Protein AF-A0A1E8Q171-F1 (afdb_monomer_lite)

Organism: NCBI:txid1552759

Radius of gyration: 34.45 Å; chains: 1; bounding box: 87×74×81 Å

Structure (mmCIF, N/CA/C/O backbone):
data_AF-A0A1E8Q171-F1
#
_entry.id   AF-A0A1E8Q171-F1
#
loop_
_atom_site.group_PDB
_atom_site.id
_atom_site.type_symbol
_atom_site.label_atom_id
_atom_site.label_alt_id
_atom_site.label_comp_id
_atom_site.label_asym_id
_atom_site.label_entity_id
_atom_site.label_seq_id
_atom_site.pdbx_PDB_ins_code
_atom_site.Cartn_x
_atom_site.Cartn_y
_atom_site.Cartn_z
_atom_site.occupancy
_atom_site.B_iso_or_equiv
_atom_site.auth_seq_id
_atom_site.auth_comp_id
_atom_site.auth_asym_id
_atom_site.auth_atom_id
_atom_site.pdbx_PDB_model_num
ATOM 1 N N . MET A 1 1 ? 28.242 -9.482 -34.019 1.00 91.94 1 MET A N 1
ATOM 2 C CA . MET A 1 1 ? 28.894 -8.728 -32.917 1.00 91.94 1 MET A CA 1
ATOM 3 C C . MET A 1 1 ? 28.220 -7.379 -32.698 1.00 91.94 1 MET A C 1
ATOM 5 O O . MET A 1 1 ? 27.663 -7.190 -31.624 1.00 91.94 1 MET A O 1
ATOM 9 N N . ILE A 1 2 ? 28.208 -6.494 -33.706 1.00 95.75 2 ILE A N 1
ATOM 10 C CA . ILE A 1 2 ? 27.561 -5.167 -33.656 1.00 95.75 2 ILE A CA 1
ATOM 11 C C . ILE A 1 2 ? 26.083 -5.266 -33.238 1.00 95.75 2 ILE A C 1
ATOM 13 O O . ILE A 1 2 ? 25.658 -4.581 -32.315 1.00 95.75 2 ILE A O 1
ATOM 17 N N . GLU A 1 3 ? 25.325 -6.204 -33.808 1.00 97.00 3 GLU A N 1
ATOM 18 C CA . GLU A 1 3 ? 23.925 -6.453 -33.419 1.00 97.00 3 GLU A CA 1
ATOM 19 C C . GLU A 1 3 ? 23.764 -6.845 -31.942 1.00 97.00 3 GLU A C 1
ATOM 21 O O . GLU A 1 3 ? 22.882 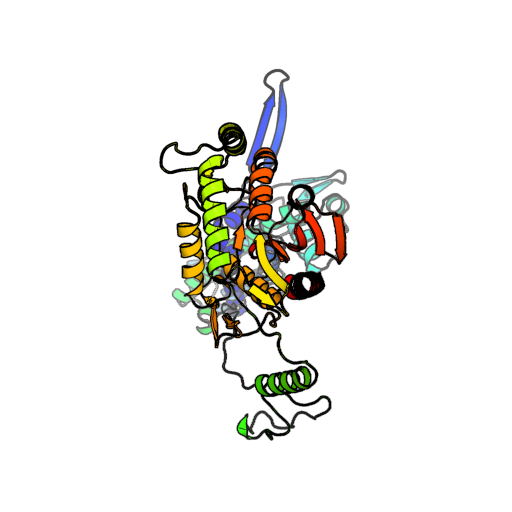-6.347 -31.248 1.00 97.00 3 GLU A O 1
ATOM 26 N N . GLY A 1 4 ? 24.659 -7.688 -31.418 1.00 96.50 4 GLY A N 1
ATOM 27 C CA . GLY A 1 4 ? 24.668 -8.051 -29.999 1.00 96.50 4 GLY A CA 1
ATOM 28 C C . GLY A 1 4 ? 24.977 -6.855 -29.093 1.00 96.50 4 GLY A C 1
ATOM 29 O O . GLY A 1 4 ? 24.370 -6.711 -28.029 1.00 96.50 4 GLY A O 1
ATOM 30 N N . PHE A 1 5 ? 25.874 -5.966 -29.533 1.00 97.50 5 PHE A N 1
ATOM 31 C CA . PHE A 1 5 ? 26.154 -4.699 -28.856 1.00 97.50 5 PHE A CA 1
ATOM 32 C C . PHE A 1 5 ? 24.912 -3.792 -28.855 1.00 97.50 5 PHE A C 1
ATOM 34 O O . PHE A 1 5 ? 24.517 -3.296 -27.799 1.00 97.50 5 PHE A O 1
ATOM 41 N N . LEU A 1 6 ? 24.228 -3.649 -29.997 1.00 97.75 6 LEU A N 1
ATOM 42 C CA . LEU A 1 6 ? 22.975 -2.895 -30.127 1.00 97.75 6 LEU A CA 1
ATOM 43 C C . LEU A 1 6 ? 21.877 -3.439 -29.205 1.00 97.75 6 LEU A C 1
ATOM 45 O O . LEU A 1 6 ? 21.325 -2.680 -28.409 1.00 97.75 6 LEU A O 1
ATOM 49 N N . LEU A 1 7 ? 21.620 -4.750 -29.208 1.00 97.31 7 LEU A N 1
ATOM 50 C CA . LEU A 1 7 ? 20.657 -5.370 -28.290 1.00 97.31 7 LEU A CA 1
ATOM 51 C C . LEU A 1 7 ? 20.995 -5.066 -26.827 1.00 97.31 7 LEU A C 1
ATOM 53 O O . LEU A 1 7 ? 20.114 -4.745 -26.024 1.00 97.31 7 LEU A O 1
ATOM 57 N N . ARG A 1 8 ? 22.280 -5.128 -26.462 1.00 97.50 8 ARG A N 1
ATOM 58 C CA . ARG A 1 8 ? 22.711 -4.860 -25.089 1.00 97.50 8 ARG A CA 1
ATOM 59 C C . ARG A 1 8 ? 22.567 -3.389 -24.707 1.00 97.50 8 ARG A C 1
ATOM 61 O O . ARG A 1 8 ? 22.078 -3.114 -23.613 1.00 97.50 8 ARG A O 1
ATOM 68 N N . THR A 1 9 ? 22.917 -2.459 -25.594 1.00 97.75 9 THR A N 1
ATOM 69 C CA . THR A 1 9 ? 22.724 -1.016 -25.366 1.00 97.75 9 THR A CA 1
ATOM 70 C C . THR A 1 9 ? 21.246 -0.668 -25.182 1.00 97.75 9 THR A C 1
ATOM 72 O O . THR A 1 9 ? 20.902 0.007 -24.213 1.00 97.75 9 THR A O 1
ATOM 75 N N . ARG A 1 10 ? 20.344 -1.245 -25.992 1.00 97.69 10 ARG A N 1
ATOM 76 C CA . ARG A 1 10 ? 18.888 -1.091 -25.824 1.00 97.69 10 ARG A CA 1
ATOM 77 C C . ARG A 1 10 ? 18.419 -1.596 -24.454 1.00 97.69 10 ARG A C 1
ATOM 79 O O . ARG A 1 10 ? 17.595 -0.949 -23.813 1.00 97.69 10 ARG A O 1
ATOM 86 N N . ARG A 1 11 ? 18.975 -2.706 -23.944 1.00 97.75 11 ARG A N 1
ATOM 87 C CA . ARG A 1 11 ? 18.678 -3.202 -22.579 1.00 97.75 11 ARG A CA 1
ATOM 88 C C . ARG A 1 11 ? 19.168 -2.269 -21.474 1.00 97.75 11 ARG A C 1
ATOM 90 O O . ARG A 1 11 ? 18.507 -2.185 -20.441 1.00 97.75 11 ARG A O 1
ATOM 97 N N . VAL A 1 12 ? 20.313 -1.609 -21.661 1.00 97.94 12 VAL A N 1
ATOM 98 C CA . VAL A 1 12 ? 20.825 -0.587 -20.730 1.00 97.94 12 VAL A CA 1
ATOM 99 C C . VAL A 1 12 ? 19.894 0.625 -20.737 1.00 97.94 12 VAL A C 1
ATOM 101 O O . VAL A 1 12 ? 19.424 1.032 -19.681 1.00 97.94 12 VAL A O 1
ATOM 104 N N . MET A 1 13 ? 19.544 1.138 -21.919 1.00 96.94 13 MET A N 1
ATOM 105 C CA . MET A 1 13 ? 18.638 2.283 -22.076 1.00 96.94 13 MET A CA 1
ATOM 106 C C . MET A 1 13 ? 17.223 2.006 -21.550 1.00 96.94 13 MET A C 1
ATOM 108 O O . MET A 1 13 ? 16.551 2.918 -21.080 1.00 96.94 13 MET A O 1
ATOM 112 N N . ALA A 1 14 ? 16.773 0.750 -21.582 1.00 96.00 14 ALA A N 1
ATOM 113 C CA . ALA A 1 14 ? 15.482 0.339 -21.038 1.00 96.00 14 ALA A CA 1
ATOM 114 C C . ALA A 1 14 ? 15.456 0.205 -19.500 1.00 96.00 14 ALA A C 1
ATOM 116 O O . ALA A 1 14 ? 14.384 -0.010 -18.931 1.00 96.00 14 ALA A O 1
ATOM 117 N N . HIS A 1 15 ? 16.602 0.303 -18.819 1.00 97.69 15 HIS A N 1
ATOM 118 C CA . HIS A 1 15 ? 16.699 0.140 -17.368 1.00 97.69 15 HIS A CA 1
ATOM 119 C C . HIS A 1 15 ? 16.007 1.285 -16.608 1.00 97.69 15 HIS A C 1
ATOM 121 O O . HIS A 1 15 ? 16.111 2.446 -17.004 1.00 97.69 15 HIS A O 1
ATOM 127 N N . SER A 1 16 ? 15.353 0.986 -15.479 1.00 95.31 16 SER A N 1
ATOM 128 C CA . SER A 1 16 ? 14.600 1.977 -14.687 1.00 95.31 16 SER A CA 1
ATOM 129 C C . SER A 1 16 ? 15.474 3.136 -14.204 1.00 95.31 16 SER A C 1
ATOM 131 O O . SER A 1 16 ? 15.063 4.285 -14.298 1.00 95.31 16 SER A O 1
ATOM 133 N N . LEU A 1 17 ? 16.719 2.881 -13.787 1.00 96.94 17 LEU A N 1
ATOM 134 C CA . LEU A 1 17 ? 17.642 3.967 -13.422 1.00 96.94 17 LEU A CA 1
ATOM 135 C C . LEU A 1 17 ? 17.928 4.937 -14.580 1.00 96.94 17 LEU A C 1
ATOM 137 O O . LEU A 1 17 ? 18.080 6.131 -14.344 1.00 96.94 17 LEU A O 1
ATOM 141 N N . ILE A 1 18 ? 17.965 4.447 -15.822 1.00 96.81 18 ILE A N 1
ATOM 142 C CA . ILE A 1 18 ? 18.194 5.288 -17.004 1.00 96.81 18 ILE A CA 1
ATOM 143 C C . ILE A 1 18 ? 16.907 6.007 -17.424 1.00 96.81 18 ILE A C 1
ATOM 145 O O . ILE A 1 18 ? 16.956 7.177 -17.784 1.00 96.81 18 ILE A O 1
ATOM 149 N N . ARG A 1 19 ? 15.748 5.341 -17.353 1.00 94.50 19 ARG A N 1
ATOM 150 C CA . ARG A 1 19 ? 14.462 5.901 -17.806 1.00 94.50 19 ARG A CA 1
ATOM 151 C C . ARG A 1 19 ? 13.780 6.808 -16.789 1.00 94.50 19 ARG A C 1
ATOM 153 O O . ARG A 1 19 ? 13.218 7.831 -17.159 1.00 94.50 19 ARG A O 1
ATOM 160 N N . GLU A 1 20 ? 13.782 6.402 -15.529 1.00 95.00 20 GLU A N 1
ATOM 161 C CA . GLU A 1 20 ? 12.965 6.993 -14.464 1.00 95.00 20 GLU A CA 1
ATOM 162 C C . GLU A 1 20 ? 13.810 7.825 -13.494 1.00 95.00 20 GLU A C 1
ATOM 164 O O . GLU A 1 20 ? 13.307 8.776 -12.905 1.00 95.00 20 GLU A O 1
ATOM 169 N N . GLN A 1 21 ? 15.107 7.517 -13.358 1.00 95.06 21 GLN A N 1
ATOM 170 C CA . GLN A 1 21 ? 16.038 8.225 -12.466 1.00 95.06 21 GLN A CA 1
ATOM 171 C C . GLN A 1 21 ? 17.204 8.885 -13.226 1.00 95.06 21 GLN A C 1
ATOM 173 O O . GLN A 1 21 ? 18.297 9.061 -12.685 1.00 95.06 21 GLN A O 1
ATOM 178 N N . ALA A 1 22 ? 16.968 9.312 -14.473 1.00 92.62 22 ALA A N 1
ATOM 179 C CA . ALA A 1 22 ? 17.981 9.922 -15.343 1.00 92.62 22 ALA A CA 1
ATOM 180 C C . ALA A 1 22 ? 18.704 11.119 -14.696 1.00 92.62 22 ALA A C 1
ATOM 182 O O . ALA A 1 22 ? 19.911 11.294 -14.870 1.00 92.62 22 ALA A O 1
ATOM 183 N N . ALA A 1 23 ? 17.982 11.930 -13.914 1.00 93.94 23 ALA A N 1
ATOM 184 C CA . ALA A 1 23 ? 18.551 13.067 -13.193 1.00 93.94 23 ALA A CA 1
ATOM 185 C C . ALA A 1 23 ? 19.581 12.626 -12.139 1.00 93.94 23 ALA A C 1
ATOM 187 O O . ALA A 1 23 ? 20.649 13.228 -12.038 1.00 93.94 23 ALA A O 1
ATOM 188 N N . LEU A 1 24 ? 19.294 11.553 -11.395 1.00 94.38 24 LEU A N 1
ATOM 189 C CA . LEU A 1 24 ? 20.221 10.986 -10.415 1.00 94.38 24 LEU A CA 1
ATOM 190 C C . LEU A 1 24 ? 21.458 10.399 -11.105 1.00 94.38 24 LEU A C 1
ATOM 192 O O . LEU A 1 24 ? 22.581 10.710 -10.717 1.00 94.38 24 LEU A O 1
ATOM 196 N N . ILE A 1 25 ? 21.269 9.635 -12.185 1.00 95.25 25 ILE A N 1
ATOM 197 C CA . ILE A 1 25 ? 22.383 9.104 -12.988 1.00 95.25 25 ILE A CA 1
ATOM 198 C C . ILE A 1 25 ? 23.249 10.233 -13.562 1.00 95.25 25 ILE A C 1
ATOM 200 O O . ILE A 1 25 ? 24.473 10.133 -13.551 1.00 95.25 25 ILE A O 1
ATOM 204 N N . THR A 1 26 ? 22.642 11.342 -13.989 1.00 92.62 26 THR A N 1
ATOM 205 C CA . THR A 1 26 ? 23.373 12.518 -14.488 1.00 92.62 26 THR A CA 1
ATOM 206 C C . THR A 1 26 ? 24.224 13.173 -13.397 1.00 92.62 26 THR A C 1
ATOM 208 O O . THR A 1 26 ? 25.376 13.530 -13.651 1.00 92.62 26 THR A O 1
ATOM 211 N N . LYS A 1 27 ? 23.691 13.311 -12.175 1.00 92.00 27 LYS A N 1
ATOM 212 C CA . LYS A 1 27 ? 24.451 13.827 -11.022 1.00 92.00 27 LYS A CA 1
ATOM 213 C C . LYS A 1 27 ? 25.652 12.939 -10.702 1.00 92.00 27 LYS A C 1
ATOM 215 O O . LYS A 1 27 ? 26.763 13.447 -10.565 1.00 92.00 27 LYS A O 1
ATOM 220 N N . LEU A 1 28 ? 25.444 11.620 -10.663 1.00 92.38 28 LEU A N 1
ATOM 221 C CA . LEU A 1 28 ? 26.508 10.638 -10.433 1.00 92.38 28 LEU A CA 1
ATOM 222 C C . LEU A 1 28 ? 27.575 10.682 -11.529 1.00 92.38 28 LEU A C 1
ATOM 224 O O . LEU A 1 28 ? 28.762 10.720 -11.220 1.00 92.38 28 LEU A O 1
ATOM 228 N N . HIS A 1 29 ? 27.169 10.750 -12.801 1.00 90.94 29 HIS A N 1
ATOM 229 C CA . HIS A 1 29 ? 28.084 10.892 -13.936 1.00 90.94 29 HIS A CA 1
ATOM 230 C C . HIS A 1 29 ? 29.029 12.092 -13.753 1.00 90.94 29 HIS A C 1
ATOM 232 O O . HIS A 1 29 ? 30.249 11.967 -13.908 1.00 90.94 29 HIS A O 1
ATOM 238 N N . LYS A 1 30 ? 28.461 13.248 -13.387 1.00 88.31 30 LYS A N 1
ATOM 239 C CA . LYS A 1 30 ? 29.205 14.493 -13.159 1.00 88.31 30 LYS A CA 1
ATOM 240 C C . LYS A 1 30 ? 30.006 14.506 -11.853 1.00 88.31 30 LYS A C 1
ATOM 242 O O . LYS A 1 30 ? 30.898 15.335 -11.720 1.00 88.31 30 LYS A O 1
ATOM 247 N N . GLY A 1 31 ? 29.706 13.611 -10.910 1.00 83.94 31 GLY A N 1
ATOM 248 C CA . GLY A 1 31 ? 30.290 13.625 -9.567 1.00 83.94 31 GLY A CA 1
ATOM 249 C C . GLY A 1 31 ? 29.799 14.797 -8.710 1.00 83.94 31 GLY A C 1
ATOM 250 O O . GLY A 1 31 ? 30.558 15.314 -7.895 1.00 83.94 31 GLY A O 1
ATOM 251 N N . GLU A 1 32 ? 28.560 15.256 -8.915 1.00 84.56 32 GLU A N 1
ATOM 252 C CA . GLU A 1 32 ? 27.983 16.354 -8.129 1.00 84.56 32 GLU A CA 1
ATOM 253 C C . GLU A 1 32 ? 27.723 15.905 -6.678 1.00 84.56 32 GLU A C 1
ATOM 255 O O . GLU A 1 32 ? 26.961 14.968 -6.435 1.00 84.56 32 GLU A O 1
ATOM 260 N N . VAL A 1 33 ? 28.317 16.607 -5.708 1.00 84.62 33 VAL A N 1
ATOM 261 C CA . VAL A 1 33 ? 28.106 16.394 -4.267 1.00 84.62 33 VAL A CA 1
ATOM 262 C C . VAL A 1 33 ? 27.803 17.712 -3.562 1.00 84.62 33 VAL A C 1
ATOM 264 O O . VAL A 1 33 ? 28.246 18.774 -3.998 1.00 84.62 33 VAL A O 1
ATOM 267 N N . THR A 1 34 ? 27.056 17.660 -2.458 1.00 86.19 34 THR A N 1
ATOM 268 C CA . THR A 1 34 ? 26.806 18.835 -1.610 1.00 86.19 34 THR A CA 1
ATOM 269 C C . THR A 1 34 ? 27.681 18.764 -0.368 1.00 86.19 34 THR A C 1
ATOM 271 O O . THR A 1 34 ? 27.622 17.787 0.371 1.00 86.19 34 THR A O 1
ATOM 274 N N . ILE A 1 35 ? 28.474 19.805 -0.118 1.00 87.75 35 ILE A N 1
ATOM 275 C CA . ILE A 1 35 ? 29.241 19.955 1.122 1.00 87.75 35 ILE A CA 1
ATOM 276 C C . ILE A 1 35 ? 28.628 21.115 1.902 1.00 87.75 35 ILE A C 1
ATOM 278 O O . ILE A 1 35 ? 28.683 22.263 1.465 1.00 87.75 35 ILE A O 1
ATOM 282 N N . MET A 1 36 ? 28.019 20.815 3.046 1.00 85.75 36 MET A N 1
ATOM 283 C CA . MET A 1 36 ? 27.572 21.829 3.997 1.00 85.75 36 MET A CA 1
ATOM 284 C C . MET A 1 36 ? 28.740 22.207 4.898 1.00 85.75 36 MET A C 1
ATOM 286 O O . MET A 1 36 ? 29.371 21.328 5.483 1.00 85.75 36 MET A O 1
ATOM 290 N N . VAL A 1 37 ? 29.003 23.505 5.004 1.00 91.25 37 VAL A N 1
ATOM 291 C CA . VAL A 1 37 ? 30.068 24.067 5.835 1.00 91.25 37 VAL A CA 1
ATOM 292 C C . VAL A 1 37 ? 29.424 24.910 6.927 1.00 91.25 37 VAL A C 1
ATOM 294 O O . VAL A 1 37 ? 28.694 25.854 6.628 1.00 91.25 37 VAL A O 1
ATOM 297 N N . GLU A 1 38 ? 29.669 24.561 8.184 1.00 89.25 38 GLU A N 1
ATOM 298 C CA . GLU A 1 38 ? 29.216 25.319 9.348 1.00 89.25 38 GLU A CA 1
ATOM 299 C C . GLU A 1 38 ? 30.435 25.869 10.085 1.00 89.25 38 GLU A C 1
ATOM 301 O O . GLU A 1 38 ? 31.270 25.103 10.560 1.00 89.25 38 GLU A O 1
ATOM 306 N N . VAL A 1 39 ? 30.529 27.199 10.170 1.00 91.75 39 VAL A N 1
ATOM 307 C CA . VAL A 1 39 ? 31.610 27.908 10.866 1.00 91.75 39 VAL A CA 1
ATOM 308 C C . VAL A 1 39 ? 31.049 28.568 12.118 1.00 91.75 39 VAL A C 1
ATOM 310 O O . VAL A 1 39 ? 30.151 29.414 12.050 1.00 91.75 39 VAL A O 1
ATOM 313 N N . ASN A 1 40 ? 31.606 28.224 13.274 1.00 88.25 40 ASN A N 1
ATOM 314 C CA . ASN A 1 40 ? 31.349 28.928 14.516 1.00 88.25 40 ASN A CA 1
ATOM 315 C C . ASN A 1 40 ? 32.143 30.238 14.531 1.00 88.25 40 ASN A C 1
ATOM 317 O O . ASN A 1 40 ? 33.320 30.275 14.871 1.00 88.25 40 ASN A O 1
ATOM 321 N N . THR A 1 41 ? 31.472 31.349 14.237 1.00 88.00 41 THR A N 1
ATOM 322 C CA . THR A 1 41 ? 32.088 32.685 14.124 1.00 88.00 41 THR A CA 1
ATOM 323 C C . THR A 1 41 ? 32.679 33.248 15.423 1.00 88.00 41 THR A C 1
ATOM 325 O O . THR A 1 41 ? 33.251 34.337 15.410 1.00 88.00 41 THR A O 1
ATOM 328 N N . LYS A 1 42 ? 32.536 32.546 16.556 1.00 85.50 42 LYS A N 1
ATOM 329 C CA . LYS A 1 42 ? 33.127 32.935 17.847 1.00 85.50 42 LYS A CA 1
ATOM 330 C C . LYS A 1 42 ? 34.378 32.139 18.201 1.00 85.50 42 LYS A C 1
ATOM 332 O O . LYS A 1 42 ? 35.243 32.681 18.882 1.00 85.50 42 LYS A O 1
ATOM 337 N N . THR A 1 43 ? 34.438 30.869 17.808 1.00 91.06 43 THR A N 1
ATOM 338 C CA . THR A 1 43 ? 35.571 29.974 18.099 1.00 91.06 43 THR A CA 1
ATOM 339 C C . THR A 1 43 ? 36.456 29.728 16.883 1.00 91.06 43 THR A C 1
ATOM 341 O O . THR A 1 43 ? 37.545 29.191 17.045 1.00 91.06 43 THR A O 1
ATOM 344 N N . ASP A 1 44 ? 36.004 30.144 15.697 1.00 85.31 44 ASP A N 1
ATOM 345 C CA . ASP A 1 44 ? 36.605 29.844 14.393 1.00 85.31 44 ASP A CA 1
ATOM 346 C C . ASP A 1 44 ? 36.647 28.336 14.078 1.00 85.31 44 ASP A C 1
ATOM 348 O O . ASP A 1 44 ? 37.370 27.879 13.198 1.00 85.31 44 ASP A O 1
ATOM 352 N N . GLU A 1 45 ? 35.856 27.537 14.802 1.00 87.88 45 GLU A N 1
ATOM 353 C CA . GLU A 1 45 ? 35.716 26.106 14.542 1.00 87.88 45 GLU A CA 1
ATOM 354 C C . GLU A 1 45 ? 34.833 25.877 13.315 1.00 87.88 45 GLU A C 1
ATOM 356 O O . GLU A 1 45 ? 33.727 26.412 13.215 1.00 87.88 45 GLU A O 1
ATOM 361 N N . GLU A 1 46 ? 35.305 25.036 12.403 1.00 91.19 46 GLU A N 1
ATOM 362 C CA . GLU A 1 46 ? 34.611 24.671 11.173 1.00 91.19 46 GLU A CA 1
ATOM 363 C C . GLU A 1 46 ? 34.194 23.196 11.218 1.00 91.19 46 GLU A C 1
ATOM 365 O O . GLU A 1 46 ? 34.934 22.333 11.696 1.00 91.19 46 GLU A O 1
ATOM 370 N N . SER A 1 47 ? 33.001 22.894 10.709 1.00 89.00 47 SER A N 1
ATOM 371 C CA . SER A 1 47 ? 32.550 21.526 10.479 1.00 89.00 47 SER A CA 1
ATOM 372 C C . SER A 1 47 ? 31.993 21.359 9.070 1.00 89.00 47 SER A C 1
ATOM 374 O O . SER A 1 47 ? 31.325 22.244 8.531 1.00 89.00 47 SER A O 1
ATOM 376 N N . HIS A 1 48 ? 32.261 20.197 8.478 1.00 87.06 48 HIS A N 1
ATOM 377 C CA . HIS A 1 48 ? 31.868 19.862 7.112 1.00 87.06 48 HIS A CA 1
ATOM 378 C C . HIS A 1 48 ? 30.963 18.638 7.106 1.00 87.06 48 HIS A C 1
ATOM 380 O O . HIS A 1 48 ? 31.215 17.652 7.802 1.00 87.06 48 HIS A O 1
ATOM 386 N N . ARG A 1 49 ? 29.919 18.667 6.282 1.00 86.81 49 ARG A N 1
ATOM 387 C CA . ARG A 1 49 ? 29.038 17.520 6.046 1.00 86.81 49 ARG A CA 1
ATOM 388 C C . ARG A 1 49 ? 28.870 17.275 4.557 1.00 86.81 49 ARG A C 1
ATOM 390 O O . ARG A 1 49 ? 28.312 18.111 3.853 1.00 86.81 49 ARG A O 1
ATOM 397 N N . LEU A 1 50 ? 29.318 16.108 4.105 1.00 85.38 50 LEU A N 1
ATOM 398 C CA . LEU A 1 50 ? 29.053 15.605 2.762 1.00 85.38 50 LEU A CA 1
ATOM 399 C C . LEU A 1 50 ? 27.631 15.036 2.695 1.00 85.38 50 LEU A C 1
ATOM 401 O O . LEU A 1 50 ? 27.258 14.181 3.497 1.00 85.38 50 LEU A O 1
ATOM 405 N N . GLN A 1 51 ? 26.857 15.485 1.715 1.00 87.38 51 GLN A N 1
ATOM 406 C CA . GLN A 1 51 ? 25.558 14.937 1.362 1.00 87.38 51 GLN A CA 1
ATOM 407 C C . GLN A 1 51 ? 25.565 14.563 -0.123 1.00 87.38 51 GLN A C 1
ATOM 409 O O . GLN A 1 51 ? 25.749 15.411 -0.999 1.00 87.38 51 GLN A O 1
ATOM 414 N N . ALA A 1 52 ? 25.354 13.277 -0.392 1.00 89.38 52 ALA A N 1
ATOM 415 C CA . ALA A 1 52 ? 25.233 12.707 -1.726 1.00 89.38 52 ALA A CA 1
ATOM 416 C C . ALA A 1 52 ? 24.066 11.711 -1.746 1.00 89.38 52 ALA A C 1
ATOM 418 O O . ALA A 1 52 ? 23.736 11.107 -0.725 1.00 89.38 52 ALA A O 1
ATOM 419 N N . GLU A 1 53 ? 23.428 11.579 -2.904 1.00 93.19 53 GLU A N 1
ATOM 420 C CA . GLU A 1 53 ? 22.323 10.653 -3.135 1.00 93.19 53 GLU A CA 1
ATOM 421 C C . GLU A 1 53 ? 22.797 9.547 -4.079 1.00 93.19 53 GLU A C 1
ATOM 423 O O . GLU A 1 53 ? 23.436 9.827 -5.094 1.00 93.19 53 GLU A O 1
ATOM 428 N N . TYR A 1 54 ? 22.467 8.301 -3.749 1.00 94.44 54 TYR A N 1
ATOM 429 C CA . TYR A 1 54 ? 22.805 7.119 -4.535 1.00 94.44 54 TYR A CA 1
ATOM 430 C C . TYR A 1 54 ? 21.543 6.277 -4.754 1.00 94.44 54 TYR A C 1
ATOM 432 O O . TYR A 1 54 ? 20.655 6.287 -3.896 1.00 94.44 54 TYR A O 1
ATOM 440 N N . PRO A 1 55 ? 21.427 5.552 -5.882 1.00 96.12 55 PRO A N 1
ATOM 441 C CA . PRO A 1 55 ? 20.298 4.658 -6.110 1.00 96.12 55 PRO A CA 1
ATOM 442 C C . PRO A 1 55 ? 20.289 3.505 -5.089 1.00 96.12 55 PRO A C 1
ATOM 444 O O . PRO A 1 55 ? 21.271 3.300 -4.375 1.00 96.12 55 PRO A O 1
ATOM 447 N N . PRO A 1 56 ? 19.206 2.716 -5.011 1.00 96.31 56 PRO A N 1
ATOM 448 C CA . PRO A 1 56 ? 19.240 1.434 -4.313 1.00 96.31 56 PRO A CA 1
ATOM 449 C C . PRO A 1 56 ? 20.295 0.501 -4.928 1.00 96.31 56 PRO A C 1
ATOM 451 O O . PRO A 1 56 ? 20.371 0.401 -6.156 1.00 96.31 56 PRO A O 1
ATOM 454 N N . GLU A 1 57 ? 21.066 -0.203 -4.093 1.00 94.62 57 GLU A N 1
ATOM 455 C CA . GLU A 1 57 ? 22.157 -1.086 -4.539 1.00 94.62 57 GLU A CA 1
ATOM 456 C C . GLU A 1 57 ? 21.674 -2.138 -5.547 1.00 94.62 57 GLU A C 1
ATOM 458 O O . GLU A 1 57 ? 22.217 -2.210 -6.646 1.00 94.62 57 GLU A O 1
ATOM 463 N N . GLU A 1 58 ? 20.571 -2.840 -5.261 1.00 95.19 58 GLU A N 1
ATOM 464 C CA . GLU A 1 58 ? 19.975 -3.839 -6.169 1.00 95.19 58 GLU A CA 1
ATOM 465 C C . GLU A 1 58 ? 19.686 -3.271 -7.574 1.00 95.19 58 GLU A C 1
ATOM 467 O O . GLU A 1 58 ? 19.865 -3.936 -8.600 1.00 95.19 58 GLU A O 1
ATOM 472 N N . ALA A 1 59 ? 19.249 -2.009 -7.650 1.00 96.44 59 ALA A N 1
ATOM 473 C CA . ALA A 1 59 ? 18.989 -1.349 -8.924 1.00 96.44 59 ALA A CA 1
ATOM 474 C C . ALA A 1 59 ? 20.297 -1.022 -9.660 1.00 96.44 59 ALA A C 1
ATOM 476 O O . ALA A 1 59 ? 20.360 -1.151 -10.887 1.00 96.44 59 ALA A O 1
ATOM 477 N N . LEU A 1 60 ? 21.345 -0.613 -8.939 1.00 95.81 60 LEU A N 1
ATOM 478 C CA . LEU A 1 60 ? 22.650 -0.351 -9.536 1.00 95.81 60 LEU A CA 1
ATOM 479 C C . LEU A 1 60 ? 23.339 -1.645 -9.979 1.00 95.81 60 LEU A C 1
ATOM 481 O O . LEU A 1 60 ? 23.881 -1.668 -11.076 1.00 95.81 60 LEU A O 1
ATOM 485 N N . GLU A 1 61 ? 23.273 -2.728 -9.206 1.00 95.31 61 GLU A N 1
ATOM 486 C CA . GLU A 1 61 ? 23.780 -4.052 -9.595 1.00 95.31 61 GLU A CA 1
ATOM 487 C C . GLU A 1 61 ? 23.110 -4.553 -10.880 1.00 95.31 61 GLU A C 1
ATOM 489 O O . GLU A 1 61 ? 23.761 -5.010 -11.827 1.00 95.31 61 GLU A O 1
ATOM 494 N N . SER A 1 62 ? 21.788 -4.392 -10.965 1.00 95.75 62 SER A N 1
ATOM 495 C CA . SER A 1 62 ? 21.003 -4.696 -12.160 1.00 95.75 62 SER A CA 1
ATOM 496 C C . SER A 1 62 ? 21.490 -3.885 -13.376 1.00 95.75 62 SER A C 1
ATOM 498 O O . SER A 1 62 ? 21.652 -4.437 -14.471 1.00 95.75 62 SER A O 1
ATOM 500 N N . LEU A 1 63 ? 21.811 -2.599 -13.216 1.00 96.75 63 LEU A N 1
ATOM 501 C CA . LEU A 1 63 ? 22.394 -1.779 -14.285 1.00 96.75 63 LEU A CA 1
ATOM 502 C C . LEU A 1 63 ? 23.841 -2.186 -14.615 1.00 96.75 63 LEU A C 1
ATOM 504 O O . LEU A 1 63 ? 24.197 -2.323 -15.786 1.00 96.75 63 LEU A O 1
ATOM 508 N N . ALA A 1 64 ? 24.658 -2.431 -13.595 1.00 94.50 64 ALA A N 1
ATOM 509 C CA . ALA A 1 64 ? 26.060 -2.806 -13.705 1.00 94.50 64 ALA A CA 1
ATOM 510 C C . ALA A 1 64 ? 26.228 -4.131 -14.463 1.00 94.50 64 ALA A C 1
ATOM 512 O O . ALA A 1 64 ? 27.009 -4.230 -15.412 1.00 94.50 64 ALA A O 1
ATOM 513 N N . SER A 1 65 ? 25.397 -5.125 -14.142 1.00 93.94 65 SER A N 1
ATOM 514 C CA . SER A 1 65 ? 25.346 -6.390 -14.875 1.00 93.94 65 SER A CA 1
ATOM 515 C C . SER A 1 65 ? 25.003 -6.177 -16.354 1.00 93.94 65 SER A C 1
ATOM 517 O O . SER A 1 65 ? 25.555 -6.863 -17.217 1.00 93.94 65 SER A O 1
ATOM 519 N N . ARG A 1 66 ? 24.151 -5.191 -16.689 1.00 95.56 66 ARG A N 1
ATOM 520 C CA . ARG A 1 66 ? 23.806 -4.830 -18.076 1.00 95.56 66 ARG A CA 1
ATOM 521 C C . ARG A 1 66 ? 24.970 -4.200 -18.832 1.00 95.56 66 ARG A C 1
ATOM 523 O O . ARG A 1 66 ? 25.160 -4.546 -19.994 1.00 95.56 66 ARG A O 1
ATOM 530 N N . VAL A 1 67 ? 25.774 -3.349 -18.207 1.00 95.69 67 VAL A N 1
ATOM 531 C CA . VAL A 1 67 ? 26.912 -2.719 -18.899 1.00 95.69 67 VAL A CA 1
ATOM 532 C C . VAL A 1 67 ? 28.154 -3.608 -18.963 1.00 95.69 67 VAL A C 1
ATOM 534 O O . VAL A 1 67 ? 28.938 -3.477 -19.898 1.00 95.69 67 VAL A O 1
ATOM 537 N N . ARG A 1 68 ? 28.323 -4.553 -18.028 1.00 93.38 68 ARG A N 1
ATOM 538 C CA . ARG A 1 68 ? 29.544 -5.367 -17.905 1.00 93.38 68 ARG A CA 1
ATOM 539 C C . ARG A 1 68 ? 29.997 -6.066 -19.197 1.00 93.38 68 ARG A C 1
ATOM 541 O O . ARG A 1 68 ? 31.183 -5.962 -19.513 1.00 93.38 68 ARG A O 1
ATOM 548 N N . PRO A 1 69 ? 29.117 -6.708 -19.994 1.00 95.44 69 PRO A N 1
ATOM 549 C CA . PRO A 1 69 ? 29.543 -7.344 -21.240 1.00 95.44 69 PRO A CA 1
ATOM 550 C C . PRO A 1 69 ? 30.195 -6.401 -22.257 1.00 95.44 69 PRO A C 1
ATOM 552 O O . PRO A 1 69 ? 30.917 -6.852 -23.138 1.00 95.44 69 PRO A O 1
ATOM 555 N N . LEU A 1 70 ? 29.946 -5.096 -22.135 1.00 96.81 70 LEU A N 1
ATOM 556 C CA . LEU A 1 70 ? 30.474 -4.070 -23.031 1.00 96.81 70 LEU A CA 1
ATOM 557 C C . LEU A 1 70 ? 31.876 -3.605 -22.619 1.00 96.81 70 LEU A C 1
ATOM 559 O O . LEU A 1 70 ? 32.587 -3.028 -23.435 1.00 96.81 70 LEU A O 1
ATOM 563 N N . VAL A 1 71 ? 32.298 -3.868 -21.377 1.00 94.06 71 VAL A N 1
ATOM 564 C CA . VAL A 1 71 ? 33.572 -3.379 -20.814 1.00 94.06 71 VAL A CA 1
ATOM 565 C C . VAL A 1 71 ? 34.556 -4.493 -20.452 1.00 94.06 71 VAL A C 1
ATOM 567 O O . VAL A 1 71 ? 35.720 -4.208 -20.181 1.00 94.06 71 VAL A O 1
ATOM 570 N N . LEU A 1 72 ? 34.128 -5.757 -20.479 1.00 92.38 72 LEU A N 1
ATOM 571 C CA . LEU A 1 72 ? 34.988 -6.899 -20.187 1.00 92.38 72 LEU A CA 1
ATOM 572 C C . LEU A 1 72 ? 35.605 -7.473 -21.469 1.00 92.38 72 LEU A C 1
ATOM 574 O O . LEU A 1 72 ? 34.898 -7.964 -22.343 1.00 92.38 72 LEU A O 1
ATOM 578 N N . SER A 1 73 ? 36.935 -7.485 -21.562 1.00 92.88 73 SER A N 1
ATOM 579 C CA . SER A 1 73 ? 37.657 -7.887 -22.781 1.00 92.88 73 SER A CA 1
ATOM 580 C C . SER A 1 73 ? 37.451 -9.346 -23.204 1.00 92.88 73 SER A C 1
ATOM 582 O O . SER A 1 73 ? 37.604 -9.666 -24.385 1.00 92.88 73 SER A O 1
ATOM 584 N N . SER A 1 74 ? 37.082 -10.243 -22.285 1.00 93.62 74 SER A N 1
ATOM 585 C CA . SER A 1 74 ? 36.757 -11.637 -22.616 1.00 93.62 74 SER A CA 1
ATOM 586 C C . SER A 1 74 ? 35.424 -11.777 -23.351 1.00 93.62 74 SER A C 1
ATOM 588 O O . SER A 1 74 ? 35.205 -12.775 -24.031 1.00 93.62 74 SER A O 1
ATOM 590 N N . GLU A 1 75 ? 34.543 -10.783 -23.263 1.00 95.69 75 GLU A N 1
ATOM 591 C CA . GLU A 1 75 ? 33.198 -10.860 -23.823 1.00 95.69 75 GLU A CA 1
ATOM 592 C C . GLU A 1 75 ? 33.213 -10.647 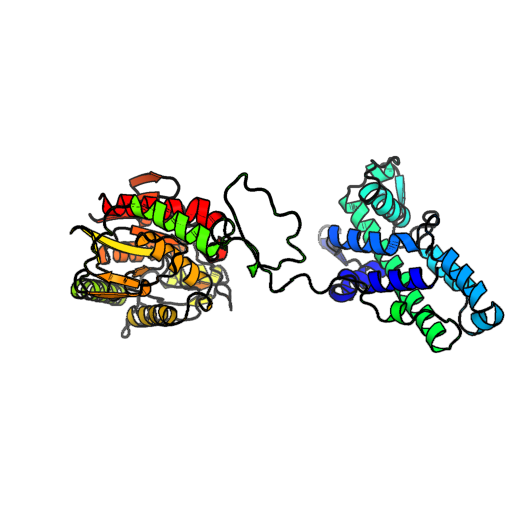-25.344 1.00 95.69 75 GLU A C 1
ATOM 594 O O . GLU A 1 75 ? 34.040 -9.882 -25.864 1.00 95.69 75 GLU A O 1
ATOM 599 N N . PRO A 1 76 ? 32.316 -11.305 -26.100 1.00 95.50 76 PRO A N 1
ATOM 600 C CA . PRO A 1 76 ? 32.234 -11.124 -27.549 1.00 95.50 76 PRO A CA 1
ATOM 601 C C . PRO A 1 76 ? 31.821 -9.708 -27.957 1.00 95.50 76 PRO A C 1
ATOM 603 O O . PRO A 1 76 ? 32.203 -9.253 -29.026 1.00 95.50 76 PRO A O 1
ATOM 606 N N . ILE A 1 77 ? 31.049 -9.018 -27.115 1.00 97.38 77 ILE A N 1
ATOM 607 C CA . ILE A 1 77 ? 30.498 -7.678 -27.382 1.00 97.38 77 ILE A CA 1
ATOM 608 C C . ILE A 1 77 ? 31.236 -6.571 -26.618 1.00 97.38 77 ILE A C 1
ATOM 610 O O . ILE A 1 77 ? 30.676 -5.512 -26.351 1.00 97.38 77 ILE A O 1
ATOM 614 N N . TYR A 1 78 ? 32.495 -6.813 -26.261 1.00 97.62 78 TYR A N 1
ATOM 615 C CA . TYR A 1 78 ? 33.379 -5.796 -25.700 1.00 97.62 78 TYR A CA 1
ATOM 616 C C . TYR A 1 78 ? 33.514 -4.596 -26.652 1.00 97.62 78 TYR A C 1
ATOM 618 O O . TYR A 1 78 ? 33.703 -4.797 -27.853 1.00 97.62 78 TYR A O 1
ATOM 626 N N . TYR A 1 79 ? 33.457 -3.362 -26.135 1.00 97.12 79 TYR A N 1
ATOM 627 C CA . TYR A 1 79 ? 33.413 -2.148 -26.961 1.00 97.12 79 TYR A CA 1
ATOM 628 C C . TYR A 1 79 ? 34.565 -2.074 -27.969 1.00 97.12 79 TYR A C 1
ATOM 630 O O . TYR A 1 79 ? 34.316 -1.727 -29.115 1.00 97.12 79 TYR A O 1
ATOM 638 N N . ALA A 1 80 ? 35.795 -2.445 -27.586 1.00 96.44 80 ALA A N 1
ATOM 639 C CA . ALA A 1 80 ? 36.932 -2.342 -28.497 1.00 96.44 80 ALA A CA 1
ATOM 640 C C . ALA A 1 80 ? 36.779 -3.315 -29.672 1.00 96.44 80 ALA A C 1
ATOM 642 O O . ALA A 1 80 ? 36.903 -2.899 -30.811 1.00 96.44 80 ALA A O 1
ATOM 643 N N . LYS A 1 81 ? 36.375 -4.568 -29.405 1.00 97.62 81 LYS A N 1
ATOM 644 C CA . LYS A 1 81 ? 36.091 -5.546 -30.470 1.00 97.62 81 LYS A CA 1
ATOM 645 C C . LYS A 1 81 ? 34.962 -5.068 -31.381 1.00 97.62 81 LYS A C 1
ATOM 647 O O . LYS A 1 81 ? 34.992 -5.323 -32.577 1.00 97.62 81 LYS A O 1
ATOM 652 N N . MET A 1 82 ? 33.952 -4.406 -30.811 1.00 96.88 82 MET A N 1
ATOM 653 C CA . MET A 1 82 ? 32.846 -3.843 -31.582 1.00 96.88 82 MET A CA 1
ATOM 654 C C . MET A 1 82 ? 33.309 -2.693 -32.483 1.00 96.88 82 MET A C 1
ATOM 656 O O . MET A 1 82 ? 32.923 -2.686 -33.646 1.00 96.88 82 MET A O 1
ATOM 660 N N . LEU A 1 83 ? 34.144 -1.776 -31.983 1.00 96.00 83 LEU A N 1
ATOM 661 C CA . LEU A 1 83 ? 34.730 -0.692 -32.780 1.00 96.00 83 LEU A CA 1
ATOM 662 C C . LEU A 1 83 ? 35.628 -1.244 -33.900 1.00 96.00 83 LEU A C 1
ATOM 664 O O . LEU A 1 83 ? 35.464 -0.843 -35.049 1.00 96.00 83 LEU A O 1
ATOM 668 N N . ASP A 1 84 ? 36.463 -2.246 -33.606 1.00 95.06 84 ASP A N 1
ATOM 669 C CA . ASP A 1 84 ? 37.282 -2.935 -34.615 1.00 95.06 84 ASP A CA 1
ATOM 670 C C . ASP A 1 84 ? 36.400 -3.608 -35.690 1.00 95.06 84 ASP A C 1
ATOM 672 O O . ASP A 1 84 ? 36.699 -3.587 -36.883 1.00 95.06 84 ASP A O 1
ATOM 676 N N . ALA A 1 85 ? 35.281 -4.217 -35.281 1.00 94.94 85 ALA A N 1
ATOM 677 C CA . ALA A 1 85 ? 34.331 -4.830 -36.206 1.00 94.94 85 ALA A CA 1
ATOM 678 C C . ALA A 1 85 ? 33.574 -3.787 -37.043 1.00 94.94 85 ALA A C 1
ATOM 680 O O . ALA A 1 85 ? 33.238 -4.061 -38.193 1.00 94.94 85 ALA A O 1
ATOM 681 N N . LEU A 1 86 ? 33.298 -2.607 -36.481 1.00 94.56 86 LEU A N 1
ATOM 682 C CA . LEU A 1 86 ? 32.667 -1.502 -37.197 1.00 94.56 86 LEU A CA 1
ATOM 683 C C . LEU A 1 86 ? 33.572 -1.004 -38.325 1.00 94.56 86 LEU A C 1
ATOM 685 O O . LEU A 1 86 ? 33.097 -0.852 -39.447 1.00 94.56 86 LEU A O 1
ATOM 689 N N . GLU A 1 87 ? 34.869 -0.843 -38.053 1.00 93.19 87 GLU A N 1
ATOM 690 C CA . GLU A 1 87 ? 35.868 -0.489 -39.066 1.00 93.19 87 GLU A CA 1
ATOM 691 C C . GLU A 1 87 ? 35.905 -1.512 -40.211 1.00 93.19 87 GLU A C 1
ATOM 693 O O . GLU A 1 87 ? 35.885 -1.138 -41.383 1.00 93.19 87 GLU A O 1
ATOM 698 N N . GLN A 1 88 ? 35.877 -2.809 -39.889 1.00 92.50 88 GLN A N 1
ATOM 699 C CA . GLN A 1 88 ? 35.885 -3.880 -40.893 1.00 92.50 88 GLN A CA 1
ATOM 700 C C . GLN A 1 88 ? 34.629 -3.904 -41.773 1.00 92.50 88 GLN A C 1
ATOM 702 O O . GLN A 1 88 ? 34.714 -4.277 -42.942 1.00 92.50 88 GLN A O 1
ATOM 707 N N . VAL A 1 89 ? 33.464 -3.558 -41.215 1.00 92.69 89 VAL A N 1
ATOM 708 C CA . VAL A 1 89 ? 32.177 -3.617 -41.926 1.00 92.69 89 VAL A CA 1
ATOM 709 C C . VAL A 1 89 ? 31.919 -2.353 -42.744 1.00 92.69 89 VAL A C 1
ATOM 711 O O . VAL A 1 89 ? 31.479 -2.462 -43.885 1.00 92.69 89 VAL A O 1
ATOM 714 N N . ALA A 1 90 ? 32.177 -1.173 -42.178 1.00 90.62 90 ALA A N 1
ATOM 715 C CA . ALA A 1 90 ? 31.914 0.108 -42.834 1.00 90.62 90 ALA A CA 1
ATOM 716 C C . ALA A 1 90 ? 33.068 0.566 -43.746 1.00 90.62 90 ALA A C 1
ATOM 718 O O . ALA A 1 90 ? 32.849 1.357 -44.660 1.00 90.62 90 ALA A O 1
ATOM 719 N N . GLY A 1 91 ? 34.282 0.055 -43.520 1.00 89.56 91 GLY A N 1
ATOM 720 C CA . GLY A 1 91 ? 35.506 0.509 -44.175 1.00 89.56 91 GLY A CA 1
ATOM 721 C C . GLY A 1 91 ? 36.078 1.768 -43.518 1.00 89.56 91 GLY A C 1
ATOM 722 O O . GLY A 1 91 ? 35.354 2.720 -43.231 1.00 89.56 91 GLY A O 1
ATOM 723 N N . THR A 1 92 ? 37.396 1.784 -43.297 1.00 87.38 92 THR A N 1
ATOM 724 C CA . THR A 1 92 ? 38.104 2.844 -42.557 1.00 87.38 92 THR A CA 1
ATOM 725 C C . THR A 1 92 ? 37.867 4.246 -43.127 1.00 87.38 92 THR A C 1
ATOM 727 O O . THR A 1 92 ? 37.562 5.162 -42.368 1.00 87.38 92 THR A O 1
ATOM 730 N N . ASP A 1 93 ? 37.958 4.424 -44.449 1.00 87.06 93 ASP A N 1
ATOM 731 C CA . ASP A 1 93 ? 37.820 5.746 -45.079 1.00 87.06 93 ASP A CA 1
ATOM 732 C C . ASP A 1 93 ? 36.401 6.311 -44.912 1.00 87.06 93 ASP A C 1
ATOM 734 O O . ASP A 1 93 ? 36.234 7.439 -44.455 1.00 87.06 93 ASP A O 1
ATOM 738 N N . SER A 1 94 ? 35.372 5.506 -45.198 1.00 88.44 94 SER A N 1
ATOM 739 C CA . SER A 1 94 ? 33.967 5.912 -45.060 1.00 88.44 94 SER A CA 1
ATOM 740 C C . SER A 1 94 ? 33.557 6.133 -43.605 1.00 88.44 94 SER A C 1
ATOM 742 O O . SER A 1 94 ? 32.740 7.003 -43.318 1.00 88.44 94 SER A O 1
ATOM 744 N N . LEU A 1 95 ? 34.125 5.365 -42.672 1.00 89.44 95 LEU A N 1
ATOM 745 C CA . LEU A 1 95 ? 33.850 5.535 -41.250 1.00 89.44 95 LEU A CA 1
ATOM 746 C C . LEU A 1 95 ? 34.496 6.812 -40.692 1.00 89.44 95 LEU A C 1
ATOM 748 O O . LEU A 1 95 ? 33.862 7.512 -39.906 1.00 89.44 95 LEU A O 1
ATOM 752 N N . ASN A 1 96 ? 35.714 7.145 -41.131 1.00 89.38 96 ASN A N 1
ATOM 753 C CA . ASN A 1 96 ? 36.447 8.335 -40.684 1.00 89.38 96 ASN A CA 1
ATOM 754 C C . ASN A 1 96 ? 35.858 9.661 -41.197 1.00 89.38 96 ASN A C 1
ATOM 756 O O . ASN A 1 96 ? 36.114 10.710 -40.607 1.00 89.38 96 ASN A O 1
ATOM 760 N N . GLU A 1 97 ? 35.054 9.636 -42.264 1.00 91.38 97 GLU A N 1
ATOM 761 C CA . GLU A 1 97 ? 34.252 10.798 -42.683 1.00 91.38 97 GLU A CA 1
ATOM 762 C C . GLU A 1 97 ? 33.143 11.137 -41.672 1.00 91.38 97 GLU A C 1
ATOM 764 O O . GLU A 1 97 ? 32.672 12.274 -41.621 1.00 91.38 97 GLU A O 1
ATOM 769 N N . GLU A 1 98 ? 32.741 10.164 -40.852 1.00 91.94 98 GLU A N 1
ATOM 770 C CA . GLU A 1 98 ? 31.584 10.258 -39.963 1.00 91.94 98 GLU A CA 1
ATOM 771 C C . GLU A 1 98 ? 31.947 10.316 -38.482 1.00 91.94 98 GLU A C 1
ATOM 773 O O . GLU A 1 98 ? 31.327 11.052 -37.709 1.00 91.94 98 GLU A O 1
ATOM 778 N N . ILE A 1 99 ? 32.944 9.536 -38.069 1.00 92.50 99 ILE A N 1
ATOM 779 C CA . ILE A 1 99 ? 33.392 9.445 -36.683 1.00 92.50 99 ILE A CA 1
ATOM 780 C C . ILE A 1 99 ? 34.914 9.372 -36.597 1.00 92.50 99 ILE A C 1
ATOM 782 O O . ILE A 1 99 ? 35.575 8.818 -37.463 1.00 92.50 99 ILE A O 1
ATOM 786 N N . ASP A 1 100 ? 35.470 9.852 -35.489 1.00 93.12 100 ASP A N 1
ATOM 787 C CA . ASP A 1 100 ? 36.873 9.621 -35.146 1.00 93.12 100 ASP A CA 1
ATOM 788 C C . ASP A 1 100 ? 36.988 8.320 -34.331 1.00 93.12 100 ASP A C 1
ATOM 790 O O . ASP A 1 100 ? 36.649 8.274 -33.143 1.00 93.12 100 ASP A O 1
ATOM 794 N N . LEU A 1 101 ? 37.415 7.233 -34.983 1.00 90.88 101 LEU A N 1
ATOM 795 C CA . LEU A 1 101 ? 37.502 5.910 -34.360 1.00 90.88 101 LEU A CA 1
ATOM 796 C C . LEU A 1 101 ? 38.511 5.880 -33.199 1.00 90.88 101 LEU A C 1
ATOM 798 O O . LEU A 1 101 ? 38.233 5.290 -32.150 1.00 90.88 101 LEU A O 1
ATOM 802 N N . GLU A 1 102 ? 39.654 6.557 -33.344 1.00 91.62 102 GLU A N 1
ATOM 803 C CA . GLU A 1 102 ? 40.671 6.648 -32.292 1.00 91.62 102 GLU A CA 1
ATOM 804 C C . GLU A 1 102 ? 40.109 7.378 -31.067 1.00 91.62 102 GLU A C 1
ATOM 806 O O . GLU A 1 102 ? 40.258 6.910 -29.928 1.00 91.62 102 GLU A O 1
ATOM 811 N N . TRP A 1 103 ? 39.375 8.470 -31.298 1.00 95.12 103 TRP A N 1
ATOM 812 C CA . TRP A 1 103 ? 38.665 9.177 -30.243 1.00 95.12 103 TRP A CA 1
ATOM 813 C C . TRP A 1 103 ? 37.677 8.264 -29.518 1.00 95.12 103 TRP A C 1
ATOM 815 O O . TRP A 1 103 ? 37.650 8.278 -28.290 1.00 95.12 103 TRP A O 1
ATOM 825 N N . TRP A 1 104 ? 36.920 7.412 -30.219 1.00 95.25 104 TRP A N 1
ATOM 826 C CA . TRP A 1 104 ? 35.994 6.467 -29.579 1.00 95.25 104 TRP A CA 1
ATOM 827 C C . TRP A 1 104 ? 36.706 5.421 -28.713 1.00 95.25 104 TRP A C 1
ATOM 829 O O . TRP A 1 104 ? 36.255 5.142 -27.594 1.00 95.25 104 TRP A O 1
ATOM 839 N N . HIS A 1 105 ? 37.842 4.878 -29.164 1.00 94.50 105 HIS A N 1
ATOM 840 C CA . HIS A 1 105 ? 38.656 3.985 -28.333 1.00 94.50 105 HIS A CA 1
ATOM 841 C C . HIS A 1 105 ? 39.154 4.696 -27.071 1.00 94.50 105 HIS A C 1
ATOM 843 O O . HIS A 1 105 ? 39.071 4.135 -25.970 1.00 94.50 105 HIS A O 1
ATOM 849 N N . HIS A 1 106 ? 39.633 5.935 -27.211 1.00 94.56 106 HIS A N 1
ATOM 850 C CA . HIS A 1 106 ? 40.074 6.752 -26.086 1.00 94.56 106 HIS A CA 1
ATOM 851 C C . HIS A 1 106 ? 38.918 7.090 -25.134 1.00 94.56 106 HIS A C 1
ATOM 853 O O . HIS A 1 106 ? 39.048 6.929 -23.921 1.00 94.56 106 HIS A O 1
ATOM 859 N N . TYR A 1 107 ? 37.768 7.492 -25.672 1.00 93.94 107 TYR A N 1
ATOM 860 C CA . TYR A 1 107 ? 36.568 7.902 -24.947 1.00 93.94 107 TYR A CA 1
ATOM 861 C C . TYR A 1 107 ? 36.047 6.802 -24.014 1.00 93.94 107 TYR A C 1
ATOM 863 O O . TYR A 1 107 ? 35.694 7.071 -22.858 1.00 93.94 107 TYR A O 1
ATOM 871 N N . TRP A 1 108 ? 36.073 5.550 -24.475 1.00 95.69 108 TRP A N 1
ATOM 872 C CA . TRP A 1 108 ? 35.772 4.378 -23.656 1.00 95.69 108 TRP A CA 1
ATOM 873 C C . TRP A 1 108 ? 36.886 4.050 -22.660 1.00 95.69 108 TRP A C 1
ATOM 875 O O . TRP A 1 108 ? 36.614 3.906 -21.464 1.00 95.69 108 TRP A O 1
ATOM 885 N N . ARG A 1 109 ? 38.147 3.976 -23.116 1.00 93.44 109 ARG A N 1
ATOM 886 C CA . ARG A 1 109 ? 39.301 3.642 -22.261 1.00 93.44 109 ARG A CA 1
ATOM 887 C C . ARG A 1 109 ? 39.431 4.601 -21.079 1.00 93.44 109 ARG A C 1
ATOM 889 O O . ARG A 1 109 ? 39.716 4.176 -19.958 1.00 93.44 109 ARG A O 1
ATOM 896 N N . ALA A 1 110 ? 39.144 5.879 -21.315 1.00 91.31 110 ALA A N 1
ATOM 897 C CA . ALA A 1 110 ? 39.136 6.924 -20.309 1.00 91.31 110 ALA A CA 1
ATOM 898 C C . ALA A 1 110 ? 38.172 6.633 -19.154 1.00 91.31 110 ALA A C 1
ATOM 900 O O . ALA A 1 110 ? 38.393 7.166 -18.075 1.00 91.31 110 ALA A O 1
ATOM 901 N N . VAL A 1 111 ? 37.162 5.771 -19.303 1.00 90.00 111 VAL A N 1
ATOM 902 C CA . VAL A 1 111 ? 36.261 5.393 -18.201 1.00 90.00 111 VAL A CA 1
ATOM 903 C C . VAL A 1 111 ? 36.615 4.038 -17.584 1.00 90.00 111 VAL A C 1
ATOM 905 O O . VAL A 1 111 ? 36.545 3.884 -16.368 1.00 90.00 111 VAL A O 1
ATOM 908 N N . ILE A 1 112 ? 37.023 3.060 -18.388 1.00 90.06 112 ILE A N 1
ATOM 909 C CA . ILE A 1 112 ? 37.111 1.668 -17.921 1.00 90.06 112 ILE A CA 1
ATOM 910 C C . ILE A 1 112 ? 38.498 1.246 -17.423 1.00 90.06 112 ILE A C 1
ATOM 912 O O . ILE A 1 112 ? 38.593 0.309 -16.633 1.00 90.06 112 ILE A O 1
ATOM 916 N N . ASP A 1 113 ? 39.577 1.897 -17.876 1.00 89.44 113 ASP A N 1
ATOM 917 C CA . ASP A 1 113 ? 40.942 1.470 -17.551 1.00 89.44 113 ASP A CA 1
ATOM 918 C C . ASP A 1 113 ? 41.235 1.787 -16.080 1.00 89.44 113 ASP A C 1
ATOM 920 O O . ASP A 1 113 ? 41.318 2.955 -15.684 1.00 89.44 113 ASP A O 1
ATOM 924 N N . ALA A 1 114 ? 41.350 0.732 -15.268 1.00 83.56 114 ALA A N 1
ATOM 925 C CA . ALA A 1 114 ? 41.556 0.809 -13.824 1.00 83.56 114 ALA A CA 1
ATOM 926 C C . ALA A 1 114 ? 42.932 1.375 -13.435 1.00 83.56 114 ALA A C 1
ATOM 928 O O . ALA A 1 114 ? 43.128 1.774 -12.287 1.00 83.56 114 ALA A O 1
ATOM 929 N N . ASN A 1 115 ? 43.888 1.388 -14.371 1.00 85.06 115 ASN A N 1
ATOM 930 C CA . ASN A 1 115 ? 45.265 1.814 -14.119 1.00 85.06 115 ASN A CA 1
ATOM 931 C C . ASN A 1 115 ? 45.474 3.317 -14.315 1.00 85.06 115 ASN A C 1
ATOM 933 O O . ASN A 1 115 ? 46.547 3.834 -14.006 1.00 85.06 115 ASN A O 1
ATOM 937 N N . LEU A 1 116 ? 44.467 4.022 -14.829 1.00 86.62 116 LEU A N 1
ATOM 938 C CA . LEU A 1 116 ? 44.495 5.474 -14.935 1.00 86.62 116 LEU A CA 1
ATOM 939 C C . LEU A 1 116 ? 44.271 6.129 -13.561 1.00 86.62 116 LEU A C 1
ATOM 941 O O . LEU A 1 116 ? 43.787 5.503 -12.614 1.00 86.62 116 LEU A O 1
ATOM 945 N N . GLY A 1 117 ? 44.620 7.414 -13.459 1.00 85.25 117 GLY A N 1
ATOM 946 C CA . GLY A 1 117 ? 44.373 8.214 -12.256 1.00 85.25 117 GLY A CA 1
ATOM 947 C C . GLY A 1 117 ? 42.883 8.334 -11.910 1.00 85.25 117 GLY A C 1
ATOM 948 O O . GLY A 1 117 ? 42.015 7.965 -12.706 1.00 85.25 117 GLY A O 1
ATOM 949 N N . ALA A 1 118 ? 42.591 8.862 -10.719 1.00 84.31 118 ALA A N 1
ATOM 950 C CA . ALA A 1 118 ? 41.223 9.119 -10.269 1.00 84.31 118 ALA A CA 1
ATOM 951 C C . ALA A 1 118 ? 40.399 9.883 -11.320 1.00 84.31 118 ALA A C 1
ATOM 953 O O . ALA A 1 118 ? 40.912 10.787 -11.980 1.00 84.31 118 ALA A O 1
ATOM 954 N N . GLN A 1 119 ? 39.128 9.511 -11.484 1.00 82.00 119 GLN A N 1
ATOM 955 C CA . GLN A 1 119 ? 38.204 10.243 -12.356 1.00 82.00 119 GLN A CA 1
ATOM 956 C C . GLN A 1 119 ? 37.575 11.431 -11.634 1.00 82.00 119 GLN A C 1
ATOM 958 O O . GLN A 1 119 ? 37.414 12.484 -12.241 1.00 82.00 119 GLN A O 1
ATOM 963 N N . ALA A 1 120 ? 37.225 11.266 -10.359 1.00 78.94 120 ALA A N 1
ATOM 964 C CA . ALA A 1 120 ? 36.698 12.342 -9.529 1.00 78.94 120 ALA A CA 1
ATOM 965 C C . ALA A 1 120 ? 37.495 12.547 -8.242 1.00 78.94 120 ALA A C 1
ATOM 967 O O . ALA A 1 120 ? 37.768 13.689 -7.882 1.00 78.94 120 ALA A O 1
ATOM 968 N N . TYR A 1 121 ? 37.884 11.475 -7.548 1.00 78.12 121 TYR A N 1
ATOM 969 C CA . TYR A 1 121 ? 38.551 11.607 -6.253 1.00 78.12 121 TYR A CA 1
ATOM 970 C C . TYR A 1 121 ? 39.404 10.398 -5.869 1.00 78.12 121 TYR A C 1
ATOM 972 O O . TYR A 1 121 ? 39.344 9.317 -6.462 1.00 78.12 121 TYR A O 1
ATOM 980 N N . TRP A 1 122 ? 40.196 10.628 -4.827 1.00 86.88 122 TRP A N 1
ATOM 981 C CA . TRP A 1 122 ? 40.980 9.632 -4.117 1.00 86.88 122 TRP A CA 1
ATOM 982 C C . TRP A 1 122 ? 40.308 9.309 -2.785 1.00 86.88 122 TRP A C 1
ATOM 984 O O . TRP A 1 122 ? 39.845 10.214 -2.091 1.00 86.88 122 TRP A O 1
ATOM 994 N N . ALA A 1 123 ? 40.289 8.032 -2.419 1.00 84.69 123 ALA A N 1
ATOM 995 C CA . ALA A 1 123 ? 39.933 7.589 -1.080 1.00 84.69 123 ALA A CA 1
ATOM 996 C C . ALA A 1 123 ? 41.223 7.313 -0.303 1.00 84.69 123 ALA A C 1
ATOM 998 O O . ALA A 1 123 ? 42.040 6.491 -0.722 1.00 84.69 123 ALA A O 1
ATOM 999 N N . ALA A 1 124 ? 41.406 8.013 0.815 1.00 87.31 124 ALA A N 1
ATOM 1000 C CA . ALA A 1 124 ? 42.538 7.829 1.712 1.00 87.31 124 ALA A CA 1
ATOM 1001 C C . ALA A 1 124 ? 42.115 7.004 2.931 1.00 87.31 124 ALA A C 1
ATOM 1003 O O . ALA A 1 124 ? 41.081 7.258 3.546 1.00 87.31 124 ALA A O 1
ATOM 1004 N N . THR A 1 125 ? 42.940 6.028 3.288 1.00 89.12 125 THR A N 1
ATOM 1005 C CA . THR A 1 125 ? 42.748 5.111 4.417 1.00 89.12 125 THR A CA 1
ATOM 1006 C C . THR A 1 125 ? 44.025 5.053 5.255 1.00 89.12 125 THR A C 1
ATOM 1008 O O . THR A 1 125 ? 45.087 5.461 4.773 1.00 89.12 125 THR A O 1
ATOM 1011 N N . PRO A 1 126 ? 43.983 4.508 6.483 1.00 91.19 126 PRO A N 1
ATOM 1012 C CA . PRO A 1 126 ? 45.197 4.276 7.264 1.00 91.19 126 PRO A CA 1
ATOM 1013 C C . PRO A 1 126 ? 46.244 3.423 6.528 1.00 91.19 126 PRO A C 1
ATOM 1015 O O . PRO A 1 126 ? 47.440 3.622 6.726 1.00 91.19 126 PRO A O 1
ATOM 1018 N N . SER A 1 127 ? 45.810 2.501 5.661 1.00 90.38 127 SER A N 1
ATOM 1019 C CA . SER A 1 127 ? 46.696 1.622 4.889 1.00 90.38 127 SER A CA 1
ATOM 1020 C C . SER A 1 127 ? 47.225 2.221 3.576 1.00 90.38 127 SER A C 1
ATOM 1022 O O . SER A 1 127 ? 47.990 1.544 2.885 1.00 90.38 127 SER A O 1
ATOM 1024 N N . GLY A 1 128 ? 46.821 3.441 3.202 1.00 92.62 128 GLY A N 1
ATOM 1025 C CA . GLY A 1 128 ? 47.207 4.104 1.949 1.00 92.62 128 GLY A CA 1
ATOM 1026 C C . GLY A 1 128 ? 46.019 4.688 1.181 1.00 92.62 128 GLY A C 1
ATOM 1027 O O . GLY A 1 128 ? 44.925 4.834 1.726 1.00 92.62 128 GLY A O 1
ATOM 1028 N N . ASP A 1 129 ? 46.225 5.017 -0.092 1.00 91.69 129 ASP A N 1
ATOM 1029 C CA . ASP A 1 129 ? 45.224 5.632 -0.962 1.00 91.69 129 ASP A CA 1
ATOM 1030 C C . ASP A 1 129 ? 44.799 4.730 -2.133 1.00 91.69 129 ASP A C 1
ATOM 1032 O O . ASP A 1 129 ? 45.478 3.786 -2.550 1.00 91.69 129 ASP A O 1
ATOM 1036 N N . THR A 1 130 ? 43.608 4.996 -2.662 1.00 91.62 130 THR A N 1
ATOM 1037 C CA . THR A 1 130 ? 43.077 4.333 -3.854 1.00 91.62 130 THR A CA 1
ATOM 1038 C C . THR A 1 130 ? 42.218 5.295 -4.667 1.00 91.62 130 THR A C 1
ATOM 1040 O O . THR A 1 130 ? 41.759 6.321 -4.169 1.00 91.62 130 THR A O 1
ATOM 1043 N N . THR A 1 131 ? 42.002 4.970 -5.938 1.00 90.19 131 THR A N 1
ATOM 1044 C CA . THR A 1 131 ? 41.170 5.760 -6.850 1.00 90.19 131 THR A CA 1
ATOM 1045 C C . THR A 1 131 ? 39.741 5.234 -6.888 1.00 90.19 131 THR A C 1
ATOM 1047 O O . THR A 1 131 ? 39.513 4.026 -6.756 1.00 90.19 131 THR A O 1
ATOM 1050 N N . ASP A 1 132 ? 38.793 6.128 -7.164 1.00 86.69 132 ASP A N 1
ATOM 1051 C CA . ASP A 1 132 ? 37.401 5.792 -7.487 1.00 86.69 132 ASP A CA 1
ATOM 1052 C C . ASP A 1 132 ? 37.284 4.708 -8.581 1.00 86.69 132 ASP A C 1
ATOM 1054 O O . ASP A 1 132 ? 36.473 3.792 -8.478 1.00 86.69 132 ASP A O 1
ATOM 1058 N N . ARG A 1 133 ? 38.175 4.708 -9.582 1.00 89.19 133 ARG A N 1
ATOM 1059 C CA . ARG A 1 133 ? 38.244 3.645 -10.606 1.00 89.19 133 ARG A CA 1
ATOM 1060 C C . ARG A 1 133 ? 38.510 2.255 -10.038 1.00 89.19 133 ARG A C 1
ATOM 1062 O O . ARG A 1 133 ? 37.851 1.290 -10.418 1.00 89.19 133 ARG A O 1
ATOM 1069 N N . LYS A 1 134 ? 39.521 2.129 -9.173 1.00 89.88 134 LYS A N 1
ATOM 1070 C CA . LYS A 1 134 ? 39.883 0.840 -8.563 1.00 89.88 134 LYS A CA 1
ATOM 1071 C C . LYS A 1 134 ? 38.761 0.347 -7.659 1.00 89.88 134 LYS A C 1
ATOM 1073 O O . LYS A 1 134 ? 38.515 -0.856 -7.595 1.00 89.88 134 LYS A O 1
ATOM 1078 N N . LEU A 1 135 ? 38.070 1.272 -7.002 1.00 89.62 135 LEU A N 1
ATOM 1079 C CA . LEU A 1 135 ? 36.925 0.980 -6.149 1.00 89.62 135 LEU A CA 1
ATOM 1080 C C . LEU A 1 135 ? 35.715 0.509 -6.955 1.00 89.62 135 LEU A C 1
ATOM 1082 O O . LEU A 1 135 ? 35.136 -0.511 -6.598 1.00 89.62 135 LEU A O 1
ATOM 1086 N N . MET A 1 136 ? 35.425 1.137 -8.098 1.00 90.69 136 MET A N 1
ATOM 1087 C CA . MET A 1 136 ? 34.395 0.669 -9.030 1.00 90.69 136 MET A CA 1
ATOM 1088 C C . MET A 1 136 ? 34.612 -0.792 -9.443 1.00 90.69 136 MET A C 1
ATOM 1090 O O . MET A 1 136 ? 33.687 -1.594 -9.348 1.00 90.69 136 MET A O 1
ATOM 1094 N N . HIS A 1 137 ? 35.828 -1.155 -9.866 1.00 88.62 137 HIS A N 1
ATOM 1095 C CA . HIS A 1 137 ? 36.155 -2.541 -10.239 1.00 88.62 137 HIS A CA 1
ATOM 1096 C C . HIS A 1 137 ? 36.132 -3.495 -9.044 1.00 88.62 137 HIS A C 1
ATOM 1098 O O . HIS A 1 137 ? 35.701 -4.638 -9.171 1.00 88.62 137 HIS A O 1
ATOM 1104 N N . THR A 1 138 ? 36.559 -3.027 -7.870 1.00 89.62 138 THR A N 1
ATOM 1105 C CA . THR A 1 138 ? 36.497 -3.822 -6.637 1.00 89.62 138 THR A CA 1
ATOM 1106 C C . THR A 1 138 ? 35.055 -4.164 -6.277 1.00 89.62 138 THR A C 1
ATOM 1108 O O . THR A 1 138 ? 34.776 -5.321 -5.983 1.00 89.62 138 THR A O 1
ATOM 1111 N N . TRP A 1 139 ? 34.144 -3.194 -6.319 1.00 91.88 139 TRP A N 1
ATOM 1112 C CA . TRP A 1 139 ? 32.737 -3.451 -6.036 1.00 91.88 139 TRP A CA 1
ATOM 1113 C C . TRP A 1 139 ? 32.113 -4.333 -7.124 1.00 91.88 139 TRP A C 1
ATOM 1115 O O . TRP A 1 139 ? 31.535 -5.373 -6.820 1.00 91.88 139 TRP A O 1
ATOM 1125 N N . LEU A 1 140 ? 32.313 -3.982 -8.400 1.00 87.94 140 LEU A N 1
ATOM 1126 C CA . LEU A 1 140 ? 31.699 -4.691 -9.522 1.00 87.94 140 LEU A CA 1
ATOM 1127 C C . LEU A 1 140 ? 32.148 -6.154 -9.622 1.00 87.94 140 LEU A C 1
ATOM 1129 O O . LEU A 1 140 ? 31.308 -7.047 -9.672 1.00 87.94 140 LEU A O 1
ATOM 1133 N N . ASP A 1 141 ? 33.453 -6.421 -9.681 1.00 84.00 141 ASP A N 1
ATOM 1134 C CA . ASP A 1 141 ? 33.950 -7.787 -9.865 1.00 84.00 141 ASP A CA 1
ATOM 1135 C C . ASP A 1 141 ? 34.180 -8.500 -8.524 1.00 84.00 141 ASP A C 1
ATOM 1137 O O . ASP A 1 141 ? 33.978 -9.709 -8.430 1.00 84.00 141 ASP A O 1
ATOM 1141 N N . GLY A 1 142 ? 34.580 -7.779 -7.474 1.00 85.12 142 GLY A N 1
ATOM 1142 C CA . GLY A 1 142 ? 34.888 -8.353 -6.162 1.00 85.12 142 GLY A CA 1
ATOM 1143 C C . GLY A 1 142 ? 33.654 -8.594 -5.298 1.00 85.12 142 GLY A C 1
ATOM 1144 O O . GLY A 1 142 ? 33.382 -9.746 -4.961 1.00 85.12 142 GLY A O 1
ATOM 1145 N N . ASP A 1 143 ? 32.930 -7.529 -4.943 1.00 85.94 143 ASP A N 1
ATOM 1146 C CA . ASP A 1 143 ? 31.791 -7.602 -4.016 1.00 85.94 143 ASP A CA 1
ATOM 1147 C C . ASP A 1 143 ? 30.564 -8.262 -4.673 1.00 85.94 143 ASP A C 1
ATOM 1149 O O . ASP A 1 143 ? 30.029 -9.227 -4.129 1.00 85.94 143 ASP A O 1
ATOM 1153 N N . VAL A 1 144 ? 30.163 -7.803 -5.864 1.00 84.50 144 VAL A N 1
ATOM 1154 C CA . VAL A 1 144 ? 28.912 -8.231 -6.520 1.00 84.50 144 VAL A CA 1
ATOM 1155 C C . VAL A 1 144 ? 29.050 -9.585 -7.223 1.00 84.50 144 VAL A C 1
ATOM 1157 O O . VAL A 1 144 ? 28.191 -10.454 -7.093 1.00 84.50 144 VAL A O 1
ATOM 1160 N N . ILE A 1 145 ? 30.115 -9.785 -8.006 1.00 81.88 145 ILE A N 1
ATOM 1161 C CA . ILE A 1 145 ? 30.192 -10.932 -8.931 1.00 81.88 145 ILE A CA 1
ATOM 1162 C C . ILE A 1 145 ? 30.925 -12.125 -8.330 1.00 81.88 145 ILE A C 1
ATOM 1164 O O . ILE A 1 145 ? 30.444 -13.255 -8.422 1.00 81.88 145 ILE A O 1
ATOM 1168 N N . HIS A 1 146 ? 32.112 -11.910 -7.764 1.00 84.56 146 HIS A N 1
ATOM 1169 C CA . HIS A 1 146 ? 32.936 -13.004 -7.255 1.00 84.56 146 HIS A CA 1
ATOM 1170 C C . HIS A 1 146 ? 32.770 -13.253 -5.752 1.00 84.56 146 HIS A C 1
ATOM 1172 O O . HIS A 1 146 ? 33.267 -14.275 -5.274 1.00 84.56 146 HIS A O 1
ATOM 1178 N N . ALA A 1 147 ? 32.086 -12.361 -5.024 1.00 80.62 147 ALA A N 1
ATOM 1179 C CA . ALA A 1 147 ? 31.925 -12.396 -3.568 1.00 80.62 147 ALA A CA 1
ATOM 1180 C C . ALA A 1 147 ? 33.259 -12.640 -2.829 1.00 80.62 147 ALA A C 1
ATOM 1182 O O . ALA A 1 147 ? 33.349 -13.424 -1.879 1.00 80.62 147 ALA A O 1
ATOM 1183 N N . GLN A 1 148 ? 34.335 -12.009 -3.307 1.00 79.81 148 GLN A N 1
ATOM 1184 C CA . GLN A 1 148 ? 35.685 -12.202 -2.781 1.00 79.81 148 GLN A CA 1
ATOM 1185 C C . GLN A 1 148 ? 36.035 -11.117 -1.772 1.00 79.81 148 GLN A C 1
ATOM 1187 O O . GLN A 1 148 ? 35.910 -9.928 -2.048 1.00 79.81 148 GLN A O 1
ATOM 1192 N N . SER A 1 149 ? 36.588 -11.519 -0.625 1.00 77.88 149 SER A N 1
ATOM 1193 C CA . SER A 1 149 ? 37.176 -10.554 0.302 1.00 77.88 149 SER A CA 1
ATOM 1194 C C . SER A 1 149 ? 38.323 -9.783 -0.372 1.00 77.88 149 SER A C 1
ATOM 1196 O O . SER A 1 149 ? 39.207 -10.409 -0.975 1.00 77.88 149 SER A O 1
ATOM 1198 N N . PRO A 1 150 ? 38.376 -8.444 -0.237 1.00 82.62 150 PRO A N 1
ATOM 1199 C CA . PRO A 1 150 ? 39.432 -7.651 -0.846 1.00 82.62 150 PRO A CA 1
ATOM 1200 C C . PRO A 1 150 ? 40.835 -8.070 -0.389 1.00 82.62 150 PRO A C 1
ATOM 1202 O O . PRO A 1 150 ? 41.146 -8.159 0.804 1.00 82.62 150 PRO A O 1
ATOM 1205 N N . ARG A 1 151 ? 41.727 -8.303 -1.358 1.00 82.56 151 ARG A N 1
ATOM 1206 C CA . ARG A 1 151 ? 43.127 -8.671 -1.079 1.00 82.56 151 ARG A CA 1
ATOM 1207 C C . ARG A 1 151 ? 43.972 -7.477 -0.624 1.00 82.56 151 ARG A C 1
ATOM 1209 O O . ARG A 1 151 ? 44.865 -7.656 0.203 1.00 82.56 151 ARG A O 1
ATOM 1216 N N . SER A 1 152 ? 43.678 -6.280 -1.136 1.00 87.56 152 SER A N 1
ATOM 1217 C CA . SER A 1 152 ? 44.365 -5.028 -0.786 1.00 87.56 152 SER A CA 1
ATOM 1218 C C . SER A 1 152 ? 43.961 -4.539 0.608 1.00 87.56 152 SER A C 1
ATOM 1220 O O . SER A 1 152 ? 42.771 -4.466 0.907 1.00 87.56 152 SER A O 1
ATOM 1222 N N . SER A 1 153 ? 44.938 -4.177 1.448 1.00 88.56 153 SER A N 1
ATOM 1223 C CA . SER A 1 153 ? 44.696 -3.604 2.782 1.00 88.56 153 SER A CA 1
ATOM 1224 C C . SER A 1 153 ? 43.946 -2.274 2.715 1.00 88.56 153 SER A C 1
ATOM 1226 O O . SER A 1 153 ? 42.977 -2.113 3.443 1.00 88.56 153 SER A O 1
ATOM 1228 N N . VAL A 1 154 ? 44.304 -1.395 1.771 1.00 90.19 154 VAL A N 1
ATOM 1229 C CA . VAL A 1 154 ? 43.610 -0.114 1.518 1.00 90.19 154 VAL A CA 1
ATOM 1230 C C . VAL A 1 154 ? 42.114 -0.326 1.288 1.00 90.19 154 VAL A C 1
ATOM 1232 O O . VAL A 1 154 ? 41.281 0.412 1.792 1.00 90.19 154 VAL A O 1
ATOM 1235 N N . ILE A 1 155 ? 41.753 -1.373 0.548 1.00 90.06 155 ILE A N 1
ATOM 1236 C CA . ILE A 1 155 ? 40.356 -1.664 0.217 1.00 90.06 155 ILE A CA 1
ATOM 1237 C C . ILE A 1 155 ? 39.612 -2.310 1.396 1.00 90.06 155 ILE A C 1
ATOM 1239 O O . ILE A 1 155 ? 38.414 -2.091 1.556 1.00 90.06 155 ILE A O 1
ATOM 1243 N N . ARG A 1 156 ? 40.308 -3.097 2.230 1.00 90.06 156 ARG A N 1
ATOM 1244 C CA . ARG A 1 156 ? 39.728 -3.693 3.447 1.00 90.06 156 ARG A CA 1
ATOM 1245 C C . ARG A 1 156 ? 39.395 -2.660 4.521 1.00 90.06 156 ARG A C 1
ATOM 1247 O O . ARG A 1 156 ? 38.506 -2.923 5.322 1.00 90.06 156 ARG A O 1
ATOM 1254 N N . ASP A 1 157 ? 40.083 -1.521 4.522 1.00 92.31 157 ASP A N 1
ATOM 1255 C CA . ASP A 1 157 ? 39.809 -0.416 5.446 1.00 92.31 157 ASP A CA 1
ATOM 1256 C C . ASP A 1 157 ? 38.507 0.334 5.099 1.00 92.31 157 ASP A C 1
ATOM 1258 O O . ASP A 1 157 ? 38.007 1.115 5.908 1.00 92.31 157 ASP A O 1
ATOM 1262 N N . LEU A 1 158 ? 37.935 0.096 3.912 1.00 91.44 158 LEU A N 1
ATOM 1263 C CA . LEU A 1 158 ? 36.687 0.706 3.456 1.00 91.44 158 LEU A CA 1
ATOM 1264 C C . LEU A 1 158 ? 35.494 -0.220 3.732 1.00 91.44 158 LEU A C 1
ATOM 1266 O O . LEU A 1 158 ? 35.579 -1.439 3.556 1.00 91.44 158 LEU A O 1
ATOM 1270 N N . SER A 1 159 ? 34.354 0.353 4.122 1.00 91.44 159 SER A N 1
ATOM 1271 C CA . SER A 1 159 ? 33.094 -0.392 4.244 1.00 91.44 159 SER A CA 1
ATOM 1272 C C . SER A 1 159 ? 32.536 -0.783 2.870 1.00 91.44 159 SER A C 1
ATOM 1274 O O . SER A 1 159 ? 32.953 -0.243 1.844 1.00 91.44 159 SER A O 1
ATOM 1276 N N . LEU A 1 160 ? 31.576 -1.716 2.848 1.00 90.06 160 LEU A N 1
ATOM 1277 C CA . LEU A 1 160 ? 30.834 -2.047 1.627 1.00 90.06 160 LEU A CA 1
ATOM 1278 C C . LEU A 1 160 ? 30.146 -0.799 1.055 1.00 90.06 160 LEU A C 1
ATOM 1280 O O . LEU A 1 160 ? 30.343 -0.490 -0.114 1.00 90.06 160 LEU A O 1
ATOM 1284 N N . ASP A 1 161 ? 29.451 -0.036 1.905 1.00 91.56 161 ASP A N 1
ATOM 1285 C CA . ASP A 1 161 ? 28.797 1.223 1.536 1.00 91.56 161 ASP A CA 1
ATOM 1286 C C . ASP A 1 161 ? 29.760 2.191 0.845 1.00 91.56 161 ASP A C 1
ATOM 1288 O O . ASP A 1 161 ? 29.427 2.762 -0.187 1.00 91.56 161 ASP A O 1
ATOM 1292 N N . GLN A 1 162 ? 30.976 2.353 1.378 1.00 89.56 162 GLN A N 1
ATOM 1293 C CA . GLN A 1 162 ? 31.955 3.263 0.794 1.00 89.56 162 GLN A CA 1
ATOM 1294 C C . GLN A 1 162 ? 32.370 2.793 -0.603 1.00 89.56 162 GLN A C 1
ATOM 1296 O O . GLN A 1 162 ? 32.313 3.571 -1.549 1.00 89.56 162 GLN A O 1
ATOM 1301 N N . ARG A 1 163 ? 32.673 1.498 -0.768 1.00 90.75 163 ARG A N 1
ATOM 1302 C CA . ARG A 1 163 ? 33.001 0.926 -2.086 1.00 90.75 163 ARG A CA 1
ATOM 1303 C C . ARG A 1 163 ? 31.844 1.057 -3.079 1.00 90.75 163 ARG A C 1
ATOM 1305 O O . ARG A 1 163 ? 32.086 1.351 -4.248 1.00 90.75 163 ARG A O 1
ATOM 1312 N N . TYR A 1 164 ? 30.608 0.887 -2.615 1.00 92.50 164 TYR A N 1
ATOM 1313 C CA . TYR A 1 164 ? 29.396 1.090 -3.406 1.00 92.50 164 TYR A CA 1
ATOM 1314 C C . TYR A 1 164 ? 29.246 2.549 -3.872 1.00 92.50 164 TYR A C 1
ATOM 1316 O O . TYR A 1 164 ? 29.074 2.805 -5.069 1.00 92.50 164 TYR A O 1
ATOM 1324 N N . TYR A 1 165 ? 29.366 3.513 -2.953 1.00 90.88 165 TYR A N 1
ATOM 1325 C CA . TYR A 1 165 ? 29.306 4.944 -3.267 1.00 90.88 165 TYR A CA 1
ATOM 1326 C C . TYR A 1 165 ? 30.373 5.343 -4.286 1.00 90.88 165 TYR A C 1
ATOM 1328 O O . TYR A 1 165 ? 30.103 6.144 -5.180 1.00 90.88 165 TYR A O 1
ATOM 1336 N N . ASP A 1 166 ? 31.547 4.720 -4.206 1.00 84.56 166 ASP A N 1
ATOM 1337 C CA . ASP A 1 166 ? 32.652 4.959 -5.125 1.00 84.56 166 ASP A CA 1
ATOM 1338 C C . ASP A 1 166 ? 32.454 4.301 -6.502 1.00 84.56 166 ASP A C 1
ATOM 1340 O O . ASP A 1 166 ? 32.927 4.810 -7.522 1.00 84.56 166 ASP A O 1
ATOM 1344 N N . ALA A 1 167 ? 31.699 3.204 -6.568 1.00 88.38 167 ALA A N 1
ATOM 1345 C CA . ALA A 1 167 ? 31.391 2.512 -7.813 1.00 88.38 167 ALA A CA 1
ATOM 1346 C C . ALA A 1 167 ? 30.279 3.184 -8.629 1.00 88.38 167 ALA A C 1
ATOM 1348 O O . ALA A 1 167 ? 30.338 3.197 -9.865 1.00 88.38 167 ALA A O 1
ATOM 1349 N N . ALA A 1 168 ? 29.276 3.765 -7.967 1.00 93.94 168 ALA A N 1
ATOM 1350 C CA . ALA A 1 168 ? 28.090 4.310 -8.627 1.00 93.94 168 ALA A CA 1
ATOM 1351 C C . ALA A 1 168 ? 28.386 5.399 -9.686 1.00 93.94 168 ALA A C 1
ATOM 1353 O O . ALA A 1 168 ? 27.863 5.285 -10.802 1.00 93.94 168 ALA A O 1
ATOM 1354 N N . PRO A 1 169 ? 29.262 6.398 -9.438 1.00 92.69 169 PRO A N 1
ATOM 1355 C CA . PRO A 1 169 ? 29.693 7.356 -10.460 1.00 92.69 169 PRO A CA 1
ATOM 1356 C C . PRO A 1 169 ? 30.373 6.697 -11.664 1.00 92.69 169 PRO A C 1
ATOM 1358 O O . PRO A 1 169 ? 30.137 7.091 -12.808 1.00 92.69 169 PRO A O 1
ATOM 1361 N N . GLY A 1 170 ? 31.192 5.669 -11.425 1.00 92.25 170 GLY A N 1
ATOM 1362 C CA . GLY A 1 170 ? 31.879 4.925 -12.479 1.00 92.25 170 GLY A CA 1
ATOM 1363 C C . GLY A 1 170 ? 30.901 4.203 -13.408 1.00 92.25 170 GLY A C 1
ATOM 1364 O O . GLY A 1 170 ? 30.983 4.342 -14.630 1.00 92.25 170 GLY A O 1
ATOM 1365 N N . ILE A 1 171 ? 29.901 3.520 -12.843 1.00 94.44 171 ILE A N 1
ATOM 1366 C CA . ILE A 1 171 ? 28.839 2.861 -13.618 1.00 94.44 171 ILE A CA 1
ATOM 1367 C C . ILE A 1 171 ? 28.004 3.887 -14.397 1.00 94.44 171 ILE A C 1
ATOM 1369 O O . ILE A 1 171 ? 27.693 3.655 -15.568 1.00 94.44 171 ILE A O 1
ATOM 1373 N N . ALA A 1 172 ? 27.692 5.045 -13.805 1.00 95.19 172 ALA A N 1
ATOM 1374 C CA . ALA A 1 172 ? 26.997 6.131 -14.501 1.00 95.19 172 ALA A CA 1
ATOM 1375 C C . ALA A 1 172 ? 27.798 6.653 -15.712 1.00 95.19 172 ALA A C 1
ATOM 1377 O O . ALA A 1 172 ? 27.231 6.849 -16.788 1.00 95.19 172 ALA A O 1
ATOM 1378 N N . ARG A 1 173 ? 29.126 6.796 -15.581 1.00 94.25 173 ARG A N 1
ATOM 1379 C CA . ARG A 1 173 ? 30.021 7.153 -16.698 1.00 94.25 173 ARG A CA 1
ATOM 1380 C C . ARG A 1 173 ? 30.075 6.089 -17.781 1.00 94.25 173 ARG A C 1
ATOM 1382 O O . ARG A 1 173 ? 30.094 6.440 -18.954 1.00 94.25 173 ARG A O 1
ATOM 1389 N N . ILE A 1 174 ? 30.043 4.807 -17.425 1.00 95.38 174 ILE A N 1
ATOM 1390 C CA . ILE A 1 174 ? 29.947 3.732 -18.421 1.00 95.38 174 ILE A CA 1
ATOM 1391 C C . ILE A 1 174 ? 28.614 3.827 -19.175 1.00 95.38 174 ILE A C 1
ATOM 1393 O O . ILE A 1 174 ? 28.602 3.713 -20.398 1.00 95.38 174 ILE A O 1
ATOM 1397 N N . CYS A 1 175 ? 27.500 4.075 -18.481 1.00 97.06 175 CYS A N 1
ATOM 1398 C CA . CYS A 1 175 ? 26.186 4.211 -19.118 1.00 97.06 175 CYS A CA 1
ATOM 1399 C C . CYS A 1 175 ? 26.149 5.350 -20.142 1.00 97.06 175 CYS A C 1
ATOM 1401 O O . CYS A 1 175 ? 25.573 5.182 -21.213 1.00 97.06 175 CYS A O 1
ATOM 1403 N N . ASP A 1 176 ? 26.811 6.468 -19.849 1.00 94.88 176 ASP A N 1
ATOM 1404 C CA . ASP A 1 176 ? 26.986 7.572 -20.793 1.00 94.88 176 ASP A CA 1
ATOM 1405 C C . ASP A 1 176 ? 27.671 7.099 -22.089 1.00 94.88 176 ASP A C 1
ATOM 1407 O O . ASP A 1 176 ? 27.137 7.286 -23.183 1.00 94.88 176 ASP A O 1
ATOM 1411 N N . ARG A 1 177 ? 28.778 6.347 -21.971 1.00 96.50 177 ARG A N 1
ATOM 1412 C CA . ARG A 1 177 ? 29.468 5.745 -23.129 1.00 96.50 177 ARG A CA 1
ATOM 1413 C C . ARG A 1 177 ? 28.558 4.824 -23.933 1.00 96.50 177 ARG A C 1
ATOM 1415 O O . ARG A 1 177 ? 28.566 4.878 -25.162 1.00 96.50 177 ARG A O 1
ATOM 1422 N N . VAL A 1 178 ? 27.748 4.010 -23.256 1.00 97.81 178 VAL A N 1
ATOM 1423 C CA . VAL A 1 178 ? 26.768 3.124 -23.901 1.00 97.81 178 VAL A CA 1
ATOM 1424 C C . VAL A 1 178 ? 25.748 3.924 -24.712 1.00 97.81 178 VAL A C 1
ATOM 1426 O O . VAL A 1 178 ? 25.495 3.576 -25.864 1.00 97.81 178 VAL A O 1
ATOM 1429 N N . ILE A 1 179 ? 25.182 4.988 -24.136 1.00 96.31 179 ILE A N 1
ATOM 1430 C CA . ILE A 1 179 ? 24.148 5.814 -24.777 1.00 96.31 179 ILE A CA 1
ATOM 1431 C C . ILE A 1 179 ? 24.712 6.517 -26.013 1.00 96.31 179 ILE A C 1
ATOM 1433 O O . ILE A 1 179 ? 24.133 6.402 -27.092 1.00 96.31 179 ILE A O 1
ATOM 1437 N N . TYR A 1 180 ? 25.860 7.187 -25.897 1.00 96.50 180 TYR A N 1
ATOM 1438 C CA . TYR A 1 180 ? 26.468 7.871 -27.041 1.00 96.50 180 TYR A CA 1
ATOM 1439 C C . TYR A 1 180 ? 26.899 6.898 -28.141 1.00 96.50 180 TYR A C 1
ATOM 1441 O O . TYR A 1 180 ? 26.705 7.186 -29.319 1.00 96.50 180 TYR A O 1
ATOM 1449 N N . THR A 1 181 ? 27.413 5.721 -27.775 1.00 97.44 181 THR A N 1
ATOM 1450 C CA . THR A 1 181 ? 27.763 4.688 -28.763 1.00 97.44 181 THR A CA 1
ATOM 1451 C C . THR A 1 181 ? 26.514 4.155 -29.469 1.00 97.44 181 THR A C 1
ATOM 1453 O O . THR A 1 181 ? 26.546 3.932 -30.673 1.00 97.44 181 THR A O 1
ATOM 1456 N N . HIS A 1 182 ? 25.394 3.985 -28.756 1.00 97.50 182 HIS A N 1
ATOM 1457 C CA . HIS A 1 182 ? 24.122 3.599 -29.370 1.00 97.50 182 HIS A CA 1
ATOM 1458 C C . HIS A 1 182 ? 23.645 4.643 -30.386 1.00 97.50 182 HIS A C 1
ATOM 1460 O O . HIS A 1 182 ? 23.290 4.283 -31.503 1.00 97.50 182 HIS A O 1
ATOM 1466 N N . LEU A 1 183 ? 23.682 5.930 -30.023 1.00 96.81 183 LEU A N 1
ATOM 1467 C CA . LEU A 1 183 ? 23.319 7.025 -30.929 1.00 96.81 183 LEU A CA 1
ATOM 1468 C C . LEU A 1 183 ? 24.211 7.053 -32.175 1.00 96.81 183 LEU A C 1
ATOM 1470 O O . LEU A 1 183 ? 23.701 7.197 -33.282 1.00 96.81 183 LEU A O 1
ATOM 1474 N N . MET A 1 184 ? 25.520 6.864 -31.998 1.00 96.56 184 MET A N 1
ATOM 1475 C CA . MET A 1 184 ? 26.475 6.777 -33.102 1.00 96.56 184 MET A CA 1
ATOM 1476 C C . MET A 1 184 ? 26.138 5.621 -34.052 1.00 96.56 184 MET A C 1
ATOM 1478 O O . MET A 1 184 ? 26.014 5.838 -35.254 1.00 96.56 184 MET A O 1
ATOM 1482 N N . LEU A 1 185 ? 25.915 4.412 -33.528 1.00 96.81 185 LEU A N 1
ATOM 1483 C CA . LEU A 1 185 ? 25.590 3.248 -34.358 1.00 96.81 185 LEU A CA 1
ATOM 1484 C C . LEU A 1 185 ? 24.265 3.433 -35.107 1.00 96.81 185 LEU A C 1
ATOM 1486 O O . LEU A 1 185 ? 24.180 3.092 -36.283 1.00 96.81 185 LEU A O 1
ATOM 1490 N N . THR A 1 186 ? 23.250 4.004 -34.455 1.00 96.25 186 THR A N 1
ATOM 1491 C CA . THR A 1 186 ? 21.968 4.324 -35.098 1.00 96.25 186 THR A CA 1
ATOM 1492 C C . THR A 1 186 ? 22.149 5.335 -36.229 1.00 96.25 186 THR A C 1
ATOM 1494 O O . THR A 1 186 ? 21.619 5.117 -37.314 1.00 96.25 186 THR A O 1
ATOM 1497 N N . ALA A 1 187 ? 22.961 6.379 -36.035 1.00 95.69 187 ALA A N 1
ATOM 1498 C CA . ALA A 1 187 ? 23.254 7.354 -37.086 1.00 95.69 187 ALA A CA 1
ATOM 1499 C C . ALA A 1 187 ? 23.968 6.718 -38.295 1.00 95.69 187 ALA A C 1
ATOM 1501 O O . ALA A 1 187 ? 23.641 7.031 -39.439 1.00 95.69 187 ALA A O 1
ATOM 1502 N N . LEU A 1 188 ? 24.904 5.788 -38.069 1.00 96.00 188 LEU A N 1
ATOM 1503 C CA . LEU A 1 188 ? 25.561 5.050 -39.156 1.00 96.00 188 LEU A CA 1
ATOM 1504 C C . LEU A 1 188 ? 24.584 4.141 -39.920 1.00 96.00 188 LEU A C 1
ATOM 1506 O O . LEU A 1 188 ? 24.686 4.026 -41.142 1.00 96.00 188 LEU A O 1
ATOM 1510 N N . ILE A 1 189 ? 23.619 3.530 -39.224 1.00 96.44 189 ILE A N 1
ATOM 1511 C CA . ILE A 1 189 ? 22.551 2.735 -39.853 1.00 96.44 189 ILE A CA 1
ATOM 1512 C C . ILE A 1 189 ? 21.650 3.625 -40.712 1.00 96.44 189 ILE A C 1
ATOM 1514 O O . ILE A 1 189 ? 21.382 3.298 -41.866 1.00 96.44 189 ILE A O 1
ATOM 1518 N N . GLU A 1 190 ? 21.217 4.772 -40.185 1.00 95.25 190 GLU A N 1
ATOM 1519 C CA . GLU A 1 190 ? 20.371 5.733 -40.907 1.00 95.25 190 GLU A CA 1
ATOM 1520 C C . GLU A 1 190 ? 21.047 6.272 -42.176 1.00 95.25 190 GLU A C 1
ATOM 1522 O O . GLU A 1 190 ? 20.379 6.512 -43.182 1.00 95.25 190 GLU A O 1
ATOM 1527 N N . LYS A 1 191 ? 22.377 6.412 -42.155 1.00 94.38 191 LYS A N 1
ATOM 1528 C CA . LYS A 1 191 ? 23.191 6.808 -43.314 1.00 94.38 191 LYS A CA 1
ATOM 1529 C C . LYS A 1 191 ? 23.484 5.669 -44.295 1.00 94.38 191 LYS A C 1
ATOM 1531 O O . LYS A 1 191 ? 24.090 5.909 -45.335 1.00 94.38 191 LYS A O 1
ATOM 1536 N N . GLY A 1 192 ? 23.068 4.440 -43.988 1.00 94.12 192 GLY A N 1
ATOM 1537 C CA . GLY A 1 192 ? 23.312 3.260 -44.821 1.00 94.12 192 GLY A CA 1
ATOM 1538 C C . GLY A 1 192 ? 24.749 2.732 -44.772 1.00 94.12 192 GLY A C 1
ATOM 1539 O O . GLY A 1 192 ? 25.096 1.860 -45.564 1.00 94.12 192 GLY A O 1
ATOM 1540 N N . LEU A 1 193 ? 25.576 3.224 -43.843 1.00 93.25 193 LEU A N 1
ATOM 1541 C CA . LEU A 1 193 ? 26.960 2.772 -43.646 1.00 93.25 193 LEU A CA 1
ATOM 1542 C C . LEU A 1 193 ? 27.047 1.481 -42.825 1.00 93.25 193 LEU A C 1
ATOM 1544 O O . LEU A 1 193 ? 28.074 0.806 -42.820 1.00 93.25 193 LEU A O 1
ATOM 1548 N N . LEU A 1 194 ? 25.963 1.121 -42.140 1.00 95.00 194 LEU A N 1
ATOM 1549 C CA . LEU A 1 194 ? 25.841 -0.112 -41.380 1.00 95.00 194 LEU A CA 1
ATOM 1550 C C . LEU A 1 194 ? 24.474 -0.748 -41.649 1.00 95.00 194 LEU A C 1
ATOM 1552 O O . LEU A 1 194 ? 23.441 -0.100 -41.513 1.00 95.00 194 LEU A O 1
ATOM 1556 N N . THR A 1 195 ? 24.457 -2.033 -42.000 1.00 94.56 195 THR A N 1
ATOM 1557 C CA . THR A 1 195 ? 23.218 -2.812 -42.149 1.00 94.56 195 THR A CA 1
ATOM 1558 C C . THR A 1 195 ? 23.116 -3.833 -41.023 1.00 94.56 195 THR A C 1
ATOM 1560 O O . THR A 1 195 ? 24.079 -4.546 -40.740 1.00 94.56 195 THR A O 1
ATOM 1563 N N . VAL A 1 196 ? 21.948 -3.903 -40.389 1.00 95.81 196 VAL A N 1
ATOM 1564 C CA . VAL A 1 196 ? 21.602 -4.865 -39.333 1.00 95.81 196 VAL A CA 1
ATOM 1565 C C . VAL A 1 196 ? 20.200 -5.406 -39.577 1.00 95.81 196 VAL A C 1
ATOM 1567 O O . VAL A 1 196 ? 19.410 -4.774 -40.284 1.00 95.81 196 VAL A O 1
ATOM 1570 N N . ASP A 1 197 ? 19.871 -6.548 -38.981 1.00 96.75 197 ASP A N 1
ATOM 1571 C CA . ASP A 1 197 ? 18.494 -7.042 -38.981 1.00 96.75 197 ASP A CA 1
ATOM 1572 C C . ASP A 1 197 ? 17.547 -6.000 -38.332 1.00 96.75 197 ASP A C 1
ATOM 1574 O O . ASP A 1 197 ? 17.797 -5.576 -37.198 1.00 96.75 197 ASP A O 1
ATOM 1578 N N . PRO A 1 198 ? 16.451 -5.572 -38.995 1.00 94.00 198 PRO A N 1
ATOM 1579 C CA . PRO A 1 198 ? 15.478 -4.644 -38.415 1.00 94.00 198 PRO A CA 1
ATOM 1580 C C . PRO A 1 198 ? 14.946 -5.070 -37.036 1.00 94.00 198 PRO A C 1
ATOM 1582 O O . PRO A 1 198 ? 14.716 -4.208 -36.182 1.00 94.00 198 PRO A O 1
ATOM 1585 N N . ALA A 1 199 ? 14.821 -6.379 -36.780 1.00 94.75 199 ALA A N 1
ATOM 1586 C CA . ALA A 1 199 ? 14.376 -6.928 -35.497 1.00 94.75 199 ALA A CA 1
ATOM 1587 C C . ALA A 1 199 ? 15.292 -6.507 -34.332 1.00 94.75 199 ALA A C 1
ATOM 1589 O O . ALA A 1 199 ? 14.832 -6.254 -33.215 1.00 94.75 199 ALA A O 1
ATOM 1590 N N . VAL A 1 200 ? 16.592 -6.316 -34.591 1.00 95.12 200 VAL A N 1
ATOM 1591 C CA . VAL A 1 200 ? 17.567 -5.827 -33.599 1.00 95.12 200 VAL A CA 1
ATOM 1592 C C . VAL A 1 200 ? 17.205 -4.433 -33.078 1.00 95.12 200 VAL A C 1
ATOM 1594 O O . VAL A 1 200 ? 17.520 -4.108 -31.928 1.00 95.12 200 VAL A O 1
ATOM 1597 N N . LEU A 1 201 ? 16.518 -3.616 -33.882 1.00 93.62 201 LEU A N 1
ATOM 1598 C CA . LEU A 1 201 ? 16.117 -2.248 -33.543 1.00 93.62 201 LEU A CA 1
ATOM 1599 C C . LEU A 1 201 ? 14.700 -2.182 -32.958 1.00 93.62 201 LEU A C 1
ATOM 1601 O O . LEU A 1 201 ? 14.442 -1.359 -32.074 1.00 93.62 201 LEU A O 1
ATOM 1605 N N . SER A 1 202 ? 13.795 -3.055 -33.410 1.00 92.25 202 SER A N 1
ATOM 1606 C CA . SER A 1 202 ? 12.372 -3.015 -33.054 1.00 92.25 202 SER A CA 1
ATOM 1607 C C . SER A 1 202 ? 11.997 -3.898 -31.871 1.00 92.25 202 SER A C 1
ATOM 1609 O O . SER A 1 202 ? 11.183 -3.488 -31.043 1.00 92.25 202 SER A O 1
ATOM 1611 N N . ASP A 1 203 ? 12.591 -5.084 -31.744 1.00 93.88 203 ASP A N 1
ATOM 1612 C CA . ASP A 1 203 ? 12.033 -6.118 -30.871 1.00 93.88 203 ASP A CA 1
ATOM 1613 C C . ASP A 1 203 ? 12.143 -5.751 -29.390 1.00 93.88 203 ASP A C 1
ATOM 1615 O O . ASP A 1 203 ? 13.143 -5.144 -28.985 1.00 93.88 203 ASP A O 1
ATOM 1619 N N . PRO A 1 204 ? 11.152 -6.100 -28.548 1.00 93.00 204 PRO A N 1
ATOM 1620 C CA . PRO A 1 204 ? 11.217 -5.827 -27.120 1.00 93.00 204 PRO A CA 1
ATOM 1621 C C . PRO A 1 204 ? 12.437 -6.486 -26.469 1.00 93.00 204 PRO A C 1
ATOM 1623 O O . PRO A 1 204 ? 12.629 -7.697 -26.530 1.00 93.00 204 PRO A O 1
ATOM 1626 N N . VAL A 1 205 ? 13.251 -5.685 -25.781 1.00 93.94 205 VAL A N 1
ATOM 1627 C CA . VAL A 1 205 ? 14.460 -6.171 -25.088 1.00 93.94 205 VAL A CA 1
ATOM 1628 C C . VAL A 1 205 ? 14.280 -6.315 -23.576 1.00 93.94 205 VAL A C 1
ATOM 1630 O O . VAL A 1 205 ? 15.200 -6.754 -22.881 1.00 93.94 205 VAL A O 1
ATOM 1633 N N . VAL A 1 206 ? 13.108 -5.948 -23.057 1.00 91.00 206 VAL A N 1
ATOM 1634 C CA . VAL A 1 206 ? 12.720 -6.070 -21.648 1.00 91.00 206 VAL A CA 1
ATOM 1635 C C . VAL A 1 206 ? 11.289 -6.583 -21.541 1.00 91.00 206 VAL A C 1
ATOM 1637 O O . VAL A 1 206 ? 10.457 -6.302 -22.400 1.00 91.00 206 VAL A O 1
ATOM 1640 N N . VAL A 1 207 ? 11.004 -7.311 -20.464 1.00 87.88 207 VAL A N 1
ATOM 1641 C CA . VAL A 1 207 ? 9.642 -7.728 -20.122 1.00 87.88 207 VAL A CA 1
ATOM 1642 C C . VAL A 1 207 ? 8.909 -6.524 -19.535 1.00 87.88 207 VAL A C 1
ATOM 1644 O O . VAL A 1 207 ? 9.340 -5.977 -18.522 1.00 87.88 207 VAL A O 1
ATOM 1647 N N . THR A 1 208 ? 7.825 -6.097 -20.180 1.00 82.44 208 THR A N 1
ATOM 1648 C CA . THR A 1 208 ? 6.965 -4.991 -19.719 1.00 82.44 208 THR A CA 1
ATOM 1649 C C . THR A 1 208 ? 5.660 -5.485 -19.099 1.00 82.44 208 THR A C 1
ATOM 1651 O O . THR A 1 208 ? 5.116 -4.826 -18.217 1.00 82.44 208 THR A O 1
ATOM 1654 N N . THR A 1 209 ? 5.187 -6.659 -19.516 1.00 80.19 209 THR A N 1
ATOM 1655 C CA . THR A 1 209 ? 3.996 -7.314 -18.972 1.00 80.19 209 THR A CA 1
ATOM 1656 C C . THR A 1 209 ? 4.420 -8.355 -17.946 1.00 80.19 209 THR A C 1
ATOM 1658 O O . THR A 1 209 ? 4.953 -9.403 -18.295 1.00 80.19 209 THR A O 1
ATOM 1661 N N . THR A 1 210 ? 4.207 -8.054 -16.668 1.00 82.31 210 THR A N 1
ATOM 1662 C CA . THR A 1 210 ? 4.502 -8.964 -15.545 1.00 82.31 210 THR A CA 1
ATOM 1663 C C . THR A 1 210 ? 3.253 -9.638 -14.980 1.00 82.31 210 THR A C 1
ATOM 1665 O O . THR A 1 210 ? 3.355 -10.484 -14.094 1.00 82.31 210 THR A O 1
ATOM 1668 N N . THR A 1 211 ? 2.083 -9.284 -15.512 1.00 72.62 211 THR A N 1
ATOM 1669 C CA . THR A 1 211 ? 0.801 -9.914 -15.203 1.00 72.62 211 THR A CA 1
ATOM 1670 C C . THR A 1 211 ? 0.351 -10.696 -16.423 1.00 72.62 211 THR A C 1
ATOM 1672 O O . THR A 1 211 ? 0.133 -10.109 -17.479 1.00 72.62 211 THR A O 1
ATOM 1675 N N . VAL A 1 212 ? 0.206 -12.006 -16.269 1.00 83.94 212 VAL A N 1
ATOM 1676 C CA . VAL A 1 212 ? -0.379 -12.877 -17.288 1.00 83.94 212 VAL A CA 1
ATOM 1677 C C . VAL A 1 212 ? -1.847 -13.072 -16.924 1.00 83.94 212 VAL A C 1
ATOM 1679 O O . VAL A 1 212 ? -2.149 -13.532 -15.823 1.00 83.94 212 VAL A O 1
ATOM 1682 N N . ASP A 1 213 ? -2.741 -12.665 -17.820 1.00 75.69 213 ASP A N 1
ATOM 1683 C CA . ASP A 1 213 ? -4.186 -12.876 -17.716 1.00 75.69 213 ASP A CA 1
ATOM 1684 C C . ASP A 1 213 ? -4.624 -13.665 -18.949 1.00 75.69 213 ASP A C 1
ATOM 1686 O O . ASP A 1 213 ? -4.954 -13.109 -19.997 1.00 75.69 213 ASP A O 1
ATOM 1690 N N . GLU A 1 214 ? -4.487 -14.982 -18.844 1.00 83.31 214 GLU A N 1
ATOM 1691 C CA . GLU A 1 214 ? -4.789 -15.923 -19.914 1.00 83.31 214 GLU A CA 1
ATOM 1692 C C . GLU A 1 214 ? -5.852 -16.910 -19.421 1.00 83.31 214 GLU A C 1
ATOM 1694 O O . GLU A 1 214 ? -5.766 -17.392 -18.284 1.00 83.31 214 GLU A O 1
ATOM 1699 N N . PRO A 1 215 ? -6.869 -17.226 -20.245 1.00 75.25 215 PRO A N 1
ATOM 1700 C CA . PRO A 1 215 ? -7.868 -18.214 -19.882 1.00 75.25 215 PRO A CA 1
ATOM 1701 C C . PRO A 1 215 ? -7.200 -19.587 -19.779 1.00 75.25 215 PRO A C 1
ATOM 1703 O O . PRO A 1 215 ? -6.772 -20.167 -20.774 1.00 75.25 215 PRO A O 1
ATOM 1706 N N . VAL A 1 216 ? -7.136 -20.115 -18.560 1.00 79.88 216 VAL A N 1
ATOM 1707 C CA . VAL A 1 216 ? -6.634 -21.462 -18.283 1.00 79.88 216 VAL A CA 1
ATOM 1708 C C . VAL A 1 216 ? -7.772 -22.375 -17.855 1.00 79.88 216 VAL A C 1
ATOM 1710 O O . VAL A 1 216 ? -8.706 -21.960 -17.169 1.00 79.88 216 VAL A O 1
ATOM 1713 N N . SER A 1 217 ? -7.675 -23.645 -18.240 1.00 76.88 217 SER A N 1
ATOM 1714 C CA . SER A 1 217 ? -8.514 -24.705 -17.683 1.00 76.88 217 SER A CA 1
ATOM 1715 C C . SER A 1 217 ? -7.776 -25.366 -16.525 1.00 76.88 217 SER A C 1
ATOM 1717 O O . SER A 1 217 ? -6.619 -25.755 -16.673 1.00 76.88 217 SER A O 1
ATOM 1719 N N . VAL A 1 218 ? -8.432 -25.469 -15.368 1.00 81.81 218 VAL A N 1
ATOM 1720 C CA . VAL A 1 218 ? -7.854 -26.044 -14.146 1.00 81.81 218 VAL A CA 1
ATOM 1721 C C . VAL A 1 218 ? -8.766 -27.149 -13.632 1.00 81.81 218 VAL A C 1
ATOM 1723 O O . VAL A 1 218 ? -9.940 -26.898 -13.350 1.00 81.81 218 VAL A O 1
ATOM 1726 N N . SER A 1 219 ? -8.196 -28.338 -13.446 1.00 84.50 219 SER A N 1
ATOM 1727 C CA . SER A 1 219 ? -8.861 -29.504 -12.861 1.00 84.50 219 SER A CA 1
ATOM 1728 C C . SER A 1 219 ? -8.024 -30.068 -11.711 1.00 84.50 219 SER A C 1
ATOM 1730 O O . SER A 1 219 ? -6.799 -29.963 -11.716 1.00 84.50 219 SER A O 1
ATOM 1732 N N . VAL A 1 220 ? -8.688 -30.660 -10.723 1.00 88.00 220 VAL A N 1
ATOM 1733 C CA . VAL A 1 220 ? -8.107 -31.290 -9.531 1.00 88.00 220 VAL A CA 1
ATOM 1734 C C . VAL A 1 220 ? -8.671 -32.701 -9.354 1.00 88.00 220 VAL A C 1
ATOM 1736 O O . VAL A 1 220 ? -9.769 -32.992 -9.829 1.00 88.00 220 VAL A O 1
ATOM 1739 N N . SER A 1 221 ? -7.931 -33.568 -8.670 1.00 88.06 221 SER A N 1
ATOM 1740 C CA . SER A 1 221 ? -8.307 -34.951 -8.357 1.00 88.06 221 SER A CA 1
ATOM 1741 C C . SER A 1 221 ? -7.812 -35.331 -6.959 1.00 88.06 221 SER A C 1
ATOM 1743 O O . SER A 1 221 ? -7.084 -34.569 -6.316 1.00 88.06 221 SER A O 1
ATOM 1745 N N . ASP A 1 222 ? -8.221 -36.502 -6.473 1.00 86.31 222 ASP A N 1
ATOM 1746 C CA . ASP A 1 222 ? -7.748 -37.022 -5.192 1.00 86.31 222 ASP A CA 1
ATOM 1747 C C . ASP A 1 222 ? -6.256 -37.394 -5.238 1.00 86.31 222 ASP A C 1
ATOM 1749 O O . ASP A 1 222 ? -5.696 -37.768 -6.274 1.00 86.31 222 ASP A O 1
ATOM 1753 N N . VAL A 1 223 ? -5.592 -37.307 -4.083 1.00 80.19 223 VAL A N 1
ATOM 1754 C CA . VAL A 1 223 ? -4.159 -37.605 -3.961 1.00 80.19 223 VAL A CA 1
ATOM 1755 C C . VAL A 1 223 ? -3.881 -39.049 -4.391 1.00 80.19 223 VAL A C 1
ATOM 1757 O O . VAL A 1 223 ? -4.452 -39.991 -3.849 1.00 80.19 223 VAL A O 1
ATOM 1760 N N . GLY A 1 224 ? -2.955 -39.217 -5.338 1.00 84.00 224 GLY A N 1
ATOM 1761 C CA . GLY A 1 224 ? -2.545 -40.522 -5.867 1.00 84.00 224 GLY A CA 1
ATOM 1762 C C . GLY A 1 224 ? -3.150 -40.878 -7.227 1.00 84.00 224 GLY A C 1
ATOM 1763 O O . GLY A 1 224 ? -2.733 -41.873 -7.817 1.00 84.00 224 GLY A O 1
ATOM 1764 N N . VAL A 1 225 ? -4.070 -40.067 -7.758 1.00 84.94 225 VAL A N 1
ATOM 1765 C CA . VAL A 1 225 ? -4.558 -40.220 -9.135 1.00 84.94 225 VAL A CA 1
ATOM 1766 C C . VAL A 1 225 ? -3.461 -39.777 -10.122 1.00 84.94 225 VAL A C 1
ATOM 1768 O O . VAL A 1 225 ? -2.978 -38.646 -10.024 1.00 84.94 225 VAL A O 1
ATOM 1771 N N . PRO A 1 226 ? -3.037 -40.636 -11.070 1.00 81.25 226 PRO A N 1
ATOM 1772 C CA . PRO A 1 226 ? -2.014 -40.281 -12.049 1.00 81.25 226 PRO A CA 1
ATOM 1773 C C . PRO A 1 226 ? -2.541 -39.245 -13.049 1.00 81.25 226 PRO A C 1
ATOM 1775 O O . PRO A 1 226 ? -3.681 -39.334 -13.502 1.00 81.25 226 PRO A O 1
ATOM 1778 N N . ILE A 1 227 ? -1.693 -38.281 -13.415 1.00 79.06 227 ILE A N 1
ATOM 1779 C CA . ILE A 1 227 ? -1.982 -37.321 -14.489 1.00 79.06 227 ILE A CA 1
ATOM 1780 C C . ILE A 1 227 ? -2.057 -38.101 -15.813 1.00 79.06 227 ILE A C 1
ATOM 1782 O O . ILE A 1 227 ? -1.151 -38.895 -16.067 1.00 79.06 227 ILE A O 1
ATOM 1786 N N . PRO A 1 228 ? -3.093 -37.912 -16.653 1.00 76.69 228 PRO A N 1
ATOM 1787 C CA . PRO A 1 228 ? -3.173 -38.587 -17.942 1.00 76.69 228 PRO A CA 1
ATOM 1788 C C . PRO A 1 228 ? -2.003 -38.188 -18.843 1.00 76.69 228 PRO A C 1
ATOM 1790 O O . PRO A 1 228 ? -1.638 -37.014 -18.901 1.00 76.69 228 PRO A O 1
ATOM 1793 N N . ASP A 1 229 ? -1.463 -39.152 -19.587 1.00 69.00 229 ASP A N 1
ATOM 1794 C CA . ASP A 1 229 ? -0.273 -38.958 -20.428 1.00 69.00 229 ASP A CA 1
ATOM 1795 C C . ASP A 1 229 ? -0.478 -37.945 -21.574 1.00 69.00 229 ASP A C 1
ATOM 1797 O O . ASP A 1 229 ? 0.498 -37.448 -22.133 1.00 69.00 229 ASP A O 1
ATOM 1801 N N . ASP A 1 230 ? -1.729 -37.610 -21.917 1.00 63.12 230 ASP A N 1
ATOM 1802 C CA . ASP A 1 230 ? -2.066 -36.755 -23.061 1.00 63.12 230 ASP A CA 1
ATOM 1803 C C . ASP A 1 230 ? -3.124 -35.686 -22.726 1.00 63.12 230 ASP A C 1
ATOM 1805 O O . ASP A 1 230 ? -4.233 -35.649 -23.255 1.00 63.12 230 ASP A O 1
ATOM 1809 N N . VAL A 1 231 ? -2.790 -34.790 -21.796 1.00 59.22 231 VAL A N 1
ATOM 1810 C CA . VAL A 1 231 ? -3.626 -33.621 -21.451 1.00 59.22 231 VAL A CA 1
ATOM 1811 C C . VAL A 1 231 ? -3.570 -32.491 -22.493 1.00 59.22 231 VAL A C 1
ATOM 1813 O O . VAL A 1 231 ? -4.382 -31.570 -22.433 1.00 59.22 231 VAL A O 1
ATOM 1816 N N . THR A 1 232 ? -2.639 -32.536 -23.453 1.00 58.00 232 THR A N 1
ATOM 1817 C CA . THR A 1 232 ? -2.438 -31.465 -24.448 1.00 58.00 232 THR A CA 1
ATOM 1818 C C . THR A 1 232 ? -3.251 -31.650 -25.729 1.00 58.00 232 THR A C 1
ATOM 1820 O O . THR A 1 232 ? -3.579 -30.647 -26.360 1.00 58.00 232 THR A O 1
ATOM 1823 N N . THR A 1 233 ? -3.618 -32.879 -26.115 1.00 52.97 233 THR A N 1
ATOM 1824 C CA . THR A 1 233 ? -4.468 -33.118 -27.302 1.00 52.97 233 THR A CA 1
ATOM 1825 C C . THR A 1 233 ? -5.947 -33.320 -26.983 1.00 52.97 233 THR A C 1
ATOM 1827 O O . THR A 1 233 ? -6.793 -33.069 -27.841 1.00 52.97 233 THR A O 1
ATOM 1830 N N . LEU A 1 234 ? -6.276 -33.748 -25.764 1.00 55.25 234 LEU A N 1
ATOM 1831 C CA . LEU A 1 234 ? -7.626 -34.186 -25.407 1.00 55.25 234 LEU A CA 1
ATOM 1832 C C . LEU A 1 234 ? -8.555 -33.044 -24.943 1.00 55.25 234 LEU A C 1
ATOM 1834 O O . LEU A 1 234 ? -9.775 -33.168 -25.028 1.00 55.25 234 LEU A O 1
ATOM 1838 N N . GLY A 1 235 ? -7.999 -31.901 -24.532 1.00 57.38 235 GLY A N 1
ATOM 1839 C CA . GLY A 1 235 ? -8.777 -30.760 -24.039 1.00 57.38 235 GLY A CA 1
ATOM 1840 C C . GLY A 1 235 ? -9.477 -31.027 -22.690 1.00 57.38 235 GLY A C 1
ATOM 1841 O O . GLY A 1 235 ? -9.485 -32.154 -22.194 1.00 57.38 235 GLY A O 1
ATOM 1842 N N . PRO A 1 236 ? -10.065 -29.996 -22.054 1.00 56.69 236 PRO A N 1
ATOM 1843 C CA . PRO A 1 236 ? -10.677 -30.117 -20.724 1.00 56.69 236 PRO A CA 1
ATOM 1844 C C . PRO A 1 236 ? -11.860 -31.095 -20.681 1.00 56.69 236 PRO A C 1
ATOM 1846 O O . PRO A 1 236 ? -12.089 -31.733 -19.657 1.00 56.69 236 PRO A O 1
ATOM 1849 N N . ASP A 1 237 ? -12.577 -31.234 -21.800 1.00 61.44 237 ASP A N 1
ATOM 1850 C CA . ASP A 1 237 ? -13.802 -32.037 -21.925 1.00 61.44 237 ASP A CA 1
ATOM 1851 C C . ASP A 1 237 ? -13.550 -33.554 -21.975 1.00 61.44 237 ASP A C 1
ATOM 1853 O O . ASP A 1 237 ? -14.486 -34.346 -21.875 1.00 61.44 237 ASP A O 1
ATOM 1857 N N . ALA A 1 238 ? -12.294 -33.973 -22.141 1.00 64.25 238 ALA A N 1
ATOM 1858 C CA . ALA A 1 238 ? -11.911 -35.380 -22.209 1.00 64.25 238 ALA A CA 1
ATOM 1859 C C . ALA A 1 238 ? -11.464 -35.967 -20.864 1.00 64.25 238 ALA A C 1
ATOM 1861 O O . ALA A 1 238 ? -11.224 -37.173 -20.765 1.00 64.25 238 ALA A O 1
ATOM 1862 N N . LEU A 1 239 ? -11.341 -35.135 -19.828 1.00 73.81 239 LEU A N 1
ATOM 1863 C CA . LEU A 1 239 ? -11.105 -35.615 -18.475 1.00 73.81 239 LEU A CA 1
ATOM 1864 C C . LEU A 1 239 ? -12.421 -36.121 -17.885 1.00 73.81 239 LEU A C 1
ATOM 1866 O O . LEU A 1 239 ? -13.430 -35.421 -17.928 1.00 73.81 239 LEU A O 1
ATOM 1870 N N . ASP A 1 240 ? -12.406 -37.328 -17.313 1.00 79.81 240 ASP A N 1
ATOM 1871 C CA . ASP A 1 240 ? -13.577 -37.877 -16.626 1.00 79.81 240 ASP A CA 1
ATOM 1872 C C . ASP A 1 240 ? -13.986 -36.940 -15.471 1.00 79.81 240 ASP A C 1
ATOM 1874 O O . ASP A 1 240 ? -13.223 -36.818 -14.504 1.00 79.81 240 ASP A O 1
ATOM 1878 N N . PRO A 1 241 ? -15.171 -36.299 -15.526 1.00 74.94 241 PRO A N 1
ATOM 1879 C CA . PRO A 1 241 ? -15.611 -35.341 -14.515 1.00 74.94 241 PRO A CA 1
ATOM 1880 C C . PRO A 1 241 ? -15.864 -35.979 -13.141 1.00 74.94 241 PRO A C 1
ATOM 1882 O O . PRO A 1 241 ? -16.003 -35.257 -12.151 1.00 74.94 241 PRO A O 1
ATOM 1885 N N . ALA A 1 242 ? -15.930 -37.314 -13.052 1.00 79.31 242 ALA A N 1
ATOM 1886 C CA . ALA A 1 242 ? -15.995 -38.028 -11.780 1.00 79.31 242 ALA A CA 1
ATOM 1887 C C . ALA A 1 242 ? -14.631 -38.099 -11.068 1.00 79.31 242 ALA A C 1
ATOM 1889 O O . ALA A 1 242 ? -14.587 -38.216 -9.844 1.00 79.31 242 ALA A O 1
ATOM 1890 N N . VAL A 1 243 ? -13.530 -38.011 -11.818 1.00 83.12 243 VAL A N 1
ATOM 1891 C CA . VAL A 1 243 ? -12.152 -38.094 -11.305 1.00 83.12 243 VAL A CA 1
ATOM 1892 C C . VAL A 1 243 ? -11.509 -36.710 -11.241 1.00 83.12 243 VAL A C 1
ATOM 1894 O O . VAL A 1 243 ? -10.863 -36.359 -10.254 1.00 83.12 243 VAL A O 1
ATOM 1897 N N . TRP A 1 244 ? -11.707 -35.919 -12.293 1.00 83.19 244 TRP A N 1
ATOM 1898 C CA . TRP A 1 244 ? -11.129 -34.599 -12.481 1.00 83.19 244 TRP A CA 1
ATOM 1899 C C . TRP A 1 244 ? -12.225 -33.551 -12.390 1.00 83.19 244 TRP A C 1
ATOM 1901 O O . TRP A 1 244 ? -13.041 -33.378 -13.291 1.00 83.19 244 TRP A O 1
ATOM 1911 N N . ARG A 1 245 ? -12.237 -32.834 -11.277 1.00 85.75 245 ARG A N 1
ATOM 1912 C CA . ARG A 1 245 ? -13.239 -31.820 -10.954 1.00 85.75 245 ARG A CA 1
ATOM 1913 C C . ARG A 1 245 ? -12.613 -30.436 -10.992 1.00 85.75 245 ARG A C 1
ATOM 1915 O O . ARG A 1 245 ? -11.411 -30.283 -10.808 1.00 85.75 245 ARG A O 1
ATOM 1922 N N . SER A 1 246 ? -13.409 -29.398 -11.208 1.00 85.88 246 SER A N 1
ATOM 1923 C CA . SER A 1 246 ? -12.894 -28.035 -11.040 1.00 85.88 246 SER A CA 1
ATOM 1924 C C . SER A 1 246 ? -12.583 -27.764 -9.558 1.00 85.88 246 SER A C 1
ATOM 1926 O O . SER A 1 246 ? -13.262 -28.313 -8.680 1.00 85.88 246 SER A O 1
ATOM 1928 N N . PRO A 1 247 ? -11.641 -26.855 -9.238 1.00 84.31 247 PRO A N 1
ATOM 1929 C CA . PRO A 1 247 ? -11.383 -26.441 -7.856 1.00 84.31 247 PRO A CA 1
ATOM 1930 C C . PRO A 1 247 ? -12.647 -25.993 -7.106 1.00 84.31 247 PRO A C 1
ATOM 1932 O O . PRO A 1 247 ? -12.777 -26.194 -5.901 1.00 84.31 247 PRO A O 1
ATOM 1935 N N . HIS A 1 248 ? -13.615 -25.407 -7.819 1.00 81.38 248 HIS A N 1
ATOM 1936 C CA . HIS A 1 248 ? -14.885 -24.987 -7.234 1.00 81.38 248 HIS A CA 1
ATOM 1937 C C . HIS A 1 248 ? -15.753 -26.177 -6.797 1.00 81.38 248 HIS A C 1
ATOM 1939 O O . HIS A 1 248 ? -16.323 -26.157 -5.706 1.00 81.38 248 HIS A O 1
ATOM 1945 N N . GLN A 1 249 ? -15.838 -27.219 -7.628 1.00 82.75 249 GLN A N 1
ATOM 1946 C CA . GLN A 1 249 ? -16.577 -28.447 -7.313 1.00 82.75 249 GLN A CA 1
ATOM 1947 C C . GLN A 1 249 ? -15.938 -29.212 -6.147 1.00 82.75 249 GLN A C 1
ATOM 1949 O O . GLN A 1 249 ? -16.657 -29.757 -5.306 1.00 82.75 249 GLN A O 1
ATOM 1954 N N . ASP A 1 250 ? -14.607 -29.212 -6.069 1.00 82.00 250 ASP A N 1
ATOM 1955 C CA . ASP A 1 250 ? -13.855 -29.814 -4.968 1.00 82.00 250 ASP A CA 1
ATOM 1956 C C . ASP A 1 250 ? -14.130 -29.103 -3.633 1.00 82.00 250 ASP A C 1
ATOM 1958 O O . ASP A 1 250 ? -14.622 -29.706 -2.678 1.00 82.00 250 ASP A O 1
ATOM 1962 N N . LEU A 1 251 ? -13.966 -27.776 -3.603 1.00 79.62 251 LEU A N 1
ATOM 1963 C CA . LEU A 1 251 ? -14.254 -26.953 -2.423 1.00 79.62 251 LEU A CA 1
ATOM 1964 C C . LEU A 1 251 ? -15.717 -27.045 -1.973 1.00 79.62 251 LEU A C 1
ATOM 1966 O O . LEU A 1 251 ? -15.997 -27.053 -0.774 1.00 79.62 251 LEU A O 1
ATOM 1970 N N . ALA A 1 252 ? -16.667 -27.107 -2.909 1.00 76.25 252 ALA A N 1
ATOM 1971 C CA . ALA A 1 252 ? -18.081 -27.279 -2.582 1.00 76.25 252 ALA A CA 1
ATOM 1972 C C . ALA A 1 252 ? -18.363 -28.635 -1.913 1.00 76.25 252 ALA A C 1
ATOM 1974 O O . ALA A 1 252 ? -19.259 -28.737 -1.075 1.00 76.25 252 ALA A O 1
ATOM 1975 N N . SER A 1 253 ? -17.609 -29.675 -2.264 1.00 74.50 253 SER A N 1
ATOM 1976 C CA . SER A 1 253 ? -17.742 -31.006 -1.666 1.00 74.50 253 SER A CA 1
ATOM 1977 C C . SER A 1 253 ? -17.140 -31.034 -0.261 1.00 74.50 253 SER A C 1
ATOM 1979 O O . SER A 1 253 ? -17.854 -31.379 0.677 1.00 74.50 253 SER A O 1
ATOM 1981 N N . LEU A 1 254 ? -15.938 -30.477 -0.080 1.00 73.12 254 LEU A N 1
ATOM 1982 C CA . LEU A 1 254 ? -15.315 -30.300 1.240 1.00 73.12 254 LEU A CA 1
ATOM 1983 C C . LEU A 1 254 ? -16.183 -29.462 2.196 1.00 73.12 254 LEU A C 1
ATOM 1985 O O . LEU A 1 254 ? -16.314 -29.772 3.378 1.00 73.12 254 LEU A O 1
ATOM 1989 N N . ARG A 1 255 ? -16.830 -28.403 1.691 1.00 69.88 255 ARG A N 1
ATOM 1990 C CA . ARG A 1 255 ? -17.757 -27.579 2.485 1.00 69.88 255 ARG A CA 1
ATOM 1991 C C . ARG A 1 255 ? -19.023 -28.334 2.880 1.00 69.88 255 ARG A C 1
ATOM 1993 O O . ARG A 1 255 ? -19.524 -28.109 3.980 1.00 69.88 255 ARG A O 1
ATOM 2000 N N . ARG A 1 256 ? -19.557 -29.196 2.006 1.00 64.81 256 ARG A N 1
ATOM 2001 C CA . ARG A 1 256 ? -20.725 -30.040 2.316 1.00 64.81 256 ARG A CA 1
ATOM 2002 C C . ARG A 1 256 ? -20.396 -31.050 3.405 1.00 64.81 256 ARG A C 1
ATOM 2004 O O . ARG A 1 256 ? -21.146 -31.144 4.365 1.00 64.81 256 ARG A O 1
ATOM 2011 N N . GLU A 1 257 ? -19.245 -31.702 3.306 1.00 61.66 257 GLU A N 1
ATOM 2012 C CA . GLU A 1 257 ? -18.758 -32.636 4.326 1.00 61.66 257 GLU A CA 1
ATOM 2013 C C . GLU A 1 257 ? -18.540 -31.937 5.678 1.00 61.66 257 GLU A C 1
ATOM 2015 O O . GLU A 1 257 ? -19.006 -32.422 6.708 1.00 61.66 257 GLU A O 1
ATOM 2020 N N . ALA A 1 258 ? -17.964 -30.730 5.674 1.00 52.72 258 ALA A N 1
ATOM 2021 C CA . ALA A 1 258 ? -17.798 -29.920 6.882 1.00 52.72 258 ALA A CA 1
ATOM 2022 C C . ALA A 1 258 ? -19.123 -29.398 7.477 1.00 52.72 258 ALA A C 1
ATOM 2024 O O . ALA A 1 258 ? -19.202 -29.134 8.676 1.00 52.72 258 ALA A O 1
ATOM 2025 N N . SER A 1 259 ? -20.173 -29.225 6.664 1.00 47.62 259 SER A N 1
ATOM 2026 C CA . SER A 1 259 ? -21.486 -28.753 7.134 1.00 47.62 259 SER A CA 1
ATOM 2027 C C . SER A 1 259 ? -22.402 -29.882 7.605 1.00 47.62 259 SER A C 1
ATOM 2029 O O . SER A 1 259 ? -2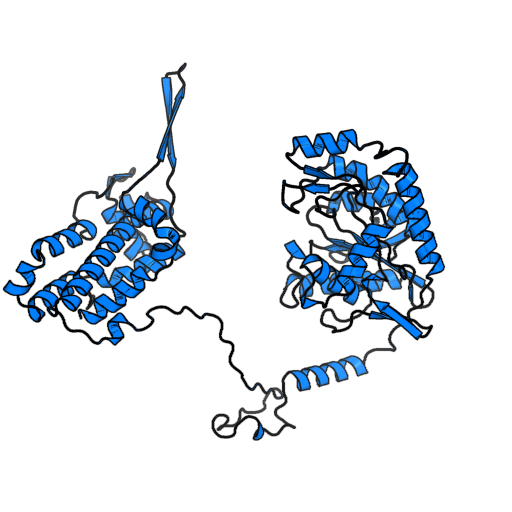3.282 -29.628 8.423 1.00 47.62 259 SER A O 1
ATOM 2031 N N . THR A 1 260 ? -22.159 -31.132 7.199 1.00 45.12 260 THR A N 1
ATOM 2032 C CA . THR A 1 260 ? -22.837 -32.308 7.770 1.00 45.12 260 THR A CA 1
ATOM 2033 C C . THR A 1 260 ? -22.461 -32.607 9.227 1.00 45.12 260 THR A C 1
ATOM 2035 O O . THR A 1 260 ? -23.187 -33.347 9.885 1.00 45.12 260 THR A O 1
ATOM 2038 N N . GLU A 1 261 ? -21.411 -31.981 9.771 1.00 41.31 261 GLU A N 1
ATOM 2039 C CA . GLU A 1 261 ? -21.028 -32.088 11.191 1.00 41.31 261 GLU A CA 1
ATOM 2040 C C . GLU A 1 261 ? -21.425 -30.860 12.052 1.00 41.31 261 GLU A C 1
ATOM 2042 O O . GLU A 1 261 ? -21.174 -30.841 13.258 1.00 41.31 261 GLU A O 1
ATOM 2047 N N . GLY A 1 262 ? -22.082 -29.836 11.488 1.00 36.56 262 GLY A N 1
ATOM 2048 C CA . GLY A 1 262 ? -22.422 -28.588 12.191 1.00 36.56 262 GLY A CA 1
ATOM 2049 C C . GLY A 1 262 ? -23.901 -28.470 12.574 1.00 36.56 262 GLY A C 1
ATOM 2050 O O . GLY A 1 262 ? -24.769 -28.454 11.707 1.00 36.56 262 GLY A O 1
ATOM 2051 N N . GLY A 1 263 ? -24.191 -28.345 13.874 1.00 44.91 263 GLY A N 1
ATOM 2052 C CA . GLY A 1 263 ? -25.540 -28.142 14.419 1.00 44.91 263 GLY A CA 1
ATOM 2053 C C . GLY A 1 263 ? -26.310 -26.956 13.813 1.00 44.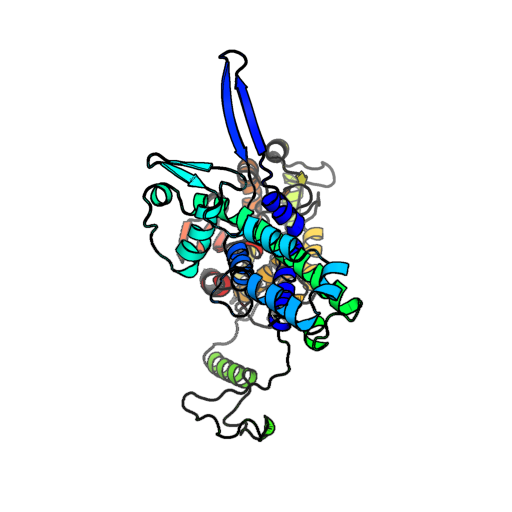91 263 GLY A C 1
ATOM 2054 O O . GLY A 1 263 ? -25.737 -26.069 13.181 1.00 44.91 263 GLY A O 1
ATOM 2055 N N . ALA A 1 264 ? -27.633 -26.953 14.013 1.00 53.78 264 ALA A N 1
ATOM 2056 C CA . ALA A 1 264 ? -28.546 -25.931 13.501 1.00 53.78 264 ALA A CA 1
ATOM 2057 C C . ALA A 1 264 ? -28.002 -24.508 13.727 1.00 53.78 264 ALA A C 1
ATOM 2059 O O . ALA A 1 264 ? -27.577 -24.163 14.830 1.00 53.78 264 ALA A O 1
ATOM 2060 N N . SER A 1 265 ? -28.008 -23.682 12.674 1.00 63.69 265 SER A N 1
ATOM 2061 C CA . SER A 1 265 ? -27.593 -22.280 12.781 1.00 63.69 265 SER A CA 1
ATOM 2062 C C . SER A 1 265 ? -28.412 -21.564 13.864 1.00 63.69 265 SER A C 1
ATOM 2064 O O . SER A 1 265 ? -29.631 -21.754 13.907 1.00 63.69 265 SER A O 1
ATOM 2066 N N . PRO A 1 266 ? -27.780 -20.747 14.727 1.00 75.06 266 PRO A N 1
ATOM 2067 C CA . PRO A 1 266 ? -28.485 -20.059 15.801 1.00 75.06 266 PRO A CA 1
ATOM 2068 C C . PRO A 1 266 ? -29.584 -19.153 15.238 1.00 75.06 266 PRO A C 1
ATOM 2070 O O . PRO A 1 266 ? -29.381 -18.457 14.239 1.00 75.06 266 PRO A O 1
ATOM 2073 N N . VAL A 1 267 ? -30.749 -19.153 15.889 1.00 88.44 267 VAL A N 1
ATOM 2074 C CA . VAL A 1 267 ? -31.862 -18.266 15.534 1.00 88.44 267 VAL A CA 1
ATOM 2075 C C . VAL A 1 267 ? -31.582 -16.883 16.111 1.00 88.44 267 VAL A C 1
ATOM 2077 O O . VAL A 1 267 ? -31.518 -16.707 17.327 1.00 88.44 267 VAL A O 1
ATOM 2080 N N . TRP A 1 268 ? -31.429 -15.894 15.235 1.00 94.25 268 TRP A N 1
ATOM 2081 C CA . TRP A 1 268 ? -31.218 -14.506 15.631 1.00 94.25 268 TRP A CA 1
ATOM 2082 C C . TRP A 1 268 ? -32.550 -13.806 15.883 1.00 94.25 268 TRP A C 1
ATOM 2084 O O . TRP A 1 268 ? -33.453 -13.863 15.053 1.00 94.25 268 TRP A O 1
ATOM 2094 N N . LEU A 1 269 ? -32.666 -13.091 16.995 1.00 96.88 269 LEU A N 1
ATOM 2095 C CA . LEU A 1 269 ? -33.771 -12.167 17.256 1.00 96.88 269 LEU A CA 1
ATOM 2096 C C . LEU A 1 269 ? -33.256 -10.733 17.251 1.00 96.88 269 LEU A C 1
ATOM 2098 O O . LEU A 1 269 ? -32.055 -10.489 17.366 1.00 96.88 269 LEU A O 1
ATOM 2102 N N . VAL A 1 270 ? -34.167 -9.777 17.117 1.00 97.62 270 VAL A N 1
ATOM 2103 C CA . VAL A 1 270 ? -33.822 -8.361 17.019 1.00 97.62 270 VAL A CA 1
ATOM 2104 C C . VAL A 1 270 ? -34.904 -7.488 17.630 1.00 97.62 270 VAL A C 1
ATOM 2106 O O . VAL A 1 270 ? -36.089 -7.681 17.378 1.00 97.62 270 VAL A O 1
ATOM 2109 N N . ASP A 1 271 ? -34.476 -6.498 18.404 1.00 97.75 271 ASP A N 1
ATOM 2110 C CA . ASP A 1 271 ? -35.333 -5.498 19.023 1.00 97.75 271 ASP A CA 1
ATOM 2111 C C . ASP A 1 271 ? -34.996 -4.110 18.459 1.00 97.75 271 ASP A C 1
ATOM 2113 O O . ASP A 1 271 ? -34.051 -3.424 18.865 1.00 97.75 271 ASP A O 1
ATOM 2117 N N . ARG A 1 272 ? -35.774 -3.683 17.461 1.00 97.88 272 ARG A N 1
ATOM 2118 C CA . ARG A 1 272 ? -35.579 -2.372 16.819 1.00 97.88 272 ARG A CA 1
ATOM 2119 C C . ARG A 1 272 ? -35.968 -1.224 17.741 1.00 97.88 272 ARG A C 1
ATOM 2121 O O . ARG A 1 272 ? -35.377 -0.154 17.640 1.00 97.88 272 ARG A O 1
ATOM 2128 N N . ALA A 1 273 ? -36.937 -1.433 18.632 1.00 98.12 273 ALA A N 1
ATOM 2129 C CA . ALA A 1 273 ? -37.359 -0.404 19.573 1.00 98.12 273 ALA A CA 1
ATOM 2130 C C . ALA A 1 273 ? -36.245 -0.133 20.593 1.00 98.12 273 ALA A C 1
ATOM 2132 O O . ALA A 1 273 ? -35.890 1.026 20.807 1.00 98.12 273 ALA A O 1
ATOM 2133 N N . ALA A 1 274 ? -35.619 -1.188 21.125 1.00 98.19 274 ALA A N 1
ATOM 2134 C CA . ALA A 1 274 ? -34.437 -1.066 21.974 1.00 98.19 274 ALA A CA 1
ATOM 2135 C C . ALA A 1 274 ? -33.262 -0.408 21.230 1.00 98.19 274 ALA A C 1
ATOM 2137 O O . ALA A 1 274 ? -32.650 0.520 21.762 1.00 98.19 274 ALA A O 1
ATOM 2138 N N . SER A 1 275 ? -33.021 -0.795 19.969 1.00 98.31 275 SER A N 1
ATOM 2139 C CA . SER A 1 275 ? -31.969 -0.188 19.133 1.00 98.31 275 SER A CA 1
ATOM 2140 C C . SER A 1 275 ? -32.162 1.329 18.994 1.00 98.31 275 SER A C 1
ATOM 2142 O O . SER A 1 275 ? -31.225 2.106 19.196 1.00 98.31 275 SER A O 1
ATOM 2144 N N . GLN A 1 276 ? -33.395 1.769 18.712 1.00 98.25 276 GLN A N 1
ATOM 2145 C CA . GLN A 1 276 ? -33.740 3.191 18.622 1.00 98.25 276 GLN A CA 1
ATOM 2146 C C . GLN A 1 276 ? -33.650 3.903 19.973 1.00 98.25 276 GLN A C 1
ATOM 2148 O O . GLN A 1 276 ? -33.153 5.025 20.044 1.00 98.25 276 GLN A O 1
ATOM 2153 N N . GLN A 1 277 ? -34.067 3.254 21.060 1.00 98.50 277 GLN A N 1
ATOM 2154 C CA . GLN A 1 277 ? -33.951 3.818 22.402 1.00 98.50 277 GLN A CA 1
ATOM 2155 C C . GLN A 1 277 ? -32.486 4.079 22.776 1.00 98.50 277 GLN A C 1
ATOM 2157 O O . GLN A 1 277 ? -32.171 5.155 23.287 1.00 98.50 277 GLN A O 1
ATOM 2162 N N . ARG A 1 278 ? -31.574 3.140 22.491 1.00 98.25 278 ARG A N 1
ATOM 2163 C CA . ARG A 1 278 ? -30.135 3.331 22.736 1.00 98.25 278 ARG A CA 1
ATOM 2164 C C . ARG A 1 278 ? -29.547 4.445 21.885 1.00 98.25 278 ARG A C 1
ATOM 2166 O O . ARG A 1 278 ? -28.768 5.246 22.399 1.00 98.25 278 ARG A O 1
ATOM 2173 N N . LYS A 1 279 ? -29.931 4.516 20.606 1.00 98.38 279 LYS A N 1
ATOM 2174 C CA . LYS A 1 279 ? -29.533 5.610 19.713 1.00 98.38 279 LYS A CA 1
ATOM 2175 C C . LYS A 1 279 ? -29.955 6.962 20.296 1.00 98.38 279 LYS A C 1
ATOM 2177 O O . LYS A 1 279 ? -29.100 7.822 20.483 1.00 98.38 279 LYS A O 1
ATOM 2182 N N . ALA A 1 280 ? -31.221 7.103 20.686 1.00 98.31 280 ALA A N 1
ATOM 2183 C CA . ALA A 1 280 ? -31.752 8.332 21.275 1.00 98.31 280 ALA A CA 1
ATOM 2184 C C . ALA A 1 280 ? -31.069 8.702 22.607 1.00 98.31 280 ALA A C 1
ATOM 2186 O O . ALA A 1 280 ? -30.761 9.868 22.852 1.00 98.31 280 ALA A O 1
ATOM 2187 N N . GLN A 1 281 ? -30.777 7.720 23.467 1.00 98.50 281 GLN A N 1
ATOM 2188 C CA . GLN A 1 281 ? -30.017 7.948 24.703 1.00 98.50 281 GLN A CA 1
ATOM 2189 C C . GLN A 1 281 ? -28.595 8.443 24.417 1.00 98.50 281 GLN A C 1
ATOM 2191 O O . GLN A 1 281 ? -28.108 9.352 25.092 1.00 98.50 281 GLN A O 1
ATOM 2196 N N . LEU A 1 282 ? -27.934 7.875 23.405 1.00 98.31 282 LEU A N 1
ATOM 2197 C CA . LEU A 1 282 ? -26.597 8.292 22.998 1.00 98.31 282 LEU A CA 1
ATOM 2198 C C . LEU A 1 282 ? -26.601 9.708 22.414 1.00 98.31 282 LEU A C 1
ATOM 2200 O O . LEU A 1 282 ? -25.745 10.515 22.768 1.00 98.31 282 LEU A O 1
ATOM 2204 N N . GLU A 1 283 ? -27.576 10.031 21.569 1.00 97.12 283 GLU A N 1
ATOM 2205 C CA . GLU A 1 283 ? -27.768 11.381 21.031 1.00 97.12 283 GLU A CA 1
ATOM 2206 C C . GLU A 1 283 ? -28.002 12.397 22.148 1.00 97.12 283 GLU A C 1
ATOM 2208 O O . GLU A 1 283 ? -27.326 13.423 22.189 1.00 97.12 283 GLU A O 1
ATOM 2213 N N . SER A 1 284 ? -28.872 12.077 23.111 1.00 97.44 284 SER A N 1
ATOM 2214 C CA . SER A 1 284 ? -29.118 12.924 24.282 1.00 97.44 284 SER A CA 1
ATOM 2215 C C . SER A 1 284 ? -27.845 13.152 25.104 1.00 97.44 284 SER A C 1
ATOM 2217 O O . SER A 1 284 ? -27.539 14.285 25.483 1.00 97.44 284 SER A O 1
ATOM 2219 N N . TYR A 1 285 ? -27.048 12.102 25.328 1.00 97.88 285 TYR A N 1
ATOM 2220 C CA . TYR A 1 285 ? -25.770 12.224 26.026 1.00 97.88 285 TYR A CA 1
ATOM 2221 C C . TYR A 1 285 ? -24.796 13.152 25.289 1.00 97.88 285 TYR A C 1
ATOM 2223 O O . TYR A 1 285 ? -24.187 14.026 25.914 1.00 97.88 285 TYR A O 1
ATOM 2231 N N . LEU A 1 286 ? -24.636 12.970 23.976 1.00 96.81 286 LEU A N 1
ATOM 2232 C CA . LEU A 1 286 ? -23.715 13.763 23.164 1.00 96.81 286 LEU A CA 1
ATOM 2233 C C . LEU A 1 286 ? -24.165 15.225 23.065 1.00 96.81 286 LEU A C 1
ATOM 2235 O O . LEU A 1 286 ? -23.325 16.114 23.220 1.00 96.81 286 LEU A O 1
ATOM 2239 N N . ALA A 1 287 ? -25.470 15.470 22.926 1.00 95.19 287 ALA A N 1
ATOM 2240 C CA . ALA A 1 287 ? -26.060 16.806 22.946 1.00 95.19 287 ALA A CA 1
ATOM 2241 C C . ALA A 1 287 ? -25.794 17.545 24.265 1.00 95.19 287 ALA A C 1
ATOM 2243 O O . ALA A 1 287 ? -25.540 18.746 24.265 1.00 95.19 287 ALA A O 1
ATOM 2244 N N . ALA A 1 288 ? -25.793 16.829 25.392 1.00 96.00 288 ALA A N 1
ATOM 2245 C CA . ALA A 1 288 ? -25.555 17.415 26.709 1.00 96.00 288 ALA A CA 1
ATOM 2246 C C . ALA A 1 288 ? -24.066 17.554 27.088 1.00 96.00 288 ALA A C 1
ATOM 2248 O O . ALA A 1 288 ? -23.745 18.242 28.056 1.00 96.00 288 ALA A O 1
ATOM 2249 N N . ASN A 1 289 ? -23.144 16.874 26.392 1.00 97.06 289 ASN A N 1
ATOM 2250 C CA . ASN A 1 289 ? -21.748 16.764 26.847 1.00 97.06 289 ASN A CA 1
ATOM 2251 C C . ASN A 1 289 ? -20.677 17.051 25.789 1.00 97.06 289 ASN A C 1
ATOM 2253 O O . ASN A 1 289 ? -19.498 17.135 26.149 1.00 97.06 289 ASN A O 1
ATOM 2257 N N . VAL A 1 290 ? -21.037 17.127 24.507 1.00 95.81 290 VAL A N 1
ATOM 2258 C CA . VAL A 1 290 ? -20.074 17.202 23.401 1.00 95.81 290 VAL A CA 1
ATOM 2259 C C . VAL A 1 290 ? -20.424 18.324 22.440 1.00 95.81 290 VAL A C 1
ATOM 2261 O O . VAL A 1 290 ? -19.605 19.222 22.270 1.00 95.81 290 VAL A O 1
ATOM 2264 N N . TRP A 1 291 ? -21.598 18.269 21.815 1.00 94.44 291 TRP A N 1
ATOM 2265 C CA . TRP A 1 291 ? -22.034 19.244 20.818 1.00 94.44 291 TRP A CA 1
ATOM 2266 C C . TRP A 1 291 ? -23.551 19.202 20.662 1.00 94.44 291 TRP A C 1
ATOM 2268 O O . TRP A 1 291 ? -24.112 18.109 20.576 1.00 94.44 291 TRP A O 1
ATOM 2278 N N . ASN A 1 292 ? -24.185 20.370 20.589 1.00 88.38 292 ASN A N 1
ATOM 2279 C CA . ASN A 1 292 ? -25.594 20.521 20.239 1.00 88.38 292 ASN A CA 1
ATOM 2280 C C . ASN A 1 292 ? -25.795 21.736 19.318 1.00 88.38 292 ASN A C 1
ATOM 2282 O O . ASN A 1 292 ? -24.942 22.620 19.261 1.00 88.38 292 ASN A O 1
ATOM 2286 N N . ASP A 1 293 ? -26.935 21.782 18.623 1.00 80.44 293 ASP A N 1
ATOM 2287 C CA . ASP A 1 293 ? -27.252 22.827 17.635 1.00 80.44 293 ASP A CA 1
ATOM 2288 C C . ASP A 1 293 ? -27.423 24.235 18.242 1.00 80.44 293 ASP A C 1
ATOM 2290 O O . ASP A 1 293 ? -27.426 25.223 17.512 1.00 80.44 293 ASP A O 1
ATOM 2294 N N . SER A 1 294 ? -27.611 24.343 19.561 1.00 78.62 294 SER A N 1
ATOM 2295 C CA . SER A 1 294 ? -27.944 25.603 20.244 1.00 78.62 294 SER A CA 1
ATOM 2296 C C . SER A 1 294 ? -26.768 26.298 20.936 1.00 78.62 294 SER A C 1
ATOM 2298 O O . SER A 1 294 ? -26.784 27.517 21.072 1.00 78.62 294 SER A O 1
ATOM 2300 N N . GLU A 1 295 ? -25.779 25.542 21.410 1.00 67.75 295 GLU A N 1
ATOM 2301 C CA . GLU A 1 295 ? -24.673 26.007 22.264 1.00 67.75 295 GLU A CA 1
ATOM 2302 C C . GLU A 1 295 ? -23.291 25.690 21.661 1.00 67.75 295 GLU A C 1
ATOM 2304 O O . GLU A 1 295 ? -22.267 25.819 22.336 1.00 67.75 295 GLU A O 1
ATOM 2309 N N . AS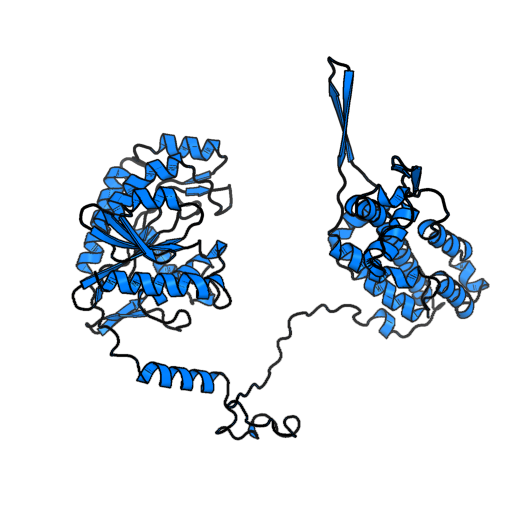P A 1 296 ? -23.252 25.267 20.395 1.00 84.25 296 ASP A N 1
ATOM 2310 C CA . ASP A 1 296 ? -22.050 24.841 19.678 1.00 84.25 296 ASP A CA 1
ATOM 2311 C C . ASP A 1 296 ? -21.293 23.692 20.398 1.00 84.25 296 ASP A C 1
ATOM 2313 O O . ASP A 1 296 ? -21.873 22.761 20.970 1.00 84.25 296 ASP A O 1
ATOM 2317 N N . PHE A 1 297 ? -19.960 23.665 20.298 1.00 91.88 297 PHE A N 1
ATOM 2318 C CA . PHE A 1 297 ? -19.107 22.591 20.807 1.00 91.88 297 PHE A CA 1
ATOM 2319 C C . PHE A 1 297 ? -18.837 22.727 22.316 1.00 91.88 297 PHE A C 1
ATOM 2321 O O . PHE A 1 297 ? -17.829 23.282 22.754 1.00 91.88 297 PHE A O 1
ATOM 2328 N N . ILE A 1 298 ? -19.731 22.156 23.124 1.00 95.25 298 ILE A N 1
ATOM 2329 C CA . ILE A 1 298 ? -19.758 22.269 24.594 1.00 95.25 298 ILE A CA 1
ATOM 2330 C C . ILE A 1 298 ? -18.852 21.286 25.361 1.00 95.25 298 ILE A C 1
ATOM 2332 O O . ILE A 1 298 ? -18.901 21.195 26.593 1.00 95.25 298 ILE A O 1
ATOM 2336 N N . CYS A 1 299 ? -18.021 20.501 24.671 1.00 96.81 299 CYS A N 1
ATOM 2337 C CA . CYS A 1 299 ? -17.137 19.542 25.331 1.00 96.81 299 CYS A CA 1
ATOM 2338 C C . CYS A 1 299 ? -16.192 20.239 26.330 1.00 96.81 299 CYS A C 1
ATOM 2340 O O . CYS A 1 299 ? -15.309 21.006 25.951 1.00 96.81 299 CYS A O 1
ATOM 2342 N N . ARG A 1 300 ? -16.284 19.887 27.622 1.00 96.44 300 ARG A N 1
ATOM 2343 C CA . ARG A 1 300 ? -15.520 20.535 28.717 1.00 96.44 300 ARG A CA 1
ATOM 2344 C C . ARG A 1 300 ? -13.995 20.536 28.551 1.00 96.44 300 ARG A C 1
ATOM 2346 O O . ARG A 1 300 ? -13.302 21.303 29.207 1.00 96.44 300 ARG A O 1
ATOM 2353 N N . THR A 1 301 ? -13.451 19.649 27.719 1.00 97.00 301 THR A N 1
ATOM 2354 C CA . THR A 1 301 ? -12.004 19.547 27.447 1.00 97.00 301 THR A CA 1
ATOM 2355 C C . THR A 1 301 ? -11.638 19.908 26.010 1.00 97.00 301 THR A C 1
ATOM 2357 O O . THR A 1 301 ? -10.514 19.627 25.593 1.00 97.00 301 THR A O 1
ATOM 2360 N N . ALA A 1 302 ? -12.565 20.508 25.258 1.00 95.75 302 ALA A N 1
ATOM 2361 C CA . ALA A 1 302 ? -12.386 20.942 23.876 1.00 95.75 302 ALA A CA 1
ATOM 2362 C C . ALA A 1 302 ? -11.102 21.756 23.693 1.00 95.75 302 ALA A C 1
ATOM 2364 O O . ALA A 1 302 ? -10.221 21.350 22.937 1.00 95.75 302 ALA A O 1
ATOM 2365 N N . GLY A 1 303 ? -10.952 22.841 24.463 1.00 96.81 303 GLY A N 1
ATOM 2366 C CA . GLY A 1 303 ? -9.807 23.749 24.355 1.00 96.81 303 GLY A CA 1
ATOM 2367 C C . GLY A 1 303 ? -8.461 23.056 24.583 1.00 96.81 303 GLY A C 1
ATOM 2368 O O . GLY A 1 303 ? -7.538 23.222 23.790 1.00 96.81 303 GLY A O 1
ATOM 2369 N N . ALA A 1 304 ? -8.356 22.205 25.610 1.00 97.44 304 ALA A N 1
ATOM 2370 C CA . ALA A 1 304 ? -7.128 21.454 25.883 1.00 97.44 304 ALA A CA 1
ATOM 2371 C C . ALA A 1 304 ? -6.807 20.431 24.779 1.00 97.44 304 ALA A C 1
ATOM 2373 O O . ALA A 1 304 ? -5.643 20.249 24.419 1.00 97.44 304 ALA A O 1
ATOM 2374 N N . CYS A 1 305 ? -7.830 19.769 24.227 1.00 97.56 305 CYS A N 1
ATOM 2375 C CA . CYS A 1 305 ? -7.661 18.821 23.126 1.00 97.56 305 CYS A CA 1
ATOM 2376 C C . CYS A 1 305 ? -7.179 19.530 21.858 1.00 97.56 305 CYS A C 1
ATOM 2378 O O . CYS A 1 305 ? -6.157 19.123 21.303 1.00 97.56 305 CYS A O 1
ATOM 2380 N N . ARG A 1 306 ? -7.859 20.615 21.471 1.00 97.31 306 ARG A N 1
ATOM 2381 C CA . ARG A 1 306 ? -7.527 21.453 20.317 1.00 97.31 306 ARG A CA 1
ATOM 2382 C C . ARG A 1 306 ? -6.099 21.983 20.400 1.00 97.31 306 ARG A C 1
ATOM 2384 O O . ARG A 1 306 ? -5.292 21.676 19.529 1.00 97.31 306 ARG A O 1
ATOM 2391 N N . LEU A 1 307 ? -5.753 22.646 21.507 1.00 97.69 307 LEU A N 1
ATOM 2392 C CA . LEU A 1 307 ? -4.409 23.185 21.726 1.00 97.69 307 LEU A CA 1
ATOM 2393 C C . LEU A 1 307 ? -3.333 22.092 21.628 1.00 97.69 307 LEU A C 1
ATOM 2395 O O . LEU A 1 307 ? -2.268 22.309 21.052 1.00 97.69 307 LEU A O 1
ATOM 2399 N N . SER A 1 308 ? -3.602 20.901 22.178 1.00 97.81 308 SER A N 1
ATOM 2400 C CA . SER A 1 308 ? -2.651 19.787 22.104 1.00 97.81 308 SER A CA 1
ATOM 2401 C C . SER A 1 308 ? -2.443 19.276 20.675 1.00 97.81 308 SER A C 1
ATOM 2403 O O . SER A 1 308 ? -1.316 18.939 20.317 1.00 97.81 308 SER A O 1
ATOM 2405 N N . ALA A 1 309 ? -3.508 19.222 19.870 1.00 95.94 309 ALA A N 1
ATOM 2406 C CA . ALA A 1 309 ? -3.470 18.754 18.490 1.00 95.94 309 ALA A CA 1
ATOM 2407 C C . ALA A 1 309 ? -2.773 19.768 17.575 1.00 95.94 309 ALA A C 1
ATOM 2409 O O . ALA A 1 309 ? -1.869 19.403 16.826 1.00 95.94 309 ALA A O 1
ATOM 2410 N N . GLU A 1 310 ? -3.127 21.047 17.698 1.00 95.81 310 GLU A N 1
ATOM 2411 C CA . GLU A 1 310 ? -2.535 22.139 16.919 1.00 95.81 310 GLU A CA 1
ATOM 2412 C C . GLU A 1 310 ? -1.035 22.281 17.220 1.00 95.81 310 GLU A C 1
ATOM 2414 O O . GLU A 1 310 ? -0.226 22.384 16.300 1.00 95.81 310 GLU A O 1
ATOM 2419 N N . LYS A 1 311 ? -0.620 22.152 18.492 1.00 96.06 311 LYS A N 1
ATOM 2420 C CA . LYS A 1 311 ? 0.806 22.106 18.867 1.00 96.06 311 LYS A CA 1
ATOM 2421 C C . LYS A 1 311 ? 1.553 20.921 18.238 1.00 96.06 311 LYS A C 1
ATOM 2423 O O . LYS A 1 311 ? 2.758 21.007 18.017 1.00 96.06 311 LYS A O 1
ATOM 2428 N N . ALA A 1 312 ? 0.857 19.821 17.959 1.00 93.00 312 ALA A N 1
ATOM 2429 C CA . ALA A 1 312 ? 1.407 18.663 17.256 1.00 93.00 312 ALA A CA 1
ATOM 2430 C C . ALA A 1 312 ? 1.363 18.804 15.718 1.00 93.00 312 ALA A C 1
ATOM 2432 O O . ALA A 1 312 ? 1.701 17.848 15.021 1.00 93.00 312 ALA A O 1
ATOM 2433 N N . GLY A 1 313 ? 0.958 19.970 15.195 1.00 94.06 313 GLY A N 1
ATOM 2434 C CA . GLY A 1 313 ? 0.869 20.261 13.763 1.00 94.06 313 GLY A CA 1
ATOM 2435 C C . GLY A 1 313 ? -0.368 19.679 13.073 1.00 94.06 313 GLY A C 1
ATOM 2436 O O . GLY A 1 313 ? -0.382 19.571 11.850 1.00 94.06 313 GLY A O 1
ATOM 2437 N N . ALA A 1 314 ? -1.387 19.265 13.831 1.00 95.19 314 ALA A N 1
ATOM 2438 C CA . ALA A 1 314 ? -2.575 18.617 13.285 1.00 95.19 314 ALA A CA 1
ATOM 2439 C C . ALA A 1 314 ? -3.677 19.619 12.911 1.00 95.19 314 ALA A C 1
ATOM 2441 O O . ALA A 1 314 ? -3.906 20.602 13.616 1.00 95.19 314 ALA A O 1
ATOM 2442 N N . SER A 1 315 ? -4.434 19.311 11.856 1.00 95.44 315 SER A N 1
ATOM 2443 C CA . SER A 1 315 ? -5.758 19.897 11.622 1.00 95.44 315 SER A CA 1
ATOM 2444 C C . SER A 1 315 ? -6.778 19.263 12.569 1.00 95.44 315 SER A C 1
ATOM 2446 O O . SER A 1 315 ? -6.822 18.037 12.696 1.00 95.44 315 SER A O 1
ATOM 2448 N N . PHE A 1 316 ? -7.588 20.090 13.235 1.00 95.31 316 PHE A N 1
ATOM 2449 C CA . PHE A 1 316 ? -8.534 19.657 14.266 1.00 95.31 316 PHE A CA 1
ATOM 2450 C C . PHE A 1 316 ? -9.990 19.821 13.811 1.00 95.31 316 PHE A C 1
ATOM 2452 O O . PHE A 1 316 ? -10.410 20.920 13.442 1.00 95.31 316 PHE A O 1
ATOM 2459 N N . TYR A 1 317 ? -10.766 18.737 13.875 1.00 95.25 317 TYR A N 1
ATOM 2460 C CA . TYR A 1 317 ? -12.164 18.683 13.442 1.00 95.25 317 TYR A CA 1
ATOM 2461 C C . TYR A 1 317 ? -13.068 18.205 14.581 1.00 95.25 317 TYR A C 1
ATOM 2463 O O . TYR A 1 317 ? -12.887 17.111 15.117 1.00 95.25 317 TYR A O 1
ATOM 2471 N N . GLU A 1 318 ? -14.034 19.038 14.959 1.00 95.19 318 GLU A N 1
ATOM 2472 C CA . GLU A 1 318 ? -14.870 18.851 16.146 1.00 95.19 318 GLU A CA 1
ATOM 2473 C C . GLU A 1 318 ? -16.052 17.905 15.930 1.00 95.19 318 GLU A C 1
ATOM 2475 O O . GLU A 1 318 ? -16.597 17.805 14.834 1.00 95.19 318 GLU A O 1
ATOM 2480 N N . ALA A 1 319 ? -16.478 17.269 17.025 1.00 93.19 319 ALA A N 1
ATOM 2481 C CA . ALA A 1 319 ? -17.748 16.552 17.158 1.00 93.19 319 ALA A CA 1
ATOM 2482 C C . ALA A 1 319 ? -18.094 15.616 15.985 1.00 93.19 319 ALA A C 1
ATOM 2484 O O . ALA A 1 319 ? -19.042 15.823 15.232 1.00 93.19 319 ALA A O 1
ATOM 2485 N N . GLN A 1 320 ? -17.323 14.547 15.847 1.00 92.06 320 GLN A N 1
ATOM 2486 C CA . GLN A 1 320 ? -17.561 13.470 14.899 1.00 92.06 320 GLN A CA 1
ATOM 2487 C C . GLN A 1 320 ? -18.168 12.285 15.643 1.00 92.06 320 GLN A C 1
ATOM 2489 O O . GLN A 1 320 ? -17.458 11.470 16.240 1.00 92.06 320 GLN A O 1
ATOM 2494 N N . SER A 1 321 ? -19.499 12.254 15.651 1.00 91.38 321 SER A N 1
ATOM 2495 C CA . SER A 1 321 ? -20.291 11.316 16.438 1.00 91.38 321 SER A CA 1
ATOM 2496 C C . SER A 1 321 ? -20.113 9.843 16.026 1.00 91.38 321 SER A C 1
ATOM 2498 O O . SER A 1 321 ? -19.334 9.474 15.143 1.00 91.38 321 SER A O 1
ATOM 2500 N N . HIS A 1 322 ? -20.821 8.981 16.741 1.00 95.81 322 HIS A N 1
ATOM 2501 C CA . HIS A 1 322 ? -20.878 7.537 16.576 1.00 95.81 322 HIS A CA 1
ATOM 2502 C C . HIS A 1 322 ? -21.914 7.122 15.526 1.00 95.81 322 HIS A C 1
ATOM 2504 O O . HIS A 1 322 ? -22.703 7.938 15.068 1.00 95.81 322 HIS A O 1
ATOM 2510 N N . MET A 1 323 ? -21.933 5.841 15.169 1.00 96.50 323 MET A N 1
ATOM 2511 C CA . MET A 1 323 ? -23.024 5.220 14.418 1.00 96.50 323 MET A CA 1
ATOM 2512 C C . MET A 1 323 ? -23.692 4.152 15.285 1.00 96.50 323 MET A C 1
ATOM 2514 O O . MET A 1 323 ? -22.996 3.398 15.971 1.00 96.50 323 MET A O 1
ATOM 2518 N N . VAL A 1 324 ? -25.022 4.064 15.212 1.00 98.44 324 VAL A N 1
ATOM 2519 C CA . VAL A 1 324 ? -25.808 2.968 15.795 1.00 98.44 324 VAL A CA 1
ATOM 2520 C C . VAL A 1 324 ? -26.786 2.463 14.740 1.00 98.44 324 VAL A C 1
ATOM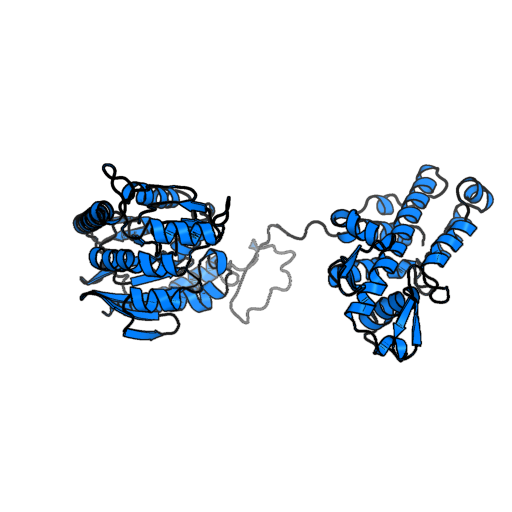 2522 O O . VAL A 1 324 ? -27.673 3.203 14.314 1.00 98.44 324 VAL A O 1
ATOM 2525 N N . GLY A 1 325 ? -26.618 1.215 14.305 1.00 98.00 325 GLY A N 1
ATOM 2526 C CA . GLY A 1 325 ? -27.488 0.608 13.307 1.00 98.00 325 GLY A CA 1
ATOM 2527 C C . GLY A 1 325 ? -28.913 0.360 13.835 1.00 98.00 325 GLY A C 1
ATOM 2528 O O . GLY A 1 325 ? -29.104 0.127 15.032 1.00 98.00 325 GLY A O 1
ATOM 2529 N N . PRO A 1 326 ? -29.939 0.376 12.962 1.00 97.94 326 PRO A N 1
ATOM 2530 C CA . PRO A 1 326 ? -31.342 0.196 13.356 1.00 97.94 326 PRO A CA 1
ATOM 2531 C C . PRO A 1 326 ? -31.676 -1.199 13.913 1.00 97.94 326 PRO A C 1
ATOM 2533 O O . PRO A 1 326 ? -32.760 -1.392 14.463 1.00 97.94 326 PRO A O 1
ATOM 2536 N N . CYS A 1 327 ? -30.776 -2.169 13.756 1.00 98.12 327 CYS A N 1
ATOM 2537 C CA . CYS A 1 327 ? -30.894 -3.547 14.229 1.00 98.12 327 CYS A CA 1
ATOM 2538 C C . CYS A 1 327 ? -29.790 -3.902 15.244 1.00 98.12 327 CYS A C 1
ATOM 2540 O O . CYS A 1 327 ? -29.384 -5.058 15.314 1.00 98.12 327 CYS A O 1
ATOM 2542 N N . TYR A 1 328 ? -29.260 -2.923 15.984 1.00 98.56 328 TYR A N 1
ATOM 2543 C CA . TYR A 1 328 ? -28.142 -3.110 16.916 1.00 98.56 328 TYR A CA 1
ATOM 2544 C C . TYR A 1 328 ? -28.436 -4.081 18.076 1.00 98.56 328 TYR A C 1
ATOM 2546 O O . TYR A 1 328 ? -27.589 -4.910 18.418 1.00 98.56 328 TYR A O 1
ATOM 2554 N N . ASP A 1 329 ? -29.619 -3.995 18.687 1.00 98.38 329 ASP A N 1
ATOM 2555 C CA . ASP A 1 329 ? -30.044 -4.895 19.762 1.00 98.38 329 ASP A CA 1
ATOM 2556 C C . ASP A 1 329 ? -30.493 -6.239 19.169 1.00 98.38 329 ASP A C 1
ATOM 2558 O O . ASP A 1 329 ? -31.676 -6.465 18.908 1.00 98.38 329 ASP A O 1
ATOM 2562 N N . THR A 1 330 ? -29.532 -7.142 18.951 1.00 97.81 330 THR A N 1
ATOM 2563 C CA . THR A 1 330 ? -29.803 -8.536 18.564 1.00 97.81 330 THR A CA 1
ATOM 2564 C C . THR A 1 330 ? -29.731 -9.488 19.756 1.00 97.81 330 THR A C 1
ATOM 2566 O O . THR A 1 330 ? -29.159 -9.161 20.801 1.00 97.81 330 THR A O 1
ATOM 2569 N N . GLN A 1 331 ? -30.321 -10.674 19.618 1.00 96.75 331 GLN A N 1
ATOM 2570 C CA . GLN A 1 331 ? -30.250 -11.740 20.615 1.00 96.75 331 GLN A CA 1
ATOM 2571 C C . GLN A 1 331 ? -29.996 -13.094 19.957 1.00 96.75 331 GLN A C 1
ATOM 2573 O O . GLN A 1 331 ? -30.447 -13.344 18.838 1.00 96.75 331 GLN A O 1
ATOM 2578 N N . VAL A 1 332 ? -29.318 -13.970 20.692 1.00 94.31 332 VAL A N 1
ATOM 2579 C CA . VAL A 1 332 ? -29.110 -15.381 20.354 1.00 94.31 332 VAL A CA 1
ATOM 2580 C C . VAL A 1 332 ? -29.475 -16.194 21.585 1.00 94.31 332 VAL A C 1
ATOM 2582 O O . VAL A 1 332 ? -29.009 -15.883 22.679 1.00 94.31 332 VAL A O 1
ATOM 2585 N N . ASP A 1 333 ? -30.353 -17.185 21.427 1.00 89.69 333 ASP A N 1
ATOM 2586 C CA . ASP A 1 333 ? -30.821 -18.052 22.519 1.00 89.69 333 ASP A CA 1
ATOM 2587 C C . ASP A 1 333 ? -31.339 -17.269 23.747 1.00 89.69 333 ASP A C 1
ATOM 2589 O O . ASP A 1 333 ? -31.084 -17.612 24.900 1.00 89.69 333 ASP A O 1
ATOM 2593 N N . GLY A 1 334 ? -32.043 -16.158 23.493 1.00 90.12 334 GLY A N 1
ATOM 2594 C CA . GLY A 1 334 ? -32.595 -15.268 24.522 1.00 90.12 334 GLY A CA 1
ATOM 2595 C C . GLY A 1 334 ? -31.568 -14.389 25.249 1.00 90.12 334 GLY A C 1
ATOM 2596 O O . GLY A 1 334 ? -31.947 -13.604 26.118 1.00 90.12 334 GLY A O 1
ATOM 2597 N N . LYS A 1 335 ? -30.276 -14.480 24.907 1.00 93.44 335 LYS A N 1
ATOM 2598 C CA . LYS A 1 335 ? -29.223 -13.617 25.453 1.00 93.44 335 LYS A CA 1
ATOM 2599 C C . LYS A 1 335 ? -28.954 -12.428 24.526 1.00 93.44 335 LYS A C 1
ATOM 2601 O O . LYS A 1 335 ? -28.825 -12.623 23.315 1.00 93.44 335 LYS A O 1
ATOM 2606 N N . PRO A 1 336 ? -28.795 -11.201 25.056 1.00 96.25 336 PRO A N 1
ATOM 2607 C CA . PRO A 1 336 ? -28.394 -10.058 24.245 1.00 96.25 336 PRO A CA 1
ATOM 2608 C C . PRO A 1 336 ? -27.015 -10.254 23.610 1.00 96.25 336 PRO A C 1
ATOM 2610 O O . PRO A 1 336 ? -26.025 -10.486 24.305 1.00 96.25 336 PRO A O 1
ATOM 2613 N N . TYR A 1 337 ? -26.931 -10.051 22.300 1.00 97.88 337 TYR A N 1
ATOM 2614 C CA . TYR A 1 337 ? -25.683 -10.054 21.552 1.00 97.88 337 TYR A CA 1
ATOM 2615 C C . TYR A 1 337 ? -25.556 -8.752 20.765 1.00 97.88 337 TYR A C 1
ATOM 2617 O O . TYR A 1 337 ? -26.229 -8.526 19.764 1.00 97.88 337 TYR A O 1
ATOM 2625 N N . ARG A 1 338 ? -24.708 -7.850 21.254 1.00 98.38 338 ARG A N 1
ATOM 2626 C CA . ARG A 1 338 ? -24.540 -6.503 20.699 1.00 98.38 338 ARG A CA 1
ATOM 2627 C C . ARG A 1 338 ? -23.097 -6.303 20.264 1.00 98.38 338 ARG A C 1
ATOM 2629 O O . ARG A 1 338 ? -22.194 -6.325 21.104 1.00 98.38 338 ARG A O 1
ATOM 2636 N N . VAL A 1 339 ? -22.885 -6.120 18.961 1.00 98.56 339 VAL A N 1
ATOM 2637 C CA . VAL A 1 339 ? -21.548 -5.993 18.363 1.00 98.56 339 VAL A CA 1
ATOM 2638 C C . VAL A 1 339 ? -21.172 -4.525 18.215 1.00 98.56 339 VAL A C 1
ATOM 2640 O O . VAL A 1 339 ? -21.830 -3.763 17.509 1.00 98.56 339 VAL A O 1
ATOM 2643 N N . LEU A 1 340 ? -20.075 -4.133 18.855 1.00 98.56 340 LEU A N 1
ATOM 2644 C CA . LEU A 1 340 ? -19.513 -2.794 18.771 1.00 98.56 340 LEU A CA 1
ATOM 2645 C C . LEU A 1 340 ? -18.145 -2.828 18.093 1.00 98.56 340 LEU A C 1
ATOM 2647 O O . LEU A 1 340 ? -17.236 -3.520 18.547 1.00 98.56 340 LEU A O 1
ATOM 2651 N N . VAL A 1 341 ? -17.961 -2.030 17.045 1.00 97.75 341 VAL A N 1
ATOM 2652 C CA . VAL A 1 341 ? -16.652 -1.827 16.414 1.00 97.75 341 VAL A CA 1
ATOM 2653 C C . VAL A 1 341 ? -16.071 -0.496 16.878 1.00 97.75 341 VAL A C 1
ATOM 2655 O O . VAL A 1 341 ? -16.732 0.536 16.794 1.00 97.75 341 VAL A O 1
ATOM 2658 N N . LEU A 1 342 ? -14.827 -0.521 17.357 1.00 95.69 342 LEU A N 1
ATOM 2659 C CA . LEU A 1 342 ? -14.162 0.621 17.984 1.00 95.69 342 LEU A CA 1
ATOM 2660 C C . LEU A 1 342 ? -12.926 1.071 17.184 1.00 95.69 342 LEU A C 1
ATOM 2662 O O . LEU A 1 342 ? -11.806 0.617 17.455 1.00 95.69 342 LEU A O 1
ATOM 2666 N N . PRO A 1 343 ? -13.093 1.922 16.158 1.00 91.12 343 PRO A N 1
ATOM 2667 C CA . PRO A 1 343 ? -11.993 2.672 15.555 1.00 91.12 343 PRO A CA 1
ATOM 2668 C C . PRO A 1 343 ? -11.461 3.784 16.481 1.00 91.12 343 PRO A C 1
ATOM 2670 O O . PRO A 1 343 ? -12.021 4.101 17.531 1.00 91.12 343 PRO A O 1
ATOM 2673 N N . MET A 1 344 ? -10.335 4.388 16.097 1.00 86.06 344 MET A N 1
ATOM 2674 C CA . MET A 1 344 ? -9.709 5.458 16.881 1.00 86.06 344 MET A CA 1
ATOM 2675 C C . MET A 1 344 ? -10.415 6.810 16.697 1.00 86.06 344 MET A C 1
ATOM 2677 O O . MET A 1 344 ? -10.801 7.432 17.681 1.00 86.06 344 MET A O 1
ATOM 2681 N N . GLU A 1 345 ? -10.570 7.244 15.449 1.00 86.75 345 GLU A N 1
ATOM 2682 C CA . GLU A 1 345 ? -11.236 8.476 15.004 1.00 86.75 345 GLU A CA 1
ATOM 2683 C C . GLU A 1 345 ? -11.694 8.284 13.547 1.00 86.75 345 GLU A C 1
ATOM 2685 O O . GLU A 1 345 ? -11.306 7.297 12.913 1.00 86.75 345 GLU A O 1
ATOM 2690 N N . THR A 1 346 ? -12.502 9.200 13.002 1.00 85.00 346 THR A N 1
ATOM 2691 C CA . THR A 1 346 ? -12.970 9.088 11.606 1.00 85.00 346 THR A CA 1
ATOM 2692 C C . THR A 1 346 ? -11.880 9.445 10.595 1.00 85.00 346 THR A C 1
ATOM 2694 O O . THR A 1 346 ? -11.848 8.865 9.513 1.00 85.00 346 THR A O 1
ATOM 2697 N N . GLY A 1 347 ? -10.994 10.387 10.938 1.00 84.12 347 GLY A N 1
ATOM 2698 C CA . GLY A 1 347 ? -9.932 10.881 10.063 1.00 84.12 347 GLY A CA 1
ATOM 2699 C C . GLY A 1 347 ? -10.428 11.738 8.891 1.00 84.12 347 GLY A C 1
ATOM 2700 O O . GLY A 1 347 ? -9.679 11.976 7.949 1.00 84.12 347 GLY A O 1
ATOM 2701 N N . GLU A 1 348 ? -11.688 12.180 8.921 1.00 85.50 348 GLU A N 1
ATOM 2702 C CA . GLU A 1 348 ? -12.300 12.997 7.868 1.00 85.50 348 GLU A CA 1
ATOM 2703 C C . GLU A 1 348 ? -12.282 14.486 8.242 1.00 85.50 348 GLU A C 1
ATOM 2705 O O . GLU A 1 348 ? -12.459 14.844 9.407 1.00 85.50 348 GLU A O 1
ATOM 2710 N N . ALA A 1 349 ? -12.176 15.370 7.246 1.00 87.94 349 ALA A N 1
ATOM 2711 C CA . ALA A 1 349 ? -12.273 16.824 7.415 1.00 87.94 349 ALA A CA 1
ATOM 2712 C C . ALA A 1 349 ? -13.729 17.321 7.586 1.00 87.94 349 ALA A C 1
ATOM 2714 O O . ALA A 1 349 ? -14.117 18.355 7.048 1.00 87.94 349 ALA A O 1
ATOM 2715 N N . LYS A 1 350 ? -14.560 16.555 8.301 1.00 90.31 350 LYS A N 1
ATOM 2716 C CA . LYS A 1 350 ? -15.961 16.883 8.609 1.00 90.31 350 LYS A CA 1
ATOM 2717 C C . LYS A 1 350 ? -16.091 17.296 10.069 1.00 90.31 350 LYS A C 1
ATOM 2719 O O . LYS A 1 350 ? -15.420 16.718 10.917 1.00 90.31 350 LYS A O 1
ATOM 2724 N N . GLN A 1 351 ? -16.985 18.226 10.373 1.00 92.06 351 GLN A N 1
ATOM 2725 C CA . GLN A 1 351 ? -17.268 18.654 11.745 1.00 92.06 351 GLN A CA 1
ATOM 2726 C C . GLN A 1 351 ? -18.750 18.483 12.062 1.00 92.06 351 GLN A C 1
ATOM 2728 O O . GLN A 1 351 ? -19.557 18.351 11.139 1.00 92.06 351 GLN A O 1
ATOM 2733 N N . HIS A 1 352 ? -19.072 18.459 13.358 1.00 92.75 352 HIS A N 1
ATOM 2734 C CA . HIS A 1 352 ? -20.447 18.564 13.867 1.00 92.75 352 HIS A CA 1
ATOM 2735 C C . HIS A 1 352 ? -21.392 17.517 13.261 1.00 92.75 352 HIS A C 1
ATOM 2737 O O . HIS A 1 352 ? -22.519 17.792 12.861 1.00 92.75 352 HIS A O 1
ATOM 2743 N N . ARG A 1 353 ? -20.894 16.284 13.145 1.00 92.62 353 ARG A N 1
ATOM 2744 C CA . ARG A 1 353 ? -21.642 15.161 12.579 1.00 92.62 353 ARG A CA 1
ATOM 2745 C C . ARG A 1 353 ? -22.502 14.541 13.662 1.00 92.62 353 ARG A C 1
ATOM 2747 O O . ARG A 1 353 ? -21.960 14.099 14.672 1.00 92.62 353 ARG A O 1
ATOM 2754 N N . THR A 1 354 ? -23.806 14.445 13.427 1.00 93.81 354 THR A N 1
ATOM 2755 C CA . THR A 1 354 ? -24.747 13.774 14.340 1.00 93.81 354 THR A CA 1
ATOM 2756 C C . THR A 1 354 ? -24.619 12.248 14.273 1.00 93.81 354 THR A C 1
ATOM 2758 O O . THR A 1 354 ? -23.991 11.705 13.358 1.00 93.81 354 THR A O 1
ATOM 2761 N N . VAL A 1 355 ? -25.217 11.535 15.244 1.00 95.56 355 VAL A N 1
ATOM 2762 C CA . VAL A 1 355 ? -25.306 10.061 15.188 1.00 95.56 355 VAL A CA 1
ATOM 2763 C C . VAL A 1 355 ? -26.077 9.625 13.941 1.00 95.56 355 VAL A C 1
ATOM 2765 O O . VAL A 1 355 ? -25.642 8.708 13.247 1.00 95.56 355 VAL A O 1
ATOM 2768 N N . GLU A 1 356 ? -27.178 10.308 13.614 1.00 95.00 356 GLU A N 1
ATOM 2769 C CA . GLU A 1 356 ? -27.964 10.054 12.401 1.00 95.00 356 GLU A CA 1
ATOM 2770 C C . GLU A 1 356 ? -27.120 10.169 11.127 1.00 95.00 356 GLU A C 1
ATOM 2772 O O . GLU A 1 356 ? -26.965 9.194 10.397 1.00 95.00 356 GLU A O 1
ATOM 2777 N N . GLN A 1 357 ? -26.466 11.313 10.910 1.00 94.62 357 GLN A N 1
ATOM 2778 C CA . GLN A 1 357 ? -25.650 11.540 9.714 1.00 94.62 357 GLN A CA 1
ATOM 2779 C C . GLN A 1 357 ? -24.522 10.513 9.576 1.00 94.62 357 GLN A C 1
ATOM 2781 O O . GLN A 1 357 ? -24.193 10.073 8.473 1.00 94.62 357 GLN A O 1
ATOM 2786 N N . ARG A 1 358 ? -23.893 10.125 10.693 1.00 94.62 358 ARG A N 1
ATOM 2787 C CA . ARG A 1 358 ? -22.836 9.110 10.661 1.00 94.62 358 ARG A CA 1
ATOM 2788 C C . ARG A 1 358 ? -23.397 7.709 10.416 1.00 94.62 358 ARG A C 1
ATOM 2790 O O . ARG A 1 358 ? -22.719 6.890 9.797 1.00 94.62 358 ARG A O 1
ATOM 2797 N N . THR A 1 359 ? -24.618 7.444 10.866 1.00 96.12 359 THR A N 1
ATOM 2798 C CA . THR A 1 359 ? -25.335 6.204 10.565 1.00 96.12 359 THR A CA 1
ATOM 2799 C C . THR A 1 359 ? -25.647 6.111 9.080 1.00 96.12 359 THR A C 1
ATOM 2801 O O . THR A 1 359 ? -25.265 5.131 8.444 1.00 96.12 359 THR A O 1
ATOM 2804 N N . GLU A 1 360 ? -26.205 7.162 8.489 1.00 96.00 360 GLU A N 1
ATOM 2805 C CA . GLU A 1 360 ? -26.480 7.230 7.052 1.00 96.00 360 GLU A CA 1
ATOM 2806 C C . GLU A 1 360 ? -25.223 7.051 6.187 1.00 96.00 360 GLU A C 1
ATOM 2808 O O . GLU A 1 360 ? -25.270 6.316 5.195 1.00 96.00 360 GLU A O 1
ATOM 2813 N N . ASP A 1 361 ? -24.087 7.654 6.570 1.00 92.56 361 ASP A N 1
ATOM 2814 C CA . ASP A 1 361 ? -22.803 7.476 5.873 1.00 92.56 361 ASP A CA 1
ATOM 2815 C C . ASP A 1 361 ? -22.418 5.986 5.784 1.00 92.56 361 ASP A C 1
ATOM 2817 O O . ASP A 1 361 ? -22.043 5.482 4.721 1.00 92.56 361 ASP A O 1
ATOM 2821 N N . VAL A 1 362 ? -22.520 5.264 6.906 1.00 94.19 362 VAL A N 1
ATOM 2822 C CA . VAL A 1 362 ? -22.138 3.848 6.984 1.00 94.19 362 VAL A CA 1
ATOM 2823 C C . VAL A 1 362 ? -23.139 2.961 6.249 1.00 94.19 362 VAL A C 1
ATOM 2825 O O . VAL A 1 362 ? -22.730 2.077 5.494 1.00 94.19 362 VAL A O 1
ATOM 2828 N N . LEU A 1 363 ? -24.440 3.208 6.406 1.00 94.88 363 LEU A N 1
ATOM 2829 C CA . LEU A 1 363 ? -25.472 2.455 5.692 1.00 94.88 363 LEU A CA 1
ATOM 2830 C C . LEU A 1 363 ? -25.358 2.649 4.176 1.00 94.88 363 LEU A C 1
ATOM 2832 O O . LEU A 1 363 ? -25.502 1.695 3.413 1.00 94.88 363 LEU A O 1
ATOM 2836 N N . THR A 1 364 ? -25.010 3.854 3.725 1.00 93.69 364 THR A N 1
ATOM 2837 C CA . THR A 1 364 ? -24.744 4.133 2.308 1.00 93.69 364 THR A CA 1
ATOM 2838 C C . THR A 1 364 ? -23.541 3.342 1.795 1.00 93.69 364 THR A C 1
ATOM 2840 O O . THR A 1 364 ? -23.604 2.784 0.700 1.00 93.69 364 THR A O 1
ATOM 2843 N N . ALA A 1 365 ? -22.485 3.183 2.599 1.00 90.50 365 ALA A N 1
ATOM 2844 C CA . ALA A 1 365 ? -21.360 2.306 2.261 1.00 90.50 365 ALA A CA 1
ATOM 2845 C C . ALA A 1 365 ? -21.744 0.810 2.200 1.00 90.50 365 ALA A C 1
ATOM 2847 O O . ALA A 1 365 ? -21.055 0.021 1.551 1.00 90.50 365 ALA A O 1
ATOM 2848 N N . GLY A 1 366 ? -22.838 0.405 2.852 1.00 90.38 366 GLY A N 1
ATOM 2849 C CA . GLY A 1 366 ? -23.403 -0.943 2.742 1.00 90.38 366 GLY A CA 1
ATOM 2850 C C . GLY A 1 366 ? -24.085 -1.207 1.399 1.00 90.38 366 GLY A C 1
ATOM 2851 O O . GLY A 1 366 ? -24.072 -2.339 0.928 1.00 90.38 366 GLY A O 1
ATOM 2852 N N . LYS A 1 367 ? -24.611 -0.164 0.741 1.00 92.25 367 LYS A N 1
ATOM 2853 C CA . LYS A 1 367 ? -25.333 -0.273 -0.542 1.00 92.25 367 LYS A CA 1
ATOM 2854 C C . LYS A 1 367 ? -24.423 -0.535 -1.743 1.00 92.25 367 LYS A C 1
ATOM 2856 O O . LYS A 1 367 ? -24.908 -0.980 -2.779 1.00 92.25 367 LYS A O 1
ATOM 2861 N N . VAL A 1 368 ? -23.127 -0.242 -1.629 1.00 92.69 368 VAL A N 1
ATOM 2862 C CA . VAL A 1 368 ? -22.143 -0.577 -2.669 1.00 92.69 368 VAL A CA 1
ATOM 2863 C C . VAL A 1 368 ? -21.619 -1.997 -2.466 1.00 92.69 368 VAL A C 1
ATOM 2865 O O . VAL A 1 368 ? -21.515 -2.474 -1.332 1.00 92.69 368 VAL A O 1
ATOM 2868 N N . GLY A 1 369 ? -21.262 -2.666 -3.563 1.00 91.69 369 GLY A N 1
ATOM 2869 C CA . GLY A 1 369 ? -20.735 -4.029 -3.507 1.00 91.69 369 GLY A CA 1
ATOM 2870 C C . GLY A 1 369 ? -19.411 -4.106 -2.741 1.00 91.69 369 GLY A C 1
ATOM 2871 O O . GLY A 1 369 ? -18.627 -3.153 -2.736 1.00 91.69 369 GLY A O 1
ATOM 2872 N N . PHE A 1 370 ? -19.125 -5.260 -2.130 1.00 92.81 370 PHE A N 1
ATOM 2873 C CA . PHE A 1 370 ? -17.931 -5.480 -1.301 1.00 92.81 370 PHE A CA 1
ATOM 2874 C C . PHE A 1 370 ? -16.624 -4.990 -1.955 1.00 92.81 370 PHE A C 1
ATOM 2876 O O . PHE A 1 370 ? -15.825 -4.308 -1.313 1.00 92.81 370 PHE A O 1
ATOM 2883 N N . GLY A 1 371 ? -16.422 -5.284 -3.245 1.00 90.06 371 GLY A N 1
ATOM 2884 C CA . GLY A 1 371 ? -15.220 -4.891 -3.993 1.00 90.06 371 GLY A CA 1
ATOM 2885 C C . GLY A 1 371 ? -15.053 -3.379 -4.199 1.00 90.06 371 GLY A C 1
ATOM 2886 O O . GLY A 1 371 ? -13.931 -2.915 -4.372 1.00 90.06 371 GLY A O 1
ATOM 2887 N N . GLN A 1 372 ? -16.142 -2.606 -4.133 1.00 92.88 372 GLN A N 1
ATOM 2888 C CA . GLN A 1 372 ? -16.140 -1.147 -4.303 1.00 92.88 372 GLN A CA 1
ATOM 2889 C C . GLN A 1 372 ? -15.901 -0.396 -2.984 1.00 92.88 372 GLN A C 1
ATOM 2891 O O . GLN A 1 372 ? -15.660 0.811 -2.983 1.00 92.88 372 GLN A O 1
ATOM 2896 N N . ARG A 1 373 ? -15.960 -1.090 -1.841 1.00 92.69 373 ARG A N 1
ATOM 2897 C CA . ARG A 1 373 ? -15.733 -0.485 -0.526 1.00 92.69 373 ARG A CA 1
ATOM 2898 C C . ARG A 1 373 ? -14.254 -0.154 -0.319 1.00 92.69 373 ARG A C 1
ATOM 2900 O O . ARG A 1 373 ? -13.347 -0.900 -0.705 1.00 92.69 373 ARG A O 1
ATOM 2907 N N . ASN A 1 374 ? -13.993 0.942 0.395 1.00 90.75 374 ASN A N 1
ATOM 2908 C CA . ASN A 1 374 ? -12.634 1.269 0.824 1.00 90.75 374 ASN A CA 1
ATOM 2909 C C . ASN A 1 374 ? -12.049 0.157 1.729 1.00 90.75 374 ASN A C 1
ATOM 2911 O O . ASN A 1 374 ? -12.767 -0.694 2.260 1.00 90.75 374 ASN A O 1
ATOM 2915 N N . GLN A 1 375 ? -10.722 0.141 1.901 1.00 91.62 375 GLN A N 1
ATOM 2916 C CA . GLN A 1 375 ? -10.032 -0.902 2.679 1.00 91.62 375 GLN A CA 1
ATOM 2917 C C . GLN A 1 375 ? -10.559 -1.035 4.117 1.00 91.62 375 GLN A C 1
ATOM 2919 O O . GLN A 1 375 ? -10.674 -2.147 4.629 1.00 91.62 375 GLN A O 1
ATOM 2924 N N . HIS A 1 376 ? -10.901 0.083 4.764 1.00 90.31 376 HIS A N 1
ATOM 2925 C CA . HIS A 1 376 ? -11.432 0.073 6.124 1.00 90.31 376 HIS A CA 1
ATOM 2926 C C . HIS A 1 376 ? -12.777 -0.662 6.183 1.00 90.31 376 HIS A C 1
ATOM 2928 O O . HIS A 1 376 ? -12.918 -1.623 6.937 1.00 90.31 376 HIS A O 1
ATOM 2934 N N . MET A 1 377 ? -13.726 -0.287 5.323 1.00 93.38 377 MET A N 1
ATOM 2935 C CA . MET A 1 377 ? -15.064 -0.881 5.291 1.00 93.38 377 MET A CA 1
ATOM 2936 C C . MET A 1 377 ? -15.052 -2.356 4.866 1.00 93.38 377 MET A C 1
ATOM 2938 O O . MET A 1 377 ? -15.860 -3.140 5.366 1.00 93.38 377 MET A O 1
ATOM 2942 N N . ARG A 1 378 ? -14.107 -2.775 4.013 1.00 95.00 378 ARG A N 1
ATOM 2943 C CA . ARG A 1 378 ? -13.885 -4.203 3.715 1.00 95.00 378 ARG A CA 1
ATOM 2944 C C . ARG A 1 378 ? -13.434 -4.984 4.949 1.00 95.00 378 ARG A C 1
ATOM 2946 O O . ARG A 1 378 ? -14.006 -6.028 5.246 1.00 95.00 378 ARG A O 1
ATOM 2953 N N . GLY A 1 379 ? -12.480 -4.451 5.714 1.00 95.25 379 GLY A N 1
ATOM 2954 C CA . GLY A 1 379 ? -12.074 -5.056 6.987 1.00 95.25 379 GLY A CA 1
ATOM 2955 C C . GLY A 1 379 ? -13.213 -5.108 8.009 1.00 95.25 379 GLY A C 1
ATOM 2956 O O . GLY A 1 379 ? -13.443 -6.146 8.620 1.00 95.25 379 GLY A O 1
ATOM 2957 N N . VAL A 1 380 ? -13.991 -4.029 8.156 1.00 95.50 380 VAL A N 1
ATOM 2958 C CA . VAL A 1 380 ? -15.192 -4.030 9.015 1.00 95.50 380 VAL A CA 1
ATOM 2959 C C . VAL A 1 380 ? -16.172 -5.122 8.581 1.00 95.50 380 VAL A C 1
ATOM 2961 O O . VAL A 1 380 ? -16.663 -5.859 9.428 1.00 95.50 380 VAL A O 1
ATOM 2964 N N . THR A 1 381 ? -16.394 -5.298 7.277 1.00 96.69 381 THR A N 1
ATOM 2965 C CA . THR A 1 381 ? -17.263 -6.365 6.756 1.00 96.69 381 THR A CA 1
ATOM 2966 C C . THR A 1 381 ? -16.764 -7.756 7.170 1.00 96.69 381 THR A C 1
ATOM 2968 O O . THR A 1 381 ? -17.551 -8.556 7.670 1.00 96.69 381 THR A O 1
ATOM 2971 N N . PHE A 1 382 ? -15.463 -8.044 7.035 1.00 97.19 382 PHE A N 1
ATOM 2972 C CA . PHE A 1 382 ? -14.888 -9.314 7.498 1.00 97.19 382 PHE A CA 1
ATOM 2973 C C . PHE A 1 382 ? -15.045 -9.521 9.004 1.00 97.19 382 PHE A C 1
ATOM 2975 O O . PHE A 1 382 ? -15.411 -10.612 9.438 1.00 97.19 382 PHE A O 1
ATOM 2982 N N . ALA A 1 383 ? -14.812 -8.477 9.802 1.00 97.44 383 ALA A N 1
ATOM 2983 C CA . ALA A 1 383 ? -15.000 -8.556 11.245 1.00 97.44 383 ALA A CA 1
ATOM 2984 C C . ALA A 1 383 ? -16.458 -8.864 11.612 1.00 97.44 383 ALA A C 1
ATOM 2986 O O . ALA A 1 383 ? -16.696 -9.680 12.497 1.00 97.44 383 ALA A O 1
ATOM 2987 N N . LEU A 1 384 ? -17.423 -8.255 10.916 1.00 97.88 384 LEU A N 1
ATOM 2988 C CA . LEU A 1 384 ? -18.844 -8.500 11.149 1.00 97.88 384 LEU A CA 1
ATOM 2989 C C . LEU A 1 384 ? -19.270 -9.904 10.708 1.00 97.88 384 LEU A C 1
ATOM 2991 O O . LEU A 1 384 ? -19.961 -10.564 11.475 1.00 97.88 384 LEU A O 1
ATOM 2995 N N . ARG A 1 385 ? -18.801 -10.415 9.558 1.00 96.50 385 ARG A N 1
ATOM 2996 C CA . ARG A 1 385 ? -19.039 -11.819 9.152 1.00 96.50 385 ARG A CA 1
ATOM 2997 C C . ARG A 1 385 ? -18.653 -12.782 10.274 1.00 96.50 385 ARG A C 1
ATOM 2999 O O . ARG A 1 385 ? -19.478 -13.569 10.728 1.00 96.50 385 ARG A O 1
ATOM 3006 N N . LEU A 1 386 ? -17.435 -12.630 10.788 1.00 97.44 386 LEU A N 1
ATOM 3007 C CA . LEU A 1 386 ? -16.916 -13.441 11.887 1.00 97.44 386 LEU A CA 1
ATOM 3008 C C . LEU A 1 386 ? -17.704 -13.234 13.192 1.00 97.44 386 LEU A C 1
ATOM 3010 O O . LEU A 1 386 ? -18.031 -14.203 13.877 1.00 97.44 386 LEU A O 1
ATOM 3014 N N . ALA A 1 387 ? -18.058 -11.989 13.529 1.00 97.62 387 ALA A N 1
ATOM 3015 C CA . ALA A 1 387 ? -18.841 -11.664 14.723 1.00 97.62 387 ALA A CA 1
ATOM 3016 C C . ALA A 1 387 ? -20.261 -12.255 14.684 1.00 97.62 387 ALA A C 1
ATOM 3018 O O . ALA A 1 387 ? -20.803 -12.599 15.733 1.00 97.62 387 ALA A O 1
ATOM 3019 N N . PHE A 1 388 ? -20.842 -12.430 13.497 1.00 96.31 388 PHE A N 1
ATOM 3020 C CA . PHE A 1 388 ? -22.132 -13.095 13.294 1.00 96.31 388 PHE A CA 1
ATOM 3021 C C . PHE A 1 388 ? -22.005 -14.599 12.999 1.00 96.31 388 PHE A C 1
ATOM 3023 O O . PHE A 1 388 ? -23.003 -15.263 12.739 1.00 96.31 388 PHE A O 1
ATOM 3030 N N . GLY A 1 389 ? -20.803 -15.171 13.136 1.00 94.12 389 GLY A N 1
ATOM 3031 C CA . GLY A 1 389 ? -20.572 -16.616 13.058 1.00 94.12 389 GLY A CA 1
ATOM 3032 C C . GLY A 1 389 ? -20.458 -17.172 11.641 1.00 94.12 389 GLY A C 1
ATOM 3033 O O . GLY A 1 389 ? -20.593 -18.377 11.457 1.00 94.12 389 GLY A O 1
ATOM 3034 N N . LEU A 1 390 ? -20.212 -16.319 10.648 1.00 93.69 390 LEU A N 1
ATOM 3035 C CA . LEU A 1 390 ? -19.970 -16.735 9.272 1.00 93.69 390 LEU A CA 1
ATOM 3036 C C . LEU A 1 390 ? -18.471 -16.886 8.979 1.00 93.69 390 LEU A C 1
ATOM 3038 O O . LEU A 1 390 ? -17.652 -16.165 9.563 1.00 93.69 390 LEU A O 1
ATOM 3042 N N . PRO A 1 391 ? -18.103 -17.756 8.019 1.00 93.81 391 PRO A N 1
ATOM 3043 C CA . PRO A 1 391 ? -16.765 -17.769 7.443 1.00 93.81 391 PRO A CA 1
ATOM 3044 C C . PRO A 1 391 ? -16.368 -16.391 6.901 1.00 93.81 391 PRO A C 1
ATOM 3046 O O . PRO A 1 391 ? -17.195 -15.643 6.375 1.00 93.81 391 PRO A O 1
ATOM 3049 N N . VAL A 1 392 ? -15.084 -16.049 7.000 1.00 93.00 392 VAL A N 1
ATOM 3050 C CA . VAL A 1 392 ? -14.579 -14.740 6.550 1.00 93.00 392 VAL A CA 1
ATOM 3051 C C . VAL A 1 392 ? -14.755 -14.529 5.037 1.00 93.00 392 VAL A C 1
ATOM 3053 O O . VAL A 1 392 ? -15.015 -13.411 4.582 1.00 93.00 392 VAL A O 1
ATOM 3056 N N . ASP A 1 393 ? -14.674 -15.612 4.265 1.00 91.62 393 ASP A N 1
ATOM 3057 C CA . ASP A 1 393 ? -14.835 -15.678 2.811 1.00 91.62 393 ASP A CA 1
ATOM 3058 C C . ASP A 1 393 ? -16.292 -15.884 2.364 1.00 91.62 393 ASP A C 1
ATOM 3060 O O . ASP A 1 393 ? -16.544 -16.011 1.167 1.00 91.62 393 ASP A O 1
ATOM 3064 N N . ALA A 1 394 ? -17.257 -15.898 3.292 1.00 89.94 394 ALA A N 1
ATOM 3065 C CA . ALA A 1 394 ? -18.665 -16.046 2.949 1.00 89.94 394 ALA A CA 1
ATOM 3066 C C . ALA A 1 394 ? -19.139 -14.892 2.052 1.00 89.94 394 ALA A C 1
ATOM 3068 O O . ALA A 1 394 ? -18.938 -13.722 2.379 1.00 89.94 394 ALA A O 1
ATOM 3069 N N . ASP A 1 395 ? -19.843 -15.213 0.967 1.00 89.38 395 ASP A N 1
ATOM 3070 C CA . ASP A 1 395 ? -20.484 -14.228 0.084 1.00 89.38 395 ASP A CA 1
ATOM 3071 C C . ASP A 1 395 ? -21.868 -13.812 0.615 1.00 89.38 395 ASP A C 1
ATOM 3073 O O . ASP A 1 395 ? -22.885 -13.813 -0.074 1.00 89.38 395 ASP A O 1
ATOM 3077 N N . ILE A 1 396 ? -21.928 -13.553 1.921 1.00 90.31 396 ILE A N 1
ATOM 3078 C CA . ILE A 1 396 ? -23.145 -13.185 2.639 1.00 90.31 396 ILE A CA 1
ATOM 3079 C C . ILE A 1 396 ? -22.831 -11.944 3.460 1.00 90.31 396 ILE A C 1
ATOM 3081 O O . ILE A 1 396 ? -21.833 -11.886 4.181 1.00 90.31 396 ILE A O 1
ATOM 3085 N N . GLU A 1 397 ? -23.702 -10.945 3.347 1.00 93.31 397 GLU A N 1
ATOM 3086 C CA . GLU A 1 397 ? -23.588 -9.665 4.064 1.00 93.31 397 GLU A CA 1
ATOM 3087 C C . GLU A 1 397 ? -24.840 -9.323 4.873 1.00 93.31 397 GLU A C 1
ATOM 3089 O O . GLU A 1 397 ? -25.040 -8.186 5.293 1.00 93.31 397 GLU A O 1
ATOM 3094 N N . HIS A 1 398 ? -25.699 -10.322 5.072 1.00 94.88 398 HIS A N 1
ATOM 3095 C CA . HIS A 1 398 ? -26.983 -10.169 5.728 1.00 94.88 398 HIS A CA 1
ATOM 3096 C C . HIS A 1 398 ? -27.154 -11.204 6.830 1.00 94.88 398 HIS A C 1
ATOM 3098 O O . HIS A 1 398 ? -26.729 -12.351 6.695 1.00 94.88 398 HIS A O 1
ATOM 3104 N N . ILE A 1 399 ? -27.850 -10.793 7.879 1.00 93.56 399 ILE A N 1
ATOM 3105 C CA . ILE A 1 399 ? -28.372 -11.654 8.931 1.00 93.56 399 ILE A CA 1
ATOM 3106 C C . ILE A 1 399 ? -29.877 -11.842 8.710 1.00 93.56 399 ILE A C 1
ATOM 3108 O O . ILE A 1 399 ? -30.570 -10.914 8.281 1.00 93.56 399 ILE A O 1
ATOM 3112 N N . SER A 1 400 ? -30.368 -13.051 8.966 1.00 94.12 400 SER A N 1
ATOM 3113 C CA . SER A 1 400 ? -31.796 -13.377 8.949 1.00 94.12 400 SER A CA 1
ATOM 3114 C C . SER A 1 400 ? -32.279 -13.545 10.381 1.00 94.12 400 SER A C 1
ATOM 3116 O O . SER A 1 400 ? -31.615 -14.215 11.172 1.00 94.12 400 SER A O 1
ATOM 3118 N N . PHE A 1 401 ? -33.428 -12.961 10.696 1.00 94.44 401 PHE A N 1
ATOM 3119 C CA . PHE A 1 401 ? -34.017 -13.012 12.027 1.00 94.44 401 PHE A CA 1
ATOM 3120 C C . PHE A 1 401 ? -35.186 -14.001 12.092 1.00 94.44 401 PHE A C 1
ATOM 3122 O O . PHE A 1 401 ? -35.785 -14.352 11.074 1.00 94.44 401 PHE A O 1
ATOM 3129 N N . GLY A 1 402 ? -35.526 -14.447 13.302 1.00 89.25 402 GLY A N 1
ATOM 3130 C CA . GLY A 1 402 ? -36.608 -15.399 13.561 1.00 89.25 402 GLY A CA 1
ATOM 3131 C C . GLY A 1 402 ? -38.004 -14.889 13.185 1.00 89.25 402 GLY A C 1
ATOM 3132 O O . GLY A 1 402 ? -38.908 -15.694 12.994 1.00 89.25 402 GLY A O 1
ATOM 3133 N N . ASP A 1 403 ? -38.176 -13.573 13.019 1.00 89.38 403 ASP A N 1
ATOM 3134 C CA . ASP A 1 403 ? -39.403 -12.951 12.501 1.00 89.38 403 ASP A CA 1
ATOM 3135 C C . ASP A 1 403 ? -39.502 -12.982 10.958 1.00 89.38 403 ASP A C 1
ATOM 3137 O O . ASP A 1 403 ? -40.449 -12.450 10.381 1.00 89.38 403 ASP A O 1
ATOM 3141 N N . GLY A 1 404 ? -38.522 -13.592 10.278 1.00 91.69 404 GLY A N 1
ATOM 3142 C CA . GLY A 1 404 ? -38.428 -13.669 8.820 1.00 91.69 404 GLY A CA 1
ATOM 3143 C C . GLY A 1 404 ? -37.822 -12.427 8.160 1.00 91.69 404 GLY A C 1
ATOM 3144 O O . GLY A 1 404 ? -37.565 -12.441 6.953 1.00 91.69 404 GLY A O 1
ATOM 3145 N N . SER A 1 405 ? -37.556 -11.359 8.919 1.00 94.62 405 SER A N 1
ATOM 3146 C CA . SER A 1 405 ? -36.890 -10.168 8.400 1.00 94.62 405 SER A CA 1
ATOM 3147 C C . SER A 1 405 ? -35.391 -10.406 8.185 1.00 94.62 405 SER A C 1
ATOM 3149 O O . SER A 1 405 ? -34.781 -11.328 8.733 1.00 94.62 405 SER A O 1
ATOM 3151 N N . ARG A 1 406 ? -34.777 -9.562 7.353 1.00 95.56 406 ARG A N 1
ATOM 3152 C CA . ARG A 1 406 ? -33.338 -9.582 7.065 1.00 95.56 406 ARG A CA 1
ATOM 3153 C C . ARG A 1 406 ? -32.769 -8.181 7.215 1.00 95.56 406 ARG A C 1
ATOM 3155 O O . ARG A 1 406 ? -33.460 -7.209 6.918 1.00 95.56 406 ARG A O 1
ATOM 3162 N N . ALA A 1 407 ? -31.514 -8.088 7.633 1.00 95.69 407 ALA A N 1
ATOM 3163 C CA . ALA A 1 407 ? -30.784 -6.825 7.680 1.00 95.69 407 ALA A CA 1
ATOM 3164 C C . ALA A 1 407 ? -29.345 -7.012 7.199 1.00 95.69 407 ALA A C 1
ATOM 3166 O O . ALA A 1 407 ? -28.783 -8.102 7.329 1.00 95.69 407 ALA A O 1
ATOM 3167 N N . HIS A 1 408 ? -28.754 -5.965 6.627 1.00 97.31 408 HIS A N 1
ATOM 3168 C CA . HIS A 1 408 ? -27.337 -5.973 6.284 1.00 97.31 408 HIS A CA 1
ATOM 3169 C C . HIS A 1 408 ? -26.515 -5.932 7.582 1.00 97.31 408 HIS A C 1
ATOM 3171 O O . HIS A 1 408 ? -26.966 -5.385 8.588 1.00 97.31 408 HIS A O 1
ATOM 3177 N N . PHE A 1 409 ? -25.284 -6.450 7.602 1.00 97.00 409 PHE A N 1
ATOM 3178 C CA . PHE A 1 409 ? -24.467 -6.388 8.827 1.00 97.00 409 PHE A CA 1
ATOM 3179 C C . PHE A 1 409 ? -24.240 -4.965 9.324 1.00 97.00 409 PHE A C 1
ATOM 3181 O O . PHE A 1 409 ? -24.078 -4.755 10.523 1.00 97.00 409 PHE A O 1
ATOM 3188 N N . PHE A 1 410 ? -24.263 -3.985 8.415 1.00 97.50 410 PHE A N 1
ATOM 3189 C CA . PHE A 1 410 ? -24.131 -2.581 8.794 1.00 97.50 410 PHE A CA 1
ATOM 3190 C C . PHE A 1 410 ? -25.339 -2.019 9.543 1.00 97.50 410 PHE A C 1
ATOM 3192 O O . PHE A 1 410 ? -25.191 -1.033 10.258 1.00 97.50 410 PHE A O 1
ATOM 3199 N N . ASP A 1 411 ? -26.491 -2.678 9.448 1.00 97.81 411 ASP A N 1
ATOM 3200 C CA . ASP A 1 411 ? -27.660 -2.344 10.250 1.00 97.81 411 ASP A CA 1
ATOM 3201 C C . ASP A 1 411 ? -27.581 -2.928 11.667 1.00 97.81 411 ASP A C 1
ATOM 3203 O O . ASP A 1 411 ? -28.246 -2.432 12.571 1.00 97.81 411 ASP A O 1
ATOM 3207 N N . ALA A 1 412 ? -26.800 -3.994 11.864 1.00 97.88 412 ALA A N 1
ATOM 3208 C CA . ALA A 1 412 ? -26.814 -4.829 13.067 1.00 97.88 412 ALA A CA 1
ATOM 3209 C C . ALA A 1 412 ? -25.633 -4.580 14.024 1.00 97.88 412 ALA A C 1
ATOM 3211 O O . ALA A 1 412 ? -25.339 -5.402 14.888 1.00 97.88 412 ALA A O 1
ATOM 3212 N N . TYR A 1 413 ? -24.926 -3.457 13.883 1.00 98.44 413 TYR A N 1
ATOM 3213 C CA . TYR A 1 413 ? -23.796 -3.114 14.747 1.00 98.44 413 TYR A CA 1
ATOM 3214 C C . TYR A 1 413 ? -23.781 -1.628 15.103 1.00 98.44 413 TYR A C 1
ATOM 3216 O O . TYR A 1 413 ? -24.475 -0.815 14.494 1.00 98.44 413 TYR A O 1
ATOM 3224 N N . ALA A 1 414 ? -22.971 -1.275 16.096 1.00 98.44 414 ALA A N 1
ATOM 3225 C CA . ALA A 1 414 ? -22.629 0.111 16.387 1.00 98.44 414 ALA A CA 1
ATOM 3226 C C . ALA A 1 414 ? -21.141 0.351 16.111 1.00 98.44 414 ALA A C 1
ATOM 3228 O O . ALA A 1 414 ? -20.304 -0.540 16.288 1.00 98.44 414 ALA A O 1
ATOM 3229 N N . MET A 1 415 ? -20.795 1.570 15.704 1.00 97.00 415 MET A N 1
ATOM 3230 C CA . MET A 1 415 ? -19.411 2.007 15.536 1.00 97.00 415 MET A CA 1
ATOM 3231 C C . MET A 1 415 ? -19.142 3.221 16.414 1.00 97.00 415 MET A C 1
ATOM 3233 O O . MET A 1 415 ? -19.752 4.275 16.227 1.00 97.00 415 MET A O 1
ATOM 3237 N N . THR A 1 416 ? -18.192 3.100 17.340 1.00 94.38 416 THR A N 1
ATOM 3238 C CA . THR A 1 416 ? -17.828 4.194 18.247 1.00 94.38 416 THR A CA 1
ATOM 3239 C C . THR A 1 416 ? -16.353 4.522 18.137 1.00 94.38 416 THR A C 1
ATOM 3241 O O . THR A 1 416 ? -15.495 3.650 18.115 1.00 94.38 416 THR A O 1
ATOM 3244 N N . ASN A 1 417 ? -16.035 5.807 18.051 1.00 91.88 417 ASN A N 1
ATOM 3245 C CA . ASN A 1 417 ? -14.651 6.247 18.022 1.00 91.88 417 ASN A CA 1
ATOM 3246 C C . ASN A 1 417 ? -14.139 6.395 19.456 1.00 91.88 417 ASN A C 1
ATOM 3248 O O . ASN A 1 417 ? -14.861 6.893 20.322 1.00 91.88 417 ASN A O 1
ATOM 3252 N N . LEU A 1 418 ? -12.871 6.053 19.695 1.00 93.25 418 LEU A N 1
ATOM 3253 C CA . LEU A 1 418 ? -12.186 6.472 20.923 1.00 93.25 418 LEU A CA 1
ATOM 3254 C C . LEU A 1 418 ? -12.172 8.005 21.056 1.00 93.25 418 LEU A C 1
ATOM 3256 O O . LEU A 1 418 ? -12.218 8.526 22.169 1.00 93.25 418 LEU A O 1
ATOM 3260 N N . LEU A 1 419 ? -12.079 8.713 19.929 1.00 94.81 419 LEU A N 1
ATOM 3261 C CA . LEU A 1 419 ? -12.022 10.164 19.845 1.00 94.81 419 LEU A CA 1
ATOM 3262 C C . LEU A 1 419 ? -13.233 10.700 19.080 1.00 94.81 419 LEU A C 1
ATOM 3264 O O . LEU A 1 419 ? -13.459 10.356 17.924 1.00 94.81 419 LEU A O 1
ATOM 3268 N N . LEU A 1 420 ? -13.977 11.596 19.720 1.00 96.06 420 LEU A N 1
ATOM 3269 C CA . LEU A 1 420 ? -15.098 12.330 19.124 1.00 96.06 420 LEU A CA 1
ATOM 3270 C C . LEU A 1 420 ? -14.657 13.566 18.331 1.00 96.06 420 LEU A C 1
ATOM 3272 O O . LEU A 1 420 ? -15.487 14.361 17.906 1.00 96.06 420 LEU A O 1
ATOM 3276 N N . CYS A 1 421 ? -13.356 13.775 18.169 1.00 96.06 421 CYS A N 1
ATOM 3277 C CA . CYS A 1 421 ? -12.780 14.809 17.317 1.00 96.06 421 CYS A CA 1
ATOM 3278 C C . CYS A 1 421 ? -11.626 14.178 16.548 1.00 96.06 421 CYS A C 1
ATOM 3280 O O . CYS A 1 421 ? -10.911 13.356 17.127 1.00 96.06 421 CYS A O 1
ATOM 3282 N N . SER A 1 422 ? -11.422 14.592 15.300 1.00 94.69 422 SER A N 1
ATOM 3283 C CA . SER A 1 422 ? -10.255 14.170 14.528 1.00 94.69 422 SER A CA 1
ATOM 3284 C C . SER A 1 422 ? -9.111 15.154 14.698 1.00 94.69 422 SER A C 1
ATOM 3286 O O . SER A 1 422 ? -9.309 16.365 14.603 1.00 94.69 422 SER A O 1
ATOM 3288 N N . ALA A 1 423 ? -7.908 14.625 14.896 1.00 94.56 423 ALA A N 1
ATOM 3289 C CA . ALA A 1 423 ? -6.664 15.371 14.752 1.00 94.56 423 ALA A CA 1
ATOM 3290 C C . ALA A 1 423 ? -5.804 14.670 13.705 1.00 94.56 423 ALA A C 1
ATOM 3292 O O . ALA A 1 423 ? -5.236 13.620 13.997 1.00 94.56 423 ALA A O 1
ATOM 3293 N N . VAL A 1 424 ? -5.701 15.232 12.501 1.00 93.62 424 VAL A N 1
ATOM 3294 C CA . VAL A 1 424 ? -5.025 14.584 11.363 1.00 93.62 424 VAL A CA 1
ATOM 3295 C C . VAL A 1 424 ? -3.988 15.484 10.700 1.00 93.62 424 VAL A C 1
ATOM 3297 O O . VAL A 1 424 ? -4.058 16.708 10.809 1.00 93.62 424 VAL A O 1
ATOM 3300 N N . ASP A 1 425 ? -3.024 14.880 10.003 1.00 90.88 425 ASP A N 1
ATOM 3301 C CA . ASP A 1 425 ? -2.138 15.614 9.094 1.00 90.88 425 ASP A CA 1
ATOM 3302 C C . ASP A 1 425 ? -2.971 16.298 8.001 1.00 90.88 425 ASP A C 1
ATOM 3304 O O . ASP A 1 425 ? -3.849 15.669 7.400 1.00 90.88 425 ASP A O 1
ATOM 3308 N N . ALA A 1 426 ? -2.681 17.574 7.733 1.00 85.81 426 ALA A N 1
ATOM 3309 C CA . ALA A 1 426 ? -3.433 18.387 6.782 1.00 85.81 426 ALA A CA 1
ATOM 3310 C C . ALA A 1 426 ? -3.562 17.692 5.414 1.00 85.81 426 ALA A C 1
ATOM 3312 O O . ALA A 1 426 ? -2.572 17.278 4.813 1.00 85.81 426 ALA A O 1
ATOM 3313 N N . GLY A 1 427 ? -4.800 17.555 4.929 1.00 82.69 427 GLY A N 1
ATOM 3314 C CA . GLY A 1 427 ? -5.101 16.911 3.646 1.00 82.69 427 GLY A CA 1
ATOM 3315 C C . GLY A 1 427 ? -5.029 15.379 3.644 1.00 82.69 427 GLY A C 1
ATOM 3316 O O . GLY A 1 427 ? -5.133 14.776 2.579 1.00 82.69 427 GLY A O 1
ATOM 3317 N N . THR A 1 428 ? -4.873 14.726 4.800 1.00 85.94 428 THR A N 1
ATOM 3318 C CA . THR A 1 428 ? -4.799 13.259 4.897 1.00 85.94 428 THR A CA 1
ATOM 3319 C C . THR A 1 428 ? -5.710 12.706 6.001 1.00 85.94 428 THR A C 1
ATOM 3321 O O . THR A 1 428 ? -6.193 13.447 6.851 1.00 85.94 428 THR A O 1
ATOM 3324 N N . ALA A 1 429 ? -5.888 11.381 6.035 1.00 84.50 429 ALA A N 1
ATOM 3325 C CA . ALA A 1 429 ? -6.548 10.670 7.139 1.00 84.50 429 ALA A CA 1
ATOM 3326 C C . ALA A 1 429 ? -5.558 10.164 8.215 1.00 84.50 429 ALA A C 1
ATOM 3328 O O . ALA A 1 429 ? -5.898 9.313 9.042 1.00 84.50 429 ALA A O 1
ATOM 3329 N N . ASN A 1 430 ? -4.299 10.621 8.188 1.00 87.06 430 ASN A N 1
ATOM 3330 C CA . ASN A 1 430 ? -3.283 10.167 9.131 1.00 87.06 430 ASN A CA 1
ATOM 3331 C C . ASN A 1 430 ? -3.464 10.833 10.490 1.00 87.06 430 ASN A C 1
ATOM 3333 O O . ASN A 1 430 ? -3.251 12.031 10.648 1.00 87.06 430 ASN A O 1
ATOM 3337 N N . SER A 1 431 ? -3.801 10.018 11.485 1.00 88.81 431 SER A N 1
ATOM 3338 C CA . SER A 1 431 ? -3.982 10.471 12.860 1.00 88.81 431 SER A CA 1
ATOM 3339 C C . SER A 1 431 ? -2.721 11.055 13.498 1.00 88.81 431 SER A C 1
ATOM 3341 O O . SER A 1 431 ? -1.664 10.417 13.530 1.00 88.81 431 SER A O 1
ATOM 3343 N N . ARG A 1 432 ? -2.904 12.207 14.140 1.00 91.75 432 ARG A N 1
ATOM 3344 C CA . ARG A 1 432 ? -1.996 12.908 15.057 1.00 91.75 432 ARG A CA 1
ATOM 3345 C C . ARG A 1 432 ? -2.587 13.032 16.464 1.00 91.75 432 ARG A C 1
ATOM 3347 O O . ARG A 1 432 ? -2.155 13.864 17.260 1.00 91.75 432 ARG A O 1
ATOM 3354 N N . ALA A 1 433 ? -3.557 12.184 16.801 1.00 91.88 433 ALA A N 1
ATOM 3355 C CA . ALA A 1 433 ? -4.221 12.220 18.092 1.00 91.88 433 ALA A CA 1
ATOM 3356 C C . ALA A 1 433 ? -3.254 12.077 19.280 1.00 91.88 433 ALA A C 1
ATOM 3358 O O . ALA A 1 433 ? -2.513 11.090 19.416 1.00 91.88 433 ALA A O 1
ATOM 3359 N N . THR A 1 434 ? -3.330 13.041 20.196 1.00 94.12 434 THR A N 1
ATOM 3360 C CA . THR A 1 434 ? -2.431 13.154 21.348 1.00 94.12 434 THR A CA 1
ATOM 3361 C C . THR A 1 434 ? -2.891 12.307 22.538 1.00 94.12 434 THR A C 1
ATOM 3363 O O . THR A 1 434 ? -4.042 11.867 22.627 1.00 94.12 434 THR A O 1
ATOM 3366 N N . GLY A 1 435 ? -2.001 12.101 23.515 1.00 93.06 435 GLY A N 1
ATOM 3367 C CA . GLY A 1 435 ? -2.368 11.475 24.791 1.00 93.06 435 GLY A CA 1
ATOM 3368 C C . GLY A 1 435 ? -3.417 12.276 25.577 1.00 93.06 435 GLY A C 1
ATOM 3369 O O . GLY A 1 435 ? -4.273 11.682 26.232 1.00 93.06 435 GLY A O 1
ATOM 3370 N N . VAL A 1 436 ? -3.407 13.612 25.461 1.00 95.75 436 VAL A N 1
ATOM 3371 C CA . VAL A 1 436 ? -4.400 14.502 26.092 1.00 95.75 436 VAL A CA 1
ATOM 3372 C C . VAL A 1 436 ? -5.791 14.234 25.530 1.00 95.75 436 VAL A C 1
ATOM 3374 O O . VAL A 1 436 ? -6.741 14.089 26.303 1.00 95.75 436 VAL A O 1
ATOM 3377 N N . MET A 1 437 ? -5.901 14.103 24.205 1.00 95.94 437 MET A N 1
ATOM 3378 C CA . MET A 1 437 ? -7.163 13.788 23.536 1.00 95.94 437 MET A CA 1
ATOM 3379 C C . MET A 1 437 ? -7.689 12.422 23.973 1.00 95.94 437 MET A C 1
ATOM 3381 O O . MET A 1 437 ? -8.832 12.315 24.409 1.00 95.94 437 MET A O 1
ATOM 3385 N N . ARG A 1 438 ? -6.834 11.391 23.942 1.00 94.44 438 ARG A N 1
ATOM 3386 C CA . ARG A 1 438 ? -7.196 10.021 24.343 1.00 94.44 438 ARG A CA 1
ATOM 3387 C C . ARG A 1 438 ? -7.685 9.949 25.785 1.00 94.44 438 ARG A C 1
ATOM 3389 O O . ARG A 1 438 ? -8.748 9.392 26.050 1.00 94.44 438 ARG A O 1
ATOM 3396 N N . LYS A 1 439 ? -6.946 10.560 26.716 1.00 93.75 439 LYS A N 1
ATOM 3397 C CA . LYS A 1 439 ? -7.334 10.614 28.129 1.00 93.75 439 LYS A CA 1
ATOM 3398 C C . LYS A 1 439 ? -8.660 11.353 28.306 1.00 93.75 439 LYS A C 1
ATOM 3400 O O . LYS A 1 439 ? -9.552 10.843 28.978 1.00 93.75 439 LYS A O 1
ATOM 3405 N N . SER A 1 440 ? -8.814 12.515 27.677 1.00 95.56 440 SER A N 1
ATOM 3406 C CA . SER A 1 440 ? -10.018 13.341 27.804 1.00 95.56 440 SER A CA 1
ATOM 3407 C C . SER A 1 440 ? -11.261 12.670 27.225 1.00 95.56 440 SER A C 1
ATOM 3409 O O . SER A 1 440 ? -12.315 12.703 27.856 1.00 95.56 440 SER A O 1
ATOM 3411 N N . CYS A 1 441 ? -11.141 12.041 26.054 1.00 96.44 441 CYS A N 1
ATOM 3412 C CA . CYS A 1 441 ? -12.274 11.447 25.351 1.00 96.44 441 CYS A CA 1
ATOM 3413 C C . CYS A 1 441 ? -12.691 10.080 25.920 1.00 96.44 441 CYS A C 1
ATOM 3415 O O . CYS A 1 441 ? -13.846 9.685 25.776 1.00 96.44 441 CYS A O 1
ATOM 3417 N N . SER A 1 442 ? -11.811 9.405 26.673 1.00 94.88 442 SER A N 1
ATOM 3418 C CA . SER A 1 442 ? -12.118 8.121 27.326 1.00 94.88 442 SER A CA 1
ATOM 3419 C C . SER A 1 442 ? -13.389 8.144 28.193 1.00 94.88 442 SER A C 1
ATOM 3421 O O . SER A 1 442 ? -14.087 7.136 28.273 1.00 94.88 442 SER A O 1
ATOM 3423 N N . ARG A 1 443 ? -13.751 9.290 28.792 1.00 95.50 443 ARG A N 1
ATOM 3424 C CA . ARG A 1 443 ? -15.008 9.441 29.550 1.00 95.50 443 ARG A CA 1
ATOM 3425 C C . ARG A 1 443 ? -16.251 9.292 28.667 1.00 95.50 443 ARG A C 1
ATOM 3427 O O . ARG A 1 443 ? -17.229 8.693 29.098 1.00 95.50 443 ARG A O 1
ATOM 3434 N N . HIS A 1 444 ? -16.198 9.819 27.443 1.00 97.44 444 HIS A N 1
ATOM 3435 C CA . HIS A 1 444 ? -17.303 9.752 26.491 1.00 97.44 444 HIS A CA 1
ATOM 3436 C C . HIS A 1 444 ? -17.418 8.342 25.926 1.00 97.44 444 HIS A C 1
ATOM 3438 O O . HIS A 1 444 ? -18.524 7.822 25.819 1.00 97.44 444 HIS A O 1
ATOM 3444 N N . LEU A 1 445 ? -16.282 7.678 25.679 1.00 96.75 445 LEU A N 1
ATOM 3445 C CA . LEU A 1 445 ? -16.276 6.260 25.338 1.00 96.75 445 LEU A CA 1
ATOM 3446 C C . LEU A 1 445 ? -16.925 5.420 26.450 1.00 96.75 445 LEU A C 1
ATOM 3448 O O . LEU A 1 445 ? -17.795 4.610 26.158 1.00 96.75 445 LEU A O 1
ATOM 3452 N N . ARG A 1 446 ? -16.568 5.638 27.722 1.00 96.81 446 ARG A N 1
ATOM 3453 C CA . ARG A 1 446 ? -17.170 4.913 28.858 1.00 96.81 446 ARG A CA 1
ATOM 3454 C C . ARG A 1 446 ? -18.681 5.103 28.941 1.00 96.81 446 ARG A C 1
ATOM 3456 O O . ARG A 1 446 ? -19.391 4.113 29.049 1.00 96.81 446 ARG A O 1
ATOM 3463 N N . ALA A 1 447 ? -19.163 6.342 28.839 1.00 97.88 447 ALA A N 1
ATOM 3464 C CA . ALA A 1 447 ? -20.599 6.625 28.807 1.00 97.88 447 ALA A CA 1
ATOM 3465 C C . ALA A 1 447 ? -21.287 5.970 27.599 1.00 97.88 447 ALA A C 1
ATOM 3467 O O . ALA A 1 447 ? -22.385 5.442 27.711 1.00 97.88 447 ALA A O 1
ATOM 3468 N N . THR A 1 448 ? -20.614 5.933 26.451 1.00 98.12 448 THR A N 1
ATOM 3469 C CA . THR A 1 448 ? -21.136 5.269 25.254 1.00 98.12 448 THR A CA 1
ATOM 3470 C C . THR A 1 448 ? -21.249 3.757 25.446 1.00 98.12 448 THR A C 1
ATOM 3472 O O . THR A 1 448 ? -22.270 3.182 25.089 1.00 98.12 448 THR A O 1
ATOM 3475 N N . ILE A 1 449 ? -20.249 3.101 26.046 1.00 98.00 449 ILE A N 1
ATOM 3476 C CA . ILE A 1 449 ? -20.325 1.673 26.403 1.00 98.00 449 ILE A CA 1
ATOM 3477 C C . ILE A 1 449 ? -21.446 1.425 27.418 1.00 98.00 449 ILE A C 1
ATOM 3479 O O . ILE A 1 449 ? -22.149 0.428 27.305 1.00 98.00 449 ILE A O 1
ATOM 3483 N N . ASP A 1 450 ? -21.637 2.336 28.369 1.00 97.56 450 ASP A N 1
ATOM 3484 C CA . ASP A 1 450 ? -22.693 2.256 29.379 1.00 97.56 450 ASP A CA 1
ATOM 3485 C C . ASP A 1 450 ? -24.105 2.390 28.781 1.00 97.56 450 ASP A C 1
ATOM 3487 O O . ASP A 1 450 ? -25.032 1.731 29.235 1.00 97.56 450 ASP A O 1
ATOM 3491 N N . ILE A 1 451 ? -24.274 3.186 27.723 1.00 98.38 451 ILE A N 1
ATOM 3492 C CA . ILE A 1 451 ? -25.552 3.340 27.008 1.00 98.38 451 ILE A CA 1
ATOM 3493 C C . ILE A 1 451 ? -25.786 2.169 26.044 1.00 98.38 451 ILE A C 1
ATOM 3495 O O . ILE A 1 451 ? -26.865 1.571 26.001 1.00 98.38 451 ILE A O 1
ATOM 3499 N N . LEU A 1 452 ? -24.769 1.823 25.252 1.00 98.44 452 LEU A N 1
ATOM 3500 C CA . LEU A 1 452 ? -24.888 0.808 24.206 1.00 98.44 452 LEU A CA 1
ATOM 3501 C C . LEU A 1 452 ? -24.869 -0.618 24.766 1.00 98.44 452 LEU A C 1
ATOM 3503 O O . LEU A 1 452 ? -25.516 -1.503 24.210 1.00 98.44 452 LEU A O 1
ATOM 3507 N N . GLN A 1 453 ? -24.198 -0.827 25.900 1.00 98.06 453 GLN A N 1
ATOM 3508 C CA . GLN A 1 453 ? -24.123 -2.103 26.610 1.00 98.06 453 GLN A CA 1
ATOM 3509 C C . GLN A 1 453 ? -23.719 -3.265 25.667 1.00 98.06 453 GLN A C 1
ATOM 3511 O O . GLN A 1 453 ? -24.458 -4.240 25.535 1.00 98.06 453 GLN A O 1
ATOM 3516 N N . PRO A 1 454 ? -22.593 -3.165 24.933 1.00 98.44 454 PRO A N 1
ATOM 3517 C CA . PRO A 1 454 ? -22.184 -4.205 23.989 1.00 98.44 454 PRO A CA 1
ATOM 3518 C C . PRO A 1 454 ? -21.879 -5.526 24.700 1.00 98.44 454 PRO A C 1
ATOM 3520 O O . PRO A 1 454 ? -21.451 -5.498 25.849 1.00 98.44 454 PRO A O 1
ATOM 3523 N N . SER A 1 455 ? -22.006 -6.648 23.984 1.00 98.38 455 SER A N 1
ATOM 3524 C CA . SER A 1 455 ? -21.541 -7.976 24.432 1.00 98.38 455 SER A CA 1
ATOM 3525 C C . SER A 1 455 ? -20.167 -8.317 23.837 1.00 98.38 455 SER A C 1
ATOM 3527 O O . SER A 1 455 ? -19.337 -8.955 24.482 1.00 98.38 455 SER A O 1
ATOM 3529 N N . LEU A 1 456 ? -19.901 -7.848 22.609 1.00 98.62 456 LEU A N 1
ATOM 3530 C CA . LEU A 1 456 ? -18.632 -8.017 21.901 1.00 98.62 456 LEU A CA 1
ATOM 3531 C C . LEU A 1 456 ? -18.133 -6.665 21.382 1.00 98.62 456 LEU A C 1
ATOM 3533 O O . LEU A 1 456 ? -18.807 -6.004 20.594 1.00 98.62 456 LEU A O 1
ATOM 3537 N N . VAL A 1 457 ? -16.923 -6.279 21.780 1.00 98.50 457 VAL A N 1
ATOM 3538 C CA . VAL A 1 457 ? -16.227 -5.077 21.310 1.00 98.50 457 VAL A CA 1
ATOM 3539 C C . VAL A 1 457 ? -15.033 -5.487 20.455 1.00 98.50 457 VAL A C 1
ATOM 3541 O O . VAL A 1 457 ? -14.177 -6.243 20.902 1.00 98.50 457 VAL A O 1
ATOM 3544 N N . ILE A 1 458 ? -14.927 -4.958 19.239 1.00 97.81 458 ILE A N 1
ATOM 3545 C CA . ILE A 1 458 ? -13.816 -5.215 18.315 1.00 97.81 458 ILE A CA 1
ATOM 3546 C C . ILE A 1 458 ? -13.104 -3.894 18.045 1.00 97.81 458 ILE A C 1
ATOM 3548 O O . ILE A 1 458 ? -13.599 -3.058 17.291 1.00 97.81 458 ILE A O 1
ATOM 3552 N N . SER A 1 459 ? -11.931 -3.683 18.642 1.00 95.12 459 SER A N 1
ATOM 3553 C CA . SER A 1 459 ? -11.173 -2.449 18.409 1.00 95.12 459 SER A CA 1
ATOM 3554 C C . SER A 1 459 ? -10.224 -2.575 17.226 1.00 95.12 459 SER A C 1
ATOM 3556 O O . SER A 1 459 ? -9.543 -3.591 17.084 1.00 95.12 459 SER A O 1
ATOM 3558 N N . GLN A 1 460 ? -10.096 -1.500 16.454 1.00 88.44 460 GLN A N 1
ATOM 3559 C CA . GLN A 1 460 ? -9.251 -1.429 15.267 1.00 88.44 460 GLN A CA 1
ATOM 3560 C C . GLN A 1 460 ? -8.213 -0.310 15.418 1.00 88.44 460 GLN A C 1
ATOM 3562 O O . GLN A 1 460 ? -8.453 0.838 15.047 1.00 88.44 460 GLN A O 1
ATOM 3567 N N . GLY A 1 461 ? -7.028 -0.626 15.947 1.00 80.31 461 GLY A N 1
ATOM 3568 C CA . GLY A 1 461 ? -5.998 0.392 16.155 1.00 80.31 461 GLY A CA 1
ATOM 3569 C C . GLY A 1 461 ? -4.684 -0.143 16.710 1.00 80.31 461 GLY A C 1
ATOM 3570 O O . GLY A 1 461 ? -4.651 -0.992 17.593 1.00 80.31 461 GLY A O 1
ATOM 3571 N N . ALA A 1 462 ? -3.567 0.382 16.205 1.00 62.75 462 ALA A N 1
ATOM 3572 C CA . ALA A 1 462 ? -2.253 0.133 16.792 1.00 62.75 462 ALA A CA 1
ATOM 3573 C C . ALA A 1 462 ? -2.007 1.107 17.957 1.00 62.75 462 ALA A C 1
ATOM 3575 O O . ALA A 1 462 ? -2.399 2.269 17.875 1.00 62.75 462 ALA A O 1
ATOM 3576 N N . ARG A 1 463 ? -1.295 0.666 19.004 1.00 70.06 463 ARG A N 1
ATOM 3577 C CA . ARG A 1 463 ? -0.829 1.530 20.114 1.00 70.06 463 ARG A CA 1
ATOM 3578 C C . ARG A 1 463 ? -1.951 2.200 20.929 1.00 70.06 463 ARG A C 1
ATOM 3580 O O . ARG A 1 463 ? -1.772 3.303 21.444 1.00 70.06 463 ARG A O 1
ATOM 3587 N N . LEU A 1 464 ? -3.104 1.538 21.043 1.00 74.06 464 LEU A N 1
ATOM 3588 C CA . LEU A 1 464 ? -4.227 1.970 21.888 1.00 74.06 464 LEU A CA 1
ATOM 3589 C C . LEU A 1 464 ? -4.383 1.146 23.167 1.00 74.06 464 LEU A C 1
ATOM 3591 O O . LEU A 1 464 ? -5.268 1.443 23.965 1.00 74.06 464 LEU A O 1
ATOM 3595 N N . LYS A 1 465 ? -3.534 0.127 23.350 1.00 77.75 465 LYS A N 1
ATOM 3596 C CA . LYS A 1 465 ? -3.693 -0.899 24.381 1.00 77.75 465 LYS A CA 1
ATOM 3597 C C . LYS A 1 465 ? -3.901 -0.272 25.759 1.00 77.75 465 LYS A C 1
ATOM 3599 O O . LYS A 1 465 ? -4.970 -0.438 26.323 1.00 77.75 465 LYS A O 1
ATOM 3604 N N . ASP A 1 466 ? -2.974 0.551 26.230 1.00 82.44 466 ASP A N 1
ATOM 3605 C CA . ASP A 1 466 ? -3.039 1.072 27.603 1.00 82.44 466 ASP A CA 1
ATOM 3606 C C . ASP A 1 466 ? -4.248 1.991 27.840 1.00 82.44 466 ASP A C 1
ATOM 3608 O O . ASP A 1 466 ? -4.902 1.917 28.878 1.00 82.44 466 ASP A O 1
ATOM 3612 N N . THR A 1 467 ? -4.602 2.824 26.854 1.00 86.00 467 THR A N 1
ATOM 3613 C CA . THR A 1 467 ? -5.791 3.688 26.945 1.00 86.00 467 THR A CA 1
ATOM 3614 C C . THR A 1 467 ? -7.078 2.865 26.986 1.00 86.00 467 THR A C 1
ATOM 3616 O O . THR A 1 467 ? -7.954 3.137 27.805 1.00 86.00 467 THR A O 1
ATOM 3619 N N . LEU A 1 468 ? -7.201 1.865 26.109 1.00 91.19 468 LEU A N 1
ATOM 3620 C CA . LEU A 1 468 ? -8.406 1.044 26.015 1.00 91.19 468 LEU A CA 1
ATOM 3621 C C . LEU A 1 468 ? -8.534 0.066 27.182 1.00 91.19 468 LEU A C 1
ATOM 3623 O O . LEU A 1 468 ? -9.651 -0.152 27.632 1.00 91.19 468 LEU A O 1
ATOM 3627 N N . PHE A 1 469 ? -7.428 -0.442 27.732 1.00 91.31 469 PHE A N 1
ATOM 3628 C CA . PHE A 1 469 ? -7.448 -1.290 28.929 1.00 91.31 469 PHE A CA 1
ATOM 3629 C C . PHE A 1 469 ? -8.182 -0.600 30.085 1.00 91.31 469 PHE A C 1
ATOM 3631 O O . PHE A 1 469 ? -9.108 -1.165 30.666 1.00 91.31 469 PHE A O 1
ATOM 3638 N N . ALA A 1 470 ? -7.819 0.654 30.365 1.00 88.44 470 ALA A N 1
ATOM 3639 C CA . ALA A 1 470 ? -8.474 1.443 31.401 1.00 88.44 470 ALA A CA 1
ATOM 3640 C C . ALA A 1 470 ? -9.900 1.865 31.003 1.00 88.44 470 ALA A C 1
ATOM 3642 O O . ALA A 1 470 ? -10.825 1.769 31.810 1.00 88.44 470 ALA A O 1
ATOM 3643 N N . ALA A 1 471 ? -10.097 2.327 29.762 1.00 92.00 471 ALA A N 1
ATOM 3644 C CA . ALA A 1 471 ? -11.397 2.824 29.317 1.00 92.00 471 ALA A CA 1
ATOM 3645 C C . ALA A 1 471 ? -12.469 1.724 29.304 1.00 92.00 471 ALA A C 1
ATOM 3647 O O . ALA A 1 471 ? -13.588 1.984 29.737 1.00 92.00 471 ALA A O 1
ATOM 3648 N N . LEU A 1 472 ? -12.117 0.510 28.875 1.00 95.06 472 LEU A N 1
ATOM 3649 C CA . LEU A 1 472 ? -13.035 -0.624 28.747 1.00 95.06 472 LEU A CA 1
ATOM 3650 C C . LEU A 1 472 ? -13.197 -1.432 30.042 1.00 95.06 472 LEU A C 1
ATOM 3652 O O . LEU A 1 472 ? -14.089 -2.266 30.110 1.00 95.06 472 LEU A O 1
ATOM 3656 N N . GLY A 1 473 ? -12.385 -1.184 31.075 1.00 94.69 473 GLY A N 1
ATOM 3657 C CA . GLY A 1 473 ? -12.485 -1.926 32.337 1.00 94.69 473 GLY A CA 1
ATOM 3658 C C . GLY A 1 473 ? -12.050 -3.385 32.194 1.00 94.69 473 GLY A C 1
ATOM 3659 O O . GLY A 1 473 ? -12.750 -4.290 32.644 1.00 94.69 473 GLY A O 1
ATOM 3660 N N . VAL A 1 474 ? -10.908 -3.619 31.539 1.00 95.88 474 VAL A N 1
ATOM 3661 C CA . VAL A 1 474 ? -10.353 -4.971 31.377 1.00 95.88 474 VAL A CA 1
ATOM 3662 C C . VAL A 1 474 ? -10.052 -5.582 32.742 1.00 95.88 474 VAL A C 1
ATOM 3664 O O . VAL A 1 474 ? -9.320 -4.991 33.535 1.00 95.88 474 VAL A O 1
ATOM 3667 N N . ASN A 1 475 ? -10.582 -6.778 32.996 1.00 95.25 475 ASN A N 1
ATOM 3668 C CA . ASN A 1 475 ? -10.419 -7.493 34.265 1.00 95.25 475 ASN A CA 1
ATOM 3669 C C . ASN A 1 475 ? -9.821 -8.904 34.109 1.00 95.25 475 ASN A C 1
ATOM 3671 O O . ASN A 1 475 ? -9.502 -9.539 35.111 1.00 95.25 475 ASN A O 1
ATOM 3675 N N . GLY A 1 476 ? -9.616 -9.382 32.878 1.00 95.31 476 GLY A N 1
ATOM 3676 C CA . GLY A 1 476 ? -8.999 -10.681 32.619 1.00 95.31 476 GLY A CA 1
ATOM 3677 C C . GLY A 1 476 ? -8.602 -10.884 31.158 1.00 95.31 476 GLY A C 1
ATOM 3678 O O . GLY A 1 476 ? -9.114 -10.221 30.257 1.00 95.31 476 GLY A O 1
ATOM 3679 N N . SER A 1 477 ? -7.690 -11.826 30.916 1.00 96.56 477 SER A N 1
ATOM 3680 C CA . SER A 1 477 ? -7.308 -12.279 29.573 1.00 96.56 477 SER A CA 1
ATOM 3681 C C . SER A 1 477 ? -7.948 -13.637 29.297 1.00 96.56 477 SER A C 1
ATOM 3683 O O . SER A 1 477 ? -7.776 -14.559 30.087 1.00 96.56 477 SER A O 1
ATOM 3685 N N . ILE A 1 478 ? -8.647 -13.769 28.169 1.00 96.50 478 ILE A N 1
ATOM 3686 C CA . ILE A 1 478 ? -9.286 -15.022 27.732 1.00 96.50 478 ILE A CA 1
ATOM 3687 C C . ILE A 1 478 ? -8.350 -15.787 26.791 1.00 96.50 478 ILE A C 1
ATOM 3689 O O . ILE A 1 478 ? -8.179 -16.997 26.910 1.00 96.50 478 ILE A O 1
ATOM 3693 N N . ALA A 1 479 ? -7.747 -15.078 25.838 1.00 95.94 479 ALA A N 1
ATOM 3694 C CA . ALA A 1 479 ? -6.817 -15.623 24.855 1.00 95.94 479 ALA A CA 1
ATOM 3695 C C . ALA A 1 479 ? -5.942 -14.497 24.284 1.00 95.94 479 ALA A C 1
ATOM 3697 O O . ALA A 1 479 ? -6.132 -13.320 24.599 1.00 95.94 479 ALA A O 1
ATOM 3698 N N . ALA A 1 480 ? -5.002 -14.834 23.399 1.00 93.81 480 ALA A N 1
ATOM 3699 C CA . ALA A 1 480 ? -4.257 -13.823 22.659 1.00 93.81 480 ALA A CA 1
ATOM 3700 C C . ALA A 1 480 ? -5.226 -12.873 21.931 1.00 93.81 480 ALA A C 1
ATOM 3702 O O . ALA A 1 480 ? -6.053 -13.308 21.134 1.00 93.81 480 ALA A O 1
ATOM 3703 N N . ASN A 1 481 ? -5.105 -11.571 22.207 1.00 95.19 481 ASN A N 1
ATOM 3704 C CA . ASN A 1 481 ? -5.965 -10.502 21.680 1.00 95.19 481 ASN A CA 1
ATOM 3705 C C . ASN A 1 481 ? -7.431 -10.517 22.151 1.00 95.19 481 ASN A C 1
ATOM 3707 O O . ASN A 1 481 ? -8.207 -9.713 21.640 1.00 95.19 481 ASN A O 1
ATOM 3711 N N . VAL A 1 482 ? -7.812 -11.354 23.123 1.00 97.75 482 VAL A N 1
ATOM 3712 C CA . VAL A 1 482 ? -9.191 -11.458 23.629 1.00 97.75 482 VAL A CA 1
ATOM 3713 C C . VAL A 1 482 ? -9.205 -11.278 25.145 1.00 97.75 482 VAL A C 1
ATOM 3715 O O . VAL A 1 482 ? -8.565 -12.038 25.872 1.00 97.75 482 VAL A O 1
ATOM 3718 N N . ASN A 1 483 ? -9.945 -10.284 25.632 1.00 97.62 483 ASN A N 1
ATOM 3719 C CA . ASN A 1 483 ? -9.974 -9.898 27.042 1.00 97.62 483 ASN A CA 1
ATOM 3720 C C . ASN A 1 483 ? -11.409 -9.856 27.574 1.00 97.62 483 ASN A C 1
ATOM 3722 O O . ASN A 1 483 ? -12.321 -9.439 26.861 1.00 97.62 483 ASN A O 1
ATOM 3726 N N . ALA A 1 484 ? -11.582 -10.228 28.838 1.00 97.94 484 ALA A N 1
ATOM 3727 C CA . ALA A 1 484 ? -12.811 -10.000 29.584 1.00 97.94 484 ALA A CA 1
ATOM 3728 C C . ALA A 1 484 ? -12.824 -8.561 30.121 1.00 97.94 484 ALA A C 1
ATOM 3730 O O . ALA A 1 484 ? -11.796 -8.040 30.575 1.00 97.94 484 ALA A O 1
ATOM 3731 N N . CYS A 1 485 ? -13.979 -7.910 30.027 1.00 97.88 485 CYS A N 1
ATOM 3732 C CA . CYS A 1 485 ? -14.194 -6.537 30.459 1.00 97.88 485 CYS A CA 1
ATOM 3733 C C . CYS A 1 485 ? -15.444 -6.452 31.335 1.00 97.88 485 CYS A C 1
ATOM 3735 O O . CYS A 1 485 ? -16.439 -7.130 31.077 1.00 97.88 485 CYS A O 1
ATOM 3737 N N . ALA A 1 486 ? -15.401 -5.583 32.343 1.00 96.56 486 ALA A N 1
ATOM 3738 C CA . ALA A 1 486 ? -16.563 -5.229 33.145 1.00 96.56 486 ALA A CA 1
ATOM 3739 C C . ALA A 1 486 ? -16.590 -3.719 33.391 1.00 96.56 486 ALA A C 1
ATOM 3741 O O . ALA A 1 486 ? -15.636 -3.137 33.916 1.00 96.56 486 ALA A O 1
ATOM 3742 N N . LEU A 1 487 ? -17.699 -3.079 33.031 1.00 94.44 487 LEU A N 1
ATOM 3743 C CA . LEU A 1 487 ? -17.881 -1.641 33.181 1.00 94.44 487 LEU A CA 1
ATOM 3744 C C . LEU A 1 487 ? -19.311 -1.331 33.622 1.00 94.44 487 LEU A C 1
ATOM 3746 O O . LEU A 1 487 ? -20.247 -1.639 32.899 1.00 94.44 487 LEU A O 1
ATOM 3750 N N . ASN A 1 488 ? -19.475 -0.706 34.794 1.00 92.88 488 ASN A N 1
ATOM 3751 C CA . ASN A 1 488 ? -20.777 -0.280 35.334 1.00 92.88 488 ASN A CA 1
ATOM 3752 C C . ASN A 1 488 ? -21.857 -1.384 35.340 1.00 92.88 488 ASN A C 1
ATOM 3754 O O . ASN A 1 488 ? -23.030 -1.127 35.096 1.00 92.88 488 ASN A O 1
ATOM 3758 N N . GLY A 1 489 ? -21.462 -2.631 35.611 1.00 91.44 489 GLY A N 1
ATOM 3759 C CA . GLY A 1 489 ? -22.375 -3.780 35.597 1.00 91.44 489 GLY A CA 1
ATOM 3760 C C . GLY A 1 489 ? -22.588 -4.419 34.219 1.00 91.44 489 GLY A C 1
ATOM 3761 O O . GLY A 1 489 ? -23.195 -5.482 34.157 1.00 91.44 489 GLY A O 1
ATOM 3762 N N . ASN A 1 490 ? -22.046 -3.842 33.141 1.00 94.81 490 ASN A N 1
ATOM 3763 C CA . ASN A 1 490 ? -21.979 -4.495 31.837 1.00 94.81 490 ASN A CA 1
ATOM 3764 C C . ASN A 1 490 ? -20.740 -5.391 31.742 1.00 94.81 490 ASN A C 1
ATOM 3766 O O . ASN A 1 490 ? -19.615 -4.887 31.817 1.00 94.81 490 ASN A O 1
ATOM 3770 N N . SER A 1 491 ? -20.938 -6.688 31.523 1.00 96.69 491 SER A N 1
ATOM 3771 C CA . SER A 1 491 ? -19.868 -7.642 31.216 1.00 96.69 491 SER A CA 1
ATOM 3772 C C . SER A 1 491 ? -19.808 -7.882 29.714 1.00 96.69 491 SER A C 1
ATOM 3774 O O . SER A 1 491 ? -20.831 -8.151 29.088 1.00 96.69 491 SER A O 1
ATOM 3776 N N . PHE A 1 492 ? -18.616 -7.788 29.129 1.00 98.12 492 PHE A N 1
ATOM 3777 C CA . PHE A 1 492 ? -18.432 -7.960 27.689 1.00 98.12 492 PHE A CA 1
ATOM 3778 C C . PHE A 1 492 ? -17.029 -8.440 27.334 1.00 98.12 492 PHE A C 1
ATOM 3780 O O . PHE A 1 492 ? -16.091 -8.361 28.131 1.00 98.12 492 PHE A O 1
ATOM 3787 N N . VAL A 1 493 ? -16.873 -8.914 26.101 1.00 98.44 493 VAL A N 1
ATOM 3788 C CA . VAL A 1 493 ? -15.592 -9.386 25.572 1.00 98.44 493 VAL A CA 1
ATOM 3789 C C . VAL A 1 493 ? -14.996 -8.347 24.637 1.00 98.44 493 VAL A C 1
ATOM 3791 O O . VAL A 1 493 ? -15.678 -7.813 23.764 1.00 98.44 493 VAL A O 1
ATOM 3794 N N . TRP A 1 494 ? -13.701 -8.078 24.784 1.00 98.12 494 TRP A N 1
ATOM 3795 C CA . TRP A 1 494 ? -12.958 -7.183 23.906 1.00 98.12 494 TRP A CA 1
ATOM 3796 C C . TRP A 1 494 ? -11.909 -7.928 23.079 1.00 98.12 494 TRP A C 1
ATOM 3798 O O . TRP A 1 494 ? -10.980 -8.534 23.618 1.00 98.12 494 TRP A O 1
ATOM 3808 N N . VAL A 1 495 ? -12.026 -7.805 21.757 1.00 97.62 495 VAL A N 1
ATOM 3809 C CA . VAL A 1 495 ? -11.064 -8.279 20.761 1.00 97.62 495 VAL A CA 1
ATOM 3810 C C . VAL A 1 495 ? -10.207 -7.108 20.263 1.00 97.62 495 VAL A C 1
ATOM 3812 O O . VAL A 1 495 ? -10.711 -6.135 19.694 1.00 97.62 495 VAL A O 1
ATOM 3815 N N . SER A 1 496 ? -8.892 -7.194 20.476 1.00 95.31 496 SER A N 1
ATOM 3816 C CA . SER A 1 496 ? -7.932 -6.125 20.175 1.00 95.31 496 SER A CA 1
ATOM 3817 C C . SER A 1 496 ? -7.153 -6.399 18.887 1.00 95.31 496 SER A C 1
ATOM 3819 O O . SER A 1 496 ? -6.286 -7.268 18.859 1.00 95.31 496 SER A O 1
ATOM 3821 N N . LEU A 1 497 ? -7.435 -5.656 17.811 1.00 94.50 497 LEU A N 1
ATOM 3822 C CA . LEU A 1 497 ? -6.844 -5.889 16.489 1.00 94.50 497 LEU A CA 1
ATOM 3823 C C . LEU A 1 497 ? -6.132 -4.651 15.931 1.00 94.50 497 LEU A C 1
ATOM 3825 O O . LEU A 1 497 ? -6.426 -3.502 16.275 1.00 94.50 497 LEU A O 1
ATOM 3829 N N . ARG A 1 498 ? -5.211 -4.881 14.987 1.00 91.56 498 ARG A N 1
ATOM 3830 C CA . ARG A 1 498 ? -4.638 -3.806 14.160 1.00 91.56 498 ARG A CA 1
ATOM 3831 C C . ARG A 1 498 ? -5.715 -3.202 13.257 1.00 91.56 498 ARG A C 1
ATOM 3833 O O . ARG A 1 498 ? -6.648 -3.882 12.845 1.00 91.56 498 ARG A O 1
ATOM 3840 N N . HIS A 1 499 ? -5.557 -1.932 12.889 1.00 87.56 499 HIS A N 1
ATOM 3841 C CA . HIS A 1 499 ? -6.463 -1.274 11.941 1.00 87.56 499 HIS A CA 1
ATOM 3842 C C . HIS A 1 499 ? -6.456 -1.985 10.567 1.00 87.56 499 HIS A C 1
ATOM 3844 O O . HIS A 1 499 ? -5.353 -2.283 10.096 1.00 87.56 499 HIS A O 1
ATOM 3850 N N . PRO A 1 500 ? -7.610 -2.196 9.894 1.00 86.75 500 PRO A N 1
ATOM 3851 C CA . PRO A 1 500 ? -7.694 -2.883 8.600 1.00 86.75 500 PRO A CA 1
ATOM 3852 C C . PRO A 1 500 ? -6.666 -2.436 7.560 1.00 86.75 500 PRO A C 1
ATOM 3854 O O . PRO A 1 500 ? -5.952 -3.267 7.009 1.00 86.75 500 PRO A O 1
ATOM 3857 N N . SER A 1 501 ? -6.519 -1.125 7.348 1.00 82.38 501 SER A N 1
ATOM 3858 C CA . SER A 1 501 ? -5.577 -0.584 6.355 1.00 82.38 501 SER A CA 1
ATOM 3859 C C . SER A 1 501 ? -4.107 -0.763 6.748 1.00 82.38 501 SER A C 1
ATOM 3861 O O . SER A 1 501 ? -3.260 -0.925 5.883 1.00 82.38 501 SER A O 1
ATOM 3863 N N . ARG A 1 502 ? -3.777 -0.759 8.052 1.00 77.25 502 ARG A N 1
ATOM 3864 C CA . ARG A 1 502 ? -2.384 -0.904 8.528 1.00 77.25 502 ARG A CA 1
ATOM 3865 C C . ARG A 1 502 ? -1.967 -2.362 8.702 1.00 77.25 502 ARG A C 1
ATOM 3867 O O . ARG A 1 502 ? -0.792 -2.677 8.595 1.00 77.25 502 ARG A O 1
ATOM 3874 N N . GLY A 1 503 ? -2.917 -3.241 9.015 1.00 71.25 503 GLY A N 1
ATOM 3875 C CA . GLY A 1 503 ? -2.702 -4.686 9.062 1.00 71.25 503 GLY A CA 1
ATOM 3876 C C . GLY A 1 503 ? -2.966 -5.379 7.726 1.00 71.25 503 GLY A C 1
ATOM 3877 O O . GLY A 1 503 ? -2.821 -6.591 7.658 1.00 71.25 503 GLY A O 1
ATOM 3878 N N . ASN A 1 504 ? -3.389 -4.625 6.704 1.00 82.94 504 ASN A N 1
ATOM 3879 C CA . ASN A 1 504 ? -3.783 -5.087 5.373 1.00 82.94 504 ASN A CA 1
ATOM 3880 C C . ASN A 1 504 ? -4.767 -6.275 5.364 1.00 82.94 504 ASN A C 1
ATOM 3882 O O . ASN A 1 504 ? -4.861 -7.017 4.389 1.00 82.94 504 ASN A O 1
ATOM 3886 N N . TRP A 1 505 ? -5.554 -6.446 6.428 1.00 91.69 505 TRP A N 1
ATOM 3887 C CA . TRP A 1 505 ? -6.505 -7.554 6.549 1.00 91.69 505 TRP A CA 1
ATOM 3888 C C . TRP A 1 505 ? -7.855 -7.246 5.885 1.00 91.69 505 TRP A C 1
ATOM 3890 O O . TRP A 1 505 ? -8.864 -7.863 6.185 1.00 91.69 505 TRP A O 1
ATOM 3900 N N . SER A 1 506 ? -7.866 -6.311 4.930 1.00 91.00 506 SER A N 1
ATOM 3901 C CA . SER A 1 506 ? -8.986 -6.061 4.007 1.00 91.00 506 SER A CA 1
ATOM 3902 C C . SER A 1 506 ? -8.971 -6.979 2.771 1.00 91.00 506 SER A C 1
ATOM 3904 O O . SER A 1 506 ? -9.793 -6.829 1.868 1.00 91.00 506 SER A O 1
ATOM 3906 N N . SER A 1 507 ? -8.032 -7.931 2.734 1.00 92.50 507 SER A N 1
ATOM 3907 C CA . SER A 1 507 ? -7.833 -8.918 1.674 1.00 92.50 507 SER A CA 1
ATOM 3908 C C . SER A 1 507 ? -7.818 -10.330 2.256 1.00 92.50 507 SER A C 1
ATOM 3910 O O . SER A 1 507 ? -7.124 -10.578 3.242 1.00 92.50 507 SER A O 1
ATOM 3912 N N . LEU A 1 508 ? -8.505 -11.268 1.593 1.00 92.62 508 LEU A N 1
ATOM 3913 C CA . LEU A 1 508 ? -8.473 -12.696 1.940 1.00 92.62 508 LEU A CA 1
ATOM 3914 C C . LEU A 1 508 ? -7.079 -13.324 1.789 1.00 92.62 508 LEU A C 1
ATOM 3916 O O . LEU A 1 508 ? -6.847 -14.408 2.304 1.00 92.62 508 LEU A O 1
ATOM 3920 N N . LYS A 1 509 ? -6.134 -12.657 1.116 1.00 91.94 509 LYS A N 1
ATOM 3921 C CA . LYS A 1 509 ? -4.743 -13.125 0.985 1.00 91.94 509 LYS A CA 1
ATOM 3922 C C . LYS A 1 509 ? -3.867 -12.770 2.195 1.00 91.94 509 LYS A C 1
ATOM 3924 O O . LYS A 1 509 ? -2.692 -13.113 2.222 1.00 91.94 509 LYS A O 1
ATOM 3929 N N . CYS A 1 510 ? -4.387 -12.015 3.162 1.00 93.06 510 CYS A N 1
ATOM 3930 C CA . CYS A 1 510 ? -3.595 -11.510 4.279 1.00 93.06 510 CYS A CA 1
ATOM 3931 C C . CYS A 1 510 ? -3.359 -12.588 5.346 1.00 93.06 510 CYS A C 1
ATOM 3933 O O . CYS A 1 510 ? -4.305 -13.061 5.967 1.00 93.06 510 CYS A O 1
ATOM 3935 N N . THR A 1 511 ? -2.099 -12.894 5.652 1.00 94.00 511 THR A N 1
ATOM 3936 C CA . THR A 1 511 ? -1.731 -13.829 6.730 1.00 94.00 511 THR A CA 1
ATOM 3937 C C . THR A 1 511 ? -2.267 -13.391 8.097 1.00 94.00 511 THR A C 1
ATOM 3939 O O . THR A 1 511 ? -2.857 -14.190 8.816 1.00 94.00 511 THR A O 1
ATOM 3942 N N . TYR A 1 512 ? -2.171 -12.098 8.436 1.00 94.94 512 TYR A N 1
ATOM 3943 C CA . TYR A 1 512 ? -2.685 -11.567 9.709 1.00 94.94 512 TYR A CA 1
ATOM 3944 C C . TYR A 1 512 ? -4.208 -11.734 9.857 1.00 94.94 512 TYR A C 1
ATOM 3946 O O . TYR A 1 512 ? -4.699 -11.889 10.977 1.00 94.94 512 TYR A O 1
ATOM 3954 N N . LEU A 1 513 ? -4.960 -11.726 8.746 1.00 95.44 513 LEU A N 1
ATOM 3955 C CA . LEU A 1 513 ? -6.394 -12.020 8.770 1.00 95.44 513 LEU A CA 1
ATOM 3956 C C . LEU A 1 513 ? -6.632 -13.434 9.315 1.00 95.44 513 LEU A C 1
ATOM 3958 O O . LEU A 1 513 ? -7.376 -13.602 10.275 1.00 95.44 513 LEU A O 1
ATOM 3962 N N . HIS A 1 514 ? -5.970 -14.429 8.732 1.00 95.44 514 HIS A N 1
ATOM 3963 C CA . HIS A 1 514 ? -6.208 -15.840 9.045 1.00 95.44 514 HIS A CA 1
ATOM 3964 C C . HIS A 1 514 ? -5.579 -16.280 10.364 1.00 95.44 514 HIS A C 1
ATOM 3966 O O . HIS A 1 514 ? -6.214 -16.992 11.132 1.00 95.44 514 HIS A O 1
ATOM 3972 N N . GLU A 1 515 ? -4.366 -15.823 10.668 1.00 95.38 515 GLU A N 1
ATOM 3973 C CA . GLU A 1 515 ? -3.634 -16.263 11.862 1.00 95.38 515 GLU A CA 1
ATOM 3974 C C . GLU A 1 515 ? -4.036 -15.516 13.138 1.00 95.38 515 GLU A C 1
ATOM 3976 O O . GLU A 1 515 ? -3.826 -16.019 14.240 1.00 95.38 515 GLU A O 1
ATOM 3981 N N . VAL A 1 516 ? -4.597 -14.305 13.020 1.00 95.75 516 VAL A N 1
ATOM 3982 C CA . VAL A 1 516 ? -4.903 -13.460 14.186 1.00 95.75 516 VAL A CA 1
ATOM 3983 C C . VAL A 1 516 ? -6.356 -13.013 14.215 1.00 95.75 516 VAL A C 1
ATOM 3985 O O . VAL A 1 516 ? -7.030 -13.225 15.220 1.00 95.75 516 VAL A O 1
ATOM 3988 N N . VAL A 1 517 ? -6.857 -12.380 13.151 1.00 96.31 517 VAL A N 1
ATOM 3989 C CA . VAL A 1 517 ? -8.197 -11.765 13.168 1.00 96.31 517 VAL A CA 1
ATOM 3990 C C . VAL A 1 517 ? -9.296 -12.822 13.275 1.00 96.31 517 VAL A C 1
ATOM 3992 O O . VAL A 1 517 ? -10.137 -12.727 14.168 1.00 96.31 517 VAL A O 1
ATOM 3995 N N . VAL A 1 518 ? -9.272 -13.832 12.402 1.00 97.38 518 VAL A N 1
ATOM 3996 C CA . VAL A 1 518 ? -10.239 -14.940 12.383 1.00 97.38 518 VAL A CA 1
ATOM 3997 C C . VAL A 1 518 ? -10.301 -15.657 13.738 1.00 97.38 518 VAL A C 1
ATOM 3999 O O . VAL A 1 518 ? -11.380 -15.657 14.338 1.00 97.38 518 VAL A O 1
ATOM 4002 N N . PRO A 1 519 ? -9.196 -16.202 14.290 1.00 97.38 519 PRO A N 1
ATOM 4003 C CA . PRO A 1 519 ? -9.253 -16.923 15.559 1.00 97.38 519 PRO A CA 1
ATOM 4004 C C . PRO A 1 519 ? -9.632 -16.020 16.738 1.00 97.38 519 PRO A C 1
ATOM 4006 O O . PRO A 1 519 ? -10.389 -16.450 17.609 1.00 97.38 519 PRO A O 1
ATOM 4009 N N . ALA A 1 520 ? -9.170 -14.764 16.772 1.00 97.75 520 ALA A N 1
ATOM 4010 C CA . ALA A 1 520 ? -9.485 -13.858 17.875 1.00 97.75 520 ALA A CA 1
ATOM 4011 C C . ALA A 1 520 ? -10.965 -13.444 17.888 1.00 97.75 520 ALA A C 1
ATOM 4013 O O . ALA A 1 520 ? -11.583 -13.453 18.953 1.00 97.75 520 ALA A O 1
ATOM 4014 N N . ILE A 1 521 ? -11.560 -13.122 16.730 1.00 98.31 521 ILE A N 1
ATOM 4015 C CA . ILE A 1 521 ? -12.992 -12.785 16.663 1.00 98.31 521 ILE A CA 1
ATOM 4016 C C . ILE A 1 521 ? -13.846 -14.026 16.924 1.00 98.31 521 ILE A C 1
ATOM 4018 O O . ILE A 1 521 ? -14.796 -13.930 17.696 1.00 98.31 521 ILE A O 1
ATOM 4022 N N . ALA A 1 522 ? -13.497 -15.190 16.366 1.00 97.50 522 ALA A N 1
ATOM 4023 C CA . ALA A 1 522 ? -14.231 -16.429 16.624 1.00 97.50 522 ALA A CA 1
ATOM 4024 C C . ALA A 1 522 ? -14.245 -16.779 18.123 1.00 97.50 522 ALA A C 1
ATOM 4026 O O . ALA A 1 522 ? -15.304 -17.053 18.691 1.00 97.50 522 ALA A O 1
ATOM 4027 N N . LYS A 1 523 ? -13.086 -16.687 18.792 1.00 97.81 523 LYS A N 1
ATOM 4028 C CA . LYS A 1 523 ? -12.977 -16.923 20.237 1.00 97.81 523 LYS A CA 1
ATOM 4029 C C . LYS A 1 523 ? -13.712 -15.861 21.055 1.00 97.81 523 LYS A C 1
ATOM 4031 O O . LYS A 1 523 ? -14.372 -16.205 22.031 1.00 97.81 523 LYS A O 1
ATOM 4036 N N . GLY A 1 524 ? -13.610 -14.591 20.659 1.00 98.00 524 GLY A N 1
ATOM 4037 C CA . GLY A 1 524 ? -14.297 -13.485 21.322 1.00 98.00 524 GLY A CA 1
ATOM 4038 C C . GLY A 1 524 ? -15.818 -13.590 21.224 1.00 98.00 524 GLY A C 1
ATOM 4039 O O . GLY A 1 524 ? -16.505 -13.410 22.224 1.00 98.00 524 GLY A O 1
ATOM 4040 N N . ARG A 1 525 ? -16.336 -13.956 20.046 1.00 97.44 525 ARG A N 1
ATOM 4041 C CA . ARG A 1 525 ? -17.754 -14.256 19.816 1.00 97.44 525 ARG A CA 1
ATOM 4042 C C . ARG A 1 525 ? -18.238 -15.390 20.711 1.00 97.44 525 ARG A C 1
ATOM 4044 O O . ARG A 1 525 ? -19.272 -15.235 21.346 1.00 97.44 525 ARG A O 1
ATOM 4051 N N . ALA A 1 526 ? -17.516 -16.513 20.740 1.00 96.19 526 ALA A N 1
ATOM 4052 C CA . ALA A 1 526 ? -17.896 -17.660 21.563 1.00 96.19 526 ALA A CA 1
ATOM 4053 C C . ALA A 1 526 ? -18.009 -17.257 23.041 1.00 96.19 526 ALA A C 1
ATOM 4055 O O . ALA A 1 526 ? -19.064 -17.426 23.639 1.00 96.19 526 ALA A O 1
ATOM 4056 N N . ALA A 1 527 ? -16.981 -16.589 23.576 1.00 96.69 527 ALA A N 1
ATOM 4057 C CA . ALA A 1 527 ? -17.003 -16.094 24.950 1.00 96.69 527 ALA A CA 1
ATOM 4058 C C . ALA A 1 527 ? -18.152 -15.098 25.208 1.00 96.69 527 ALA A C 1
ATOM 4060 O O . ALA A 1 527 ? -18.808 -15.178 26.235 1.00 96.69 527 ALA A O 1
ATOM 4061 N N . ALA A 1 528 ? -18.449 -14.196 24.267 1.00 96.56 528 ALA A N 1
ATOM 4062 C CA . ALA A 1 528 ? -19.550 -13.241 24.414 1.00 96.56 528 ALA A CA 1
ATOM 4063 C C . ALA A 1 528 ? -20.949 -13.893 24.398 1.00 96.56 528 ALA A C 1
ATOM 4065 O O . ALA A 1 528 ? -21.895 -13.300 24.912 1.00 96.56 528 ALA A O 1
ATOM 4066 N N . LEU A 1 529 ? -21.098 -15.076 23.793 1.00 94.25 529 LEU A N 1
ATOM 4067 C CA . LEU A 1 529 ? -22.349 -15.848 23.781 1.00 94.25 529 LEU A CA 1
ATOM 4068 C C . LEU A 1 529 ? -22.493 -16.755 25.016 1.00 94.25 529 LEU A C 1
ATOM 4070 O O . LEU A 1 529 ? -23.608 -16.979 25.504 1.00 94.25 529 LEU A O 1
ATOM 4074 N N . ASP A 1 530 ? -21.374 -17.250 25.544 1.00 89.94 530 ASP A N 1
ATOM 4075 C CA . ASP A 1 530 ? -21.352 -18.066 26.759 1.00 89.94 530 ASP A CA 1
ATOM 4076 C C . ASP A 1 530 ? -21.783 -17.242 27.989 1.00 89.94 530 ASP A C 1
ATOM 4078 O O . ASP A 1 530 ? -22.578 -17.731 28.802 1.00 89.94 530 ASP A O 1
ATOM 4082 N N . GLY A 1 531 ? -21.404 -15.960 28.036 1.00 76.69 531 GLY A N 1
ATOM 4083 C CA . GLY A 1 531 ? -21.655 -15.030 29.145 1.00 76.69 531 GLY A CA 1
ATOM 4084 C C . GLY A 1 531 ? -20.414 -14.850 30.004 1.00 76.69 531 GLY A C 1
ATOM 4085 O O . GLY A 1 531 ? -20.594 -14.505 31.193 1.00 76.69 531 GLY A O 1
#

Sequence (531 aa):
MIEGFLLRTRRVMAHSLIREQAALITKLHKGEVTIMVEVNTKTDEESHRLQAEYPPEEALESLASRVRPLVLSSEPIYYAKMLDALEQVAGTDSLNEEIDLEWWHHYWRAVIDANLGAQAYWAATPSGDTTDRKLMHTWLDGDVIHAQSPRSSVIRDLSLDQRYYDAAPGIARICDRVIYTHLMLTALIEKGLLTVDPAVLSDPVVVTTTTVDEPVSVSVSDVGVPIPDDVTTLGPDALDPAVWRSPHQDLASLRREASTEGGASPVWLVDRAASQQRKAQLESYLAANVWNDSEDFICRTAGACRLSAEKAGASFYEAQSHMVGPCYDTQVDGKPYRVLVLPMETGEAKQHRTVEQRTEDVLTAGKVGFGQRNQHMRGVTFALRLAFGLPVDADIEHISFGDGSRAHFFDAYAMTNLLLCSAVDAGTANSRATGVMRKSCSRHLRATIDILQPSLVISQGARLKDTLFAALGVNGSIAANVNACALNGNSFVWVSLRHPSRGNWSSLKCTYLHEVVVPAIAKGRAAALDG

pLDDT: mean 90.52, std 9.3, range [36.56, 98.62]

Foldseek 3Di:
DLLVLLLLLVVLCPACCNVPVVVLLVCLLVVPWDKDWDADPVVRDIDIDIDHDFDPLVSLLVNLVSLVLCPDPVHCNDVVNNLVVLCVQLPVVNVVVQDDSVVLVVLQCVQQVLPDAAPHDWDAFPLGIGHLNVLLCCCNCPVNNVVHDDPRPRNNRDDNVRSSSSNSSSSSSSSVSSVVVSVSVVVCVVVVSDDDDVCSVPPDSDDPDPDDDDDDDDWDFDPPDDDDPPCPPCDPVNDDCVGIPHPVVVVVVVVVVVVVPDDDQWAKAFDLVLLVVLLVVLLVVCVVAAADPPPGGRHPCVVVQVVVLVVLVWDKAGQQFKEGASRQFMDTPNHTAGEEEEEADPLDNYHDAGNVNVLVVLVVLLPDDLVPHDLQNLLVQLLLCLLSPHDSPDPDQWDAHPVRDIDGSSRHHMYGHLASMATANPPTSHGPRDPSRNQSSLVSLLVSCVSSLHAEYEYEADPCVVSCCVSQQFDADPDVQWTWGDHPNRTHIYGYYYRSVVQVLSDPPRPCCVVPSNVRSNSRSVVSNVD

Secondary structure (DSSP, 8-state):
-HHHHHHHHHHHHTSHHHHTSHHHHHHHHHT--EEEEEEETTTTEEEEEEE-----HHHHHHHHHHHHHHH-TTSTT-HHHHHHHHHHHH-HHHHHTT--HHHHHHHHHHHH-TTSPPSS-EEEETTEEEEHHHHHHIIIIIIIII-PPPSSHHHHTS-HHHHHHHHHHHHHHHHHHHHHHHHHHHHHHHTTSS---HHHHHS--S-------------B--TTPPPPTTTTTS-GGGS-TTTSB-HHHHHHHHHHHHHTTS--PPPEEE-HHHHHHHHHHHHHHHHHHT-BTTTB---TTHHHHHHHHHHTT-EEE--B--EE-TT--EEETTEEE-EEEEES---SS--SB-HHHHHHHHHHHHHS-GGGS-HHHHHHHHHHHHHTT--TT-S--EEEBTTS-EEEGGGSEEE--S-SSEEE-TTS--B---HHHHHHHHHHHHHHHHHH--SEEEEE-SS-HHHHHHHHTEEEEEETTEEEEEETTEEEEEEEE--HHHHTTTSTT-HHIIIIIHHHHHHHHHHHHH-